Protein AF-A0A9D4YNZ3-F1 (afdb_monomer)

Structure (mmCIF, N/CA/C/O backbone):
data_AF-A0A9D4YNZ3-F1
#
_entry.id   AF-A0A9D4YNZ3-F1
#
loop_
_atom_site.group_PDB
_atom_site.id
_atom_site.type_symbol
_atom_site.label_atom_id
_atom_site.label_alt_id
_atom_site.label_comp_id
_atom_site.label_asym_id
_atom_site.label_entity_id
_atom_site.label_seq_id
_atom_site.pdbx_PDB_ins_code
_atom_site.Cartn_x
_atom_site.Cartn_y
_atom_site.Cartn_z
_atom_site.occupancy
_atom_site.B_iso_or_equiv
_atom_site.auth_seq_id
_atom_site.auth_comp_id
_atom_site.auth_asym_id
_atom_site.auth_atom_id
_atom_site.pdbx_PDB_model_num
ATOM 1 N N . MET A 1 1 ? 29.133 9.975 -15.564 1.00 50.25 1 MET A N 1
ATOM 2 C CA . MET A 1 1 ? 28.485 10.610 -14.388 1.00 50.25 1 MET A CA 1
ATOM 3 C C . MET A 1 1 ? 27.458 9.629 -13.841 1.00 50.25 1 MET A C 1
ATOM 5 O O . MET A 1 1 ? 26.631 9.204 -14.630 1.00 50.25 1 MET A O 1
ATOM 9 N N . GLN A 1 2 ? 27.549 9.213 -12.577 1.00 60.56 2 GLN A N 1
ATOM 10 C CA . GLN A 1 2 ? 26.657 8.206 -11.973 1.00 60.56 2 GLN A CA 1
ATOM 11 C C . GLN A 1 2 ? 25.435 8.859 -11.299 1.00 60.56 2 GLN A C 1
ATOM 13 O O . GLN A 1 2 ? 25.499 10.032 -10.917 1.00 60.56 2 GLN A O 1
ATOM 18 N N . LYS A 1 3 ? 24.324 8.122 -11.151 1.00 71.06 3 LYS A N 1
ATOM 19 C CA . LYS A 1 3 ? 23.135 8.571 -10.406 1.00 71.06 3 LYS A CA 1
ATOM 20 C C . LYS A 1 3 ? 23.515 8.789 -8.940 1.00 71.06 3 LYS A C 1
ATOM 22 O O . LYS A 1 3 ? 24.107 7.919 -8.307 1.00 71.06 3 LYS A O 1
ATOM 27 N N . ARG A 1 4 ? 23.169 9.957 -8.391 1.00 72.25 4 ARG A N 1
ATOM 28 C CA . ARG A 1 4 ? 23.364 10.248 -6.962 1.00 72.25 4 ARG A CA 1
ATOM 29 C C . ARG A 1 4 ? 22.368 9.443 -6.130 1.00 72.25 4 ARG A C 1
ATOM 31 O O . ARG A 1 4 ? 21.193 9.366 -6.487 1.00 72.25 4 ARG A O 1
ATOM 38 N N . THR A 1 5 ? 22.825 8.900 -5.006 1.00 79.94 5 THR A N 1
ATOM 39 C CA . THR A 1 5 ? 21.958 8.216 -4.043 1.00 79.94 5 THR A CA 1
ATOM 40 C C . THR A 1 5 ? 21.013 9.201 -3.364 1.00 79.94 5 THR A C 1
ATOM 42 O O . THR A 1 5 ? 21.410 10.307 -2.989 1.00 79.94 5 THR A O 1
ATOM 45 N N . LEU A 1 6 ? 19.769 8.784 -3.153 1.00 81.56 6 LEU A N 1
ATOM 46 C CA . LEU A 1 6 ? 18.769 9.554 -2.426 1.00 81.56 6 LEU A CA 1
ATOM 47 C C . LEU A 1 6 ? 18.964 9.383 -0.909 1.00 81.56 6 LEU A C 1
ATOM 49 O O . LEU A 1 6 ? 19.136 8.265 -0.406 1.00 81.56 6 LEU A O 1
ATOM 53 N N . SER A 1 7 ? 18.869 10.490 -0.164 1.00 85.69 7 SER A N 1
ATOM 54 C CA . SER A 1 7 ? 18.824 10.481 1.306 1.00 85.69 7 SER A CA 1
ATOM 55 C C . SER A 1 7 ? 17.396 10.185 1.776 1.00 85.69 7 SER A C 1
ATOM 57 O O . SER A 1 7 ? 16.611 11.076 2.115 1.00 85.69 7 SER A O 1
ATOM 59 N N . VAL A 1 8 ? 17.027 8.909 1.679 1.00 88.31 8 VAL A N 1
ATOM 60 C CA . VAL A 1 8 ? 15.685 8.401 1.976 1.00 88.31 8 VAL A CA 1
ATOM 61 C C . VAL A 1 8 ? 15.653 7.871 3.399 1.00 88.31 8 VAL A C 1
ATOM 63 O O . VAL A 1 8 ? 16.589 7.208 3.841 1.00 88.31 8 VAL A O 1
ATOM 66 N N . LYS A 1 9 ? 14.562 8.145 4.108 1.00 90.69 9 LYS A N 1
ATOM 67 C CA . LYS A 1 9 ? 14.295 7.603 5.441 1.00 90.69 9 LYS A CA 1
ATOM 68 C C . LYS A 1 9 ? 12.994 6.812 5.409 1.00 90.69 9 LYS A C 1
ATOM 70 O O . LYS A 1 9 ? 12.095 7.129 4.643 1.00 90.69 9 LYS A O 1
ATOM 75 N N . ALA A 1 10 ? 12.854 5.824 6.270 1.00 91.69 10 ALA A N 1
ATOM 76 C CA . ALA A 1 10 ? 11.579 5.177 6.544 1.00 91.69 10 ALA A CA 1
ATOM 77 C C . ALA A 1 10 ? 11.491 4.951 8.053 1.00 91.69 10 ALA A C 1
ATOM 79 O O . ALA A 1 10 ? 12.514 4.822 8.723 1.00 91.69 10 ALA A O 1
ATOM 80 N N . LYS A 1 11 ? 10.277 4.968 8.600 1.00 92.00 11 LYS A N 1
ATOM 81 C CA . LYS A 1 11 ? 10.041 4.702 10.020 1.00 92.00 11 LYS A CA 1
ATOM 82 C C . LYS A 1 11 ? 8.791 3.847 10.129 1.00 92.00 11 LYS A C 1
ATOM 84 O O . LYS A 1 11 ? 7.744 4.265 9.639 1.00 92.00 11 LYS A O 1
ATOM 89 N N . MET A 1 12 ? 8.922 2.691 10.770 1.00 91.50 12 MET A N 1
ATOM 90 C CA . MET A 1 12 ? 7.772 1.898 11.183 1.00 91.50 12 MET A CA 1
ATOM 91 C C . MET A 1 12 ? 7.067 2.582 12.359 1.00 91.50 12 MET A C 1
ATOM 93 O O . MET A 1 12 ? 7.757 3.053 13.268 1.00 91.50 12 MET A O 1
ATOM 97 N N . PRO A 1 13 ? 5.727 2.659 12.351 1.00 89.06 13 PRO A N 1
ATOM 98 C CA . PRO A 1 13 ? 4.981 3.101 13.521 1.00 89.06 13 PRO A CA 1
ATOM 99 C C . PRO A 1 13 ? 5.147 2.101 14.674 1.00 89.06 13 PRO A C 1
ATOM 101 O O . PRO A 1 13 ? 5.376 0.912 14.449 1.00 89.06 13 PRO A O 1
ATOM 104 N N . GLN A 1 14 ? 5.002 2.569 15.911 1.00 90.69 14 GLN A N 1
ATOM 105 C CA . GLN A 1 14 ? 4.925 1.722 17.095 1.00 90.69 14 GLN A CA 1
ATOM 106 C C . GLN A 1 14 ? 3.646 0.883 17.050 1.00 90.69 14 GLN A C 1
ATOM 108 O O . GLN A 1 14 ? 2.537 1.426 17.056 1.00 90.69 14 GLN A O 1
ATOM 113 N N . VAL A 1 15 ? 3.799 -0.442 17.022 1.00 93.12 15 VAL A N 1
ATOM 114 C CA . VAL A 1 15 ? 2.686 -1.395 16.860 1.00 93.12 15 VAL A CA 1
ATOM 115 C C . VAL A 1 15 ? 2.403 -2.243 18.094 1.00 93.12 15 VAL A C 1
ATOM 117 O O . VAL A 1 15 ? 1.441 -3.001 18.083 1.00 93.12 15 VAL A O 1
ATOM 120 N N . ASP A 1 16 ? 3.168 -2.108 19.178 1.00 93.19 16 ASP A N 1
ATOM 121 C CA . ASP A 1 16 ? 3.004 -2.969 20.358 1.00 93.19 16 ASP A CA 1
ATOM 122 C C . ASP A 1 16 ? 1.627 -2.817 21.018 1.00 93.19 16 ASP A C 1
ATOM 124 O O . ASP A 1 16 ? 1.041 -3.802 21.461 1.00 93.19 16 ASP A O 1
ATOM 128 N N . GLY A 1 17 ? 1.061 -1.605 21.017 1.00 92.69 17 GLY A N 1
ATOM 129 C CA . GLY A 1 17 ? -0.327 -1.377 21.435 1.00 92.69 17 GLY A CA 1
ATOM 130 C C . GLY A 1 17 ? -1.337 -2.137 20.566 1.00 92.69 17 GLY A C 1
ATOM 131 O O . GLY A 1 17 ? -2.235 -2.786 21.094 1.00 92.69 17 GLY A O 1
ATOM 132 N N . LEU A 1 18 ? -1.150 -2.142 19.241 1.00 95.56 18 LEU A N 1
ATOM 133 C CA . LEU A 1 18 ? -2.027 -2.861 18.306 1.00 95.56 18 LEU A CA 1
ATOM 134 C C . LEU A 1 18 ? -1.868 -4.377 18.437 1.00 95.56 18 LEU A C 1
ATOM 136 O O . LEU A 1 18 ? -2.860 -5.089 18.332 1.00 95.56 18 LEU A O 1
ATOM 140 N N . ARG A 1 19 ? -0.649 -4.873 18.686 1.00 96.75 19 ARG A N 1
ATOM 141 C CA . ARG A 1 19 ? -0.405 -6.298 18.954 1.00 96.75 19 ARG A CA 1
ATOM 142 C C . ARG A 1 19 ? -1.149 -6.744 20.208 1.00 96.75 19 ARG A C 1
ATOM 144 O O . ARG A 1 19 ? -1.895 -7.708 20.139 1.00 96.75 19 ARG A O 1
ATOM 151 N N . LYS A 1 20 ? -1.073 -5.966 21.295 1.00 96.81 20 LYS A N 1
ATOM 152 C CA . LYS A 1 20 ? -1.856 -6.226 22.515 1.00 96.81 20 LYS A CA 1
ATOM 153 C C . LYS A 1 20 ? -3.362 -6.245 22.252 1.00 96.81 20 LYS A C 1
ATOM 155 O O . LYS A 1 20 ? -4.049 -7.087 22.813 1.00 96.81 20 LYS A O 1
ATOM 160 N N . LEU A 1 21 ? -3.878 -5.345 21.407 1.00 97.25 21 LEU A N 1
ATOM 161 C CA . LEU A 1 21 ? -5.289 -5.370 21.003 1.00 97.25 21 LEU A CA 1
ATOM 162 C C . LEU A 1 21 ? -5.618 -6.632 20.197 1.00 97.25 21 LEU A C 1
ATOM 164 O O . LEU A 1 21 ? -6.591 -7.312 20.505 1.00 97.25 21 LEU A O 1
ATOM 168 N N . ARG A 1 22 ? -4.805 -6.980 19.194 1.00 96.94 22 ARG A N 1
ATOM 169 C CA . ARG A 1 22 ? -4.977 -8.217 18.421 1.00 96.94 22 ARG A CA 1
ATOM 170 C C . ARG A 1 22 ? -4.990 -9.445 19.333 1.00 96.94 22 ARG A C 1
ATOM 172 O O . ARG A 1 22 ? -5.822 -10.316 19.122 1.00 96.94 22 ARG A O 1
ATOM 179 N N . ASP A 1 23 ? -4.123 -9.501 20.339 1.00 97.06 23 ASP A N 1
ATOM 180 C CA . ASP A 1 23 ? -4.002 -10.648 21.250 1.00 97.06 23 ASP A CA 1
ATOM 181 C C . ASP A 1 23 ? -5.252 -10.861 22.130 1.00 97.06 23 ASP A C 1
ATOM 183 O O . ASP A 1 23 ? -5.405 -11.919 22.737 1.00 97.06 23 ASP A O 1
ATOM 187 N N . LEU A 1 24 ? -6.185 -9.898 22.170 1.00 97.38 24 LEU A N 1
ATOM 188 C CA . LEU A 1 24 ? -7.509 -10.077 22.781 1.00 97.38 24 LEU A CA 1
ATOM 189 C C . LEU A 1 24 ? -8.458 -10.927 21.920 1.00 97.38 24 LEU A C 1
ATOM 191 O O . LEU A 1 24 ? -9.479 -11.400 22.421 1.00 97.38 24 LEU A O 1
ATOM 195 N N . LEU A 1 25 ? -8.165 -11.103 20.628 1.00 97.12 25 LEU A N 1
ATOM 196 C CA . LEU A 1 25 ? -8.968 -1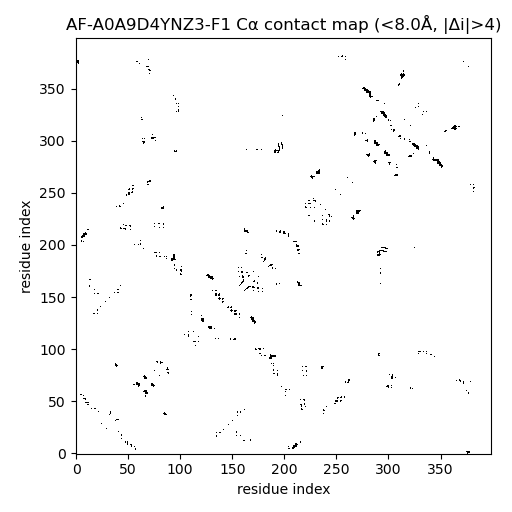1.923 19.727 1.00 97.12 25 LEU A CA 1
ATOM 197 C C . LEU A 1 25 ? -8.677 -13.406 19.980 1.00 97.12 25 LEU A C 1
ATOM 199 O O . LEU A 1 25 ? -7.547 -13.869 19.837 1.00 97.12 25 LEU A O 1
ATOM 203 N N . SER A 1 26 ? -9.722 -14.179 20.276 1.00 96.88 26 SER A N 1
ATOM 204 C CA . SER A 1 26 ? -9.644 -15.639 20.205 1.00 96.88 26 SER A CA 1
ATOM 205 C C . SER A 1 26 ? -9.397 -16.108 18.766 1.00 96.88 26 SER A C 1
ATOM 207 O O . SER A 1 26 ? -9.567 -15.347 17.811 1.00 96.88 26 SER A O 1
ATOM 209 N N . SER A 1 27 ? -9.063 -17.389 18.586 1.00 96.50 27 SER A N 1
ATOM 210 C CA . SER A 1 27 ? -8.873 -17.975 17.251 1.00 96.50 27 SER A CA 1
ATOM 211 C C . SER A 1 27 ? -10.100 -17.778 16.340 1.00 96.50 27 SER A C 1
ATOM 213 O O . SER A 1 27 ? -9.959 -17.320 15.206 1.00 96.50 27 SER A O 1
ATOM 215 N N . ASP A 1 28 ? -11.316 -17.991 16.859 1.00 97.25 28 ASP A N 1
ATOM 216 C CA . ASP A 1 28 ? -12.557 -17.791 16.096 1.00 97.25 28 ASP A CA 1
ATOM 217 C C . ASP A 1 28 ? -12.772 -16.330 15.685 1.00 97.25 28 ASP A C 1
ATOM 219 O O . ASP A 1 28 ? -13.184 -16.037 14.555 1.00 97.25 28 ASP A O 1
ATOM 223 N N . LEU A 1 29 ? -12.476 -15.396 16.597 1.00 97.75 29 LEU A N 1
ATOM 224 C CA . LEU A 1 29 ? -12.570 -13.964 16.328 1.00 97.75 29 LEU A CA 1
ATOM 225 C C . LEU A 1 29 ? -11.504 -13.519 15.327 1.00 97.75 29 LEU A C 1
ATOM 227 O O . LEU A 1 29 ? -11.801 -12.706 14.456 1.00 97.75 29 LEU A O 1
ATOM 231 N N . HIS A 1 30 ? -10.306 -14.098 15.376 1.00 97.25 30 HIS A N 1
ATOM 232 C CA . HIS A 1 30 ? -9.266 -13.866 14.382 1.00 97.25 30 HIS A CA 1
ATOM 233 C C . HIS A 1 30 ? -9.736 -14.296 12.984 1.00 97.25 30 HIS A C 1
ATOM 235 O O . HIS A 1 30 ? -9.663 -13.522 12.029 1.00 97.25 30 HIS A O 1
ATOM 241 N N . SER A 1 31 ? -10.313 -15.494 12.844 1.00 96.81 31 SER A N 1
ATOM 242 C CA . SER A 1 31 ? -10.894 -15.943 11.571 1.00 96.81 31 SER A CA 1
ATOM 243 C C . SER A 1 31 ? -12.086 -15.085 11.129 1.00 96.81 31 SER A C 1
ATOM 245 O O . SER A 1 31 ? -12.278 -14.853 9.933 1.00 96.81 31 SER A O 1
ATOM 247 N N . LYS A 1 32 ? -12.912 -14.592 12.064 1.00 98.12 32 LYS A N 1
ATOM 248 C CA . LYS A 1 32 ? -13.997 -13.639 11.765 1.00 98.12 32 LYS A CA 1
ATOM 249 C C . LYS A 1 32 ? -13.445 -12.303 11.257 1.00 98.12 32 LYS A C 1
ATOM 251 O O . LYS A 1 32 ? -13.948 -11.805 10.252 1.00 98.12 32 LYS A O 1
ATOM 256 N N . PHE A 1 33 ? -12.389 -11.780 11.878 1.00 98.25 33 PHE A N 1
ATOM 257 C CA . PHE A 1 33 ? -11.706 -10.570 11.434 1.00 98.25 33 PHE A CA 1
ATOM 258 C C . PHE A 1 33 ? -11.178 -10.740 10.009 1.00 98.25 33 PHE A C 1
ATOM 260 O O . PHE A 1 33 ? -11.494 -9.923 9.147 1.00 98.25 33 PHE A O 1
ATOM 267 N N . VAL A 1 34 ? -10.434 -11.821 9.739 1.00 96.31 34 VAL A N 1
ATOM 268 C CA . VAL A 1 34 ? -9.823 -12.055 8.420 1.00 96.31 34 VAL A CA 1
ATOM 269 C C . VAL A 1 34 ? -10.875 -12.155 7.315 1.00 96.31 34 VAL A C 1
ATOM 271 O O . VAL A 1 34 ? -10.690 -11.606 6.233 1.00 96.31 34 VAL A O 1
ATOM 274 N N . ARG A 1 35 ? -12.023 -12.785 7.593 1.00 95.81 35 ARG A N 1
ATOM 275 C CA . ARG A 1 35 ? -13.147 -12.834 6.643 1.00 95.81 35 ARG A CA 1
ATOM 276 C C . ARG A 1 35 ? -13.753 -11.459 6.347 1.00 95.81 35 ARG A C 1
ATOM 278 O O . ARG A 1 35 ? -14.262 -11.263 5.250 1.00 95.81 35 ARG A O 1
ATOM 285 N N . ARG A 1 36 ? -13.734 -10.530 7.309 1.00 96.19 36 ARG A N 1
ATOM 286 C CA . ARG A 1 36 ? -14.397 -9.219 7.194 1.00 96.19 36 ARG A CA 1
ATOM 287 C C . ARG A 1 36 ? -13.478 -8.116 6.669 1.00 96.19 36 ARG A C 1
ATOM 289 O O . ARG A 1 36 ? -13.933 -7.261 5.919 1.00 96.19 36 ARG A O 1
ATOM 296 N N . TYR A 1 37 ? -12.210 -8.132 7.064 1.00 97.00 37 TYR A N 1
ATOM 297 C CA . TYR A 1 37 ? -11.244 -7.062 6.795 1.00 97.00 37 TYR A CA 1
ATOM 298 C C . TYR A 1 37 ? -9.990 -7.564 6.073 1.00 97.00 37 TYR A C 1
ATOM 300 O O . TYR A 1 37 ? -8.989 -6.858 6.012 1.00 97.00 37 TYR A O 1
ATOM 308 N N . GLY A 1 38 ? -10.010 -8.793 5.556 1.00 95.44 38 GLY A N 1
ATOM 309 C CA . GLY A 1 38 ? -8.858 -9.391 4.896 1.00 95.44 38 GLY A CA 1
ATOM 310 C C . GLY A 1 38 ? -7.692 -9.659 5.849 1.00 95.44 38 GLY A C 1
ATOM 311 O O . GLY A 1 38 ? -7.823 -9.772 7.067 1.00 95.44 38 GLY A O 1
ATOM 312 N N . LYS A 1 39 ? -6.502 -9.762 5.275 1.00 95.88 39 LYS A N 1
ATOM 313 C CA . LYS A 1 39 ? -5.265 -10.204 5.928 1.00 95.88 39 LYS A CA 1
ATOM 314 C C . LYS A 1 39 ? -4.489 -9.079 6.617 1.00 95.88 39 LYS A C 1
ATOM 316 O O . LYS A 1 39 ? -3.306 -9.215 6.914 1.00 95.88 39 LYS A O 1
ATOM 321 N N . ILE A 1 40 ? -5.145 -7.960 6.912 1.00 97.19 40 ILE A N 1
ATOM 322 C CA . ILE A 1 40 ? -4.469 -6.767 7.435 1.00 97.19 40 ILE A CA 1
ATOM 323 C C . ILE A 1 40 ? -3.908 -6.944 8.857 1.00 97.19 40 ILE A C 1
ATOM 325 O O . ILE A 1 40 ? -2.978 -6.229 9.217 1.00 97.19 40 ILE A O 1
ATOM 329 N N . LEU A 1 41 ? -4.413 -7.899 9.656 1.00 96.25 41 LEU A N 1
ATOM 330 C CA . LEU A 1 41 ? -3.844 -8.198 10.983 1.00 96.25 41 LEU A CA 1
ATOM 331 C C . LEU A 1 41 ? -2.410 -8.711 10.895 1.00 96.25 41 LEU A C 1
ATOM 333 O O . LEU A 1 41 ? -1.578 -8.315 11.707 1.00 96.25 41 LEU A O 1
ATOM 337 N N . TYR A 1 42 ? -2.109 -9.534 9.889 1.00 95.94 42 TYR A N 1
ATOM 338 C CA . TYR A 1 42 ? -0.785 -10.130 9.721 1.00 95.94 42 TYR A CA 1
ATOM 339 C C . TYR A 1 42 ? 0.298 -9.074 9.450 1.00 95.94 42 TYR A C 1
ATOM 341 O O . TYR A 1 42 ? 1.471 -9.302 9.729 1.00 95.94 42 TYR A O 1
ATOM 349 N N . LEU A 1 43 ? -0.077 -7.873 8.987 1.00 96.88 43 LEU A N 1
ATOM 350 C CA . LEU A 1 43 ? 0.856 -6.754 8.802 1.00 96.88 43 LEU A CA 1
ATOM 351 C C . LEU A 1 43 ? 1.519 -6.316 10.119 1.00 96.88 43 LEU A C 1
ATOM 353 O O . LEU A 1 43 ? 2.611 -5.750 10.084 1.00 96.88 43 LEU A O 1
ATOM 357 N N . LEU A 1 44 ? 0.878 -6.567 11.269 1.00 95.88 44 LEU A N 1
ATOM 358 C CA . LEU A 1 44 ? 1.409 -6.234 12.596 1.00 95.88 44 LEU A CA 1
ATOM 359 C C . LEU A 1 44 ? 2.604 -7.115 12.993 1.00 95.88 44 LEU A C 1
ATOM 361 O O . LEU A 1 44 ? 3.408 -6.715 13.841 1.00 95.88 44 LEU A O 1
ATOM 365 N N . ASP A 1 45 ? 2.739 -8.288 12.377 1.00 93.50 45 ASP A N 1
ATOM 366 C CA . ASP A 1 45 ? 3.789 -9.272 12.668 1.00 93.50 45 ASP A CA 1
ATOM 367 C C . ASP A 1 45 ? 4.993 -9.170 11.735 1.00 93.50 45 ASP A C 1
ATOM 369 O O . ASP A 1 45 ? 6.041 -9.772 11.979 1.00 93.50 45 ASP A O 1
ATOM 373 N N . ILE A 1 46 ? 4.889 -8.347 10.693 1.00 94.44 46 ILE A N 1
ATOM 374 C CA . ILE A 1 46 ? 5.972 -8.159 9.737 1.00 94.44 46 ILE A CA 1
ATOM 375 C C . ILE A 1 46 ? 7.068 -7.296 10.364 1.00 94.44 46 ILE A C 1
ATOM 377 O O . ILE A 1 46 ? 6.927 -6.083 10.545 1.00 94.44 46 ILE A O 1
ATOM 381 N N . ASN A 1 47 ? 8.208 -7.923 10.648 1.00 92.62 47 ASN A N 1
ATOM 382 C CA . ASN A 1 47 ? 9.408 -7.225 11.091 1.00 92.62 47 ASN A CA 1
ATOM 383 C C . ASN A 1 47 ? 10.128 -6.578 9.896 1.00 92.62 47 ASN A C 1
ATOM 385 O O . ASN A 1 47 ? 11.016 -7.168 9.276 1.00 92.62 47 ASN A O 1
ATOM 389 N N . VAL A 1 48 ? 9.704 -5.365 9.543 1.00 95.44 48 VAL A N 1
ATOM 390 C CA . VAL A 1 48 ? 10.223 -4.639 8.379 1.00 95.44 48 VAL A CA 1
ATOM 391 C C . VAL A 1 48 ? 11.668 -4.193 8.594 1.00 95.44 48 VAL A C 1
ATOM 393 O O . VAL A 1 48 ? 11.958 -3.361 9.456 1.00 95.44 48 VAL A O 1
ATOM 396 N N . GLN A 1 49 ? 12.567 -4.644 7.718 1.00 96.00 49 GLN A N 1
ATOM 397 C CA . GLN A 1 49 ? 13.901 -4.060 7.599 1.00 96.00 49 GLN A CA 1
ATOM 398 C C . GLN A 1 49 ? 13.821 -2.776 6.761 1.00 96.00 49 GLN A C 1
ATOM 400 O O . GLN A 1 49 ? 13.853 -2.811 5.532 1.00 96.00 49 GLN A O 1
ATOM 405 N N . VAL A 1 50 ? 13.710 -1.619 7.423 1.00 95.44 50 VAL A N 1
ATOM 406 C CA . VAL A 1 50 ? 13.615 -0.304 6.751 1.00 95.44 50 VAL A CA 1
ATOM 407 C C . VAL A 1 50 ? 14.804 -0.021 5.826 1.00 95.44 50 VAL A C 1
ATOM 409 O O . VAL A 1 50 ? 14.651 0.632 4.792 1.00 95.44 50 VAL A O 1
ATOM 412 N N . ASP A 1 51 ? 15.973 -0.566 6.155 1.00 95.12 51 ASP A N 1
ATOM 413 C CA . ASP A 1 51 ? 17.179 -0.503 5.332 1.00 95.12 51 ASP A CA 1
ATOM 414 C C . ASP A 1 51 ? 16.983 -1.162 3.962 1.00 95.12 51 ASP A C 1
ATOM 416 O O . ASP A 1 51 ? 17.423 -0.615 2.952 1.00 95.12 51 ASP A O 1
ATOM 420 N N . ALA A 1 52 ? 16.230 -2.262 3.901 1.00 96.19 52 ALA A N 1
ATOM 421 C CA . ALA A 1 52 ? 15.904 -2.944 2.655 1.00 96.19 52 ALA A CA 1
ATOM 422 C C . ALA A 1 52 ? 15.048 -2.060 1.736 1.00 96.19 52 ALA A C 1
ATOM 424 O O . ALA A 1 52 ? 15.346 -1.898 0.555 1.00 96.19 52 ALA A O 1
ATOM 425 N N . LEU A 1 53 ? 14.021 -1.412 2.297 1.00 96.44 53 LEU A N 1
ATOM 426 C CA . LEU A 1 53 ? 13.109 -0.547 1.541 1.00 96.44 53 LEU A CA 1
ATOM 427 C C . LEU A 1 53 ? 13.786 0.750 1.074 1.00 96.44 53 LEU A C 1
ATOM 429 O O . LEU A 1 53 ? 13.543 1.226 -0.036 1.00 96.44 53 LEU A O 1
ATOM 433 N N . THR A 1 54 ? 14.662 1.330 1.899 1.00 94.50 54 THR A N 1
ATOM 434 C CA . THR A 1 54 ? 15.429 2.528 1.510 1.00 94.50 54 THR A CA 1
ATOM 435 C C . THR A 1 54 ? 16.532 2.223 0.491 1.00 94.50 54 THR A C 1
ATOM 437 O O . THR A 1 54 ? 16.851 3.093 -0.331 1.00 94.50 54 THR A O 1
ATOM 440 N N . ALA A 1 55 ? 17.096 1.008 0.510 1.00 94.12 55 ALA A N 1
ATOM 441 C CA . ALA A 1 55 ? 17.988 0.500 -0.530 1.00 94.12 55 ALA A CA 1
ATOM 442 C C . ALA A 1 55 ? 17.227 0.245 -1.843 1.00 94.12 55 ALA A C 1
ATOM 444 O O . ALA A 1 55 ? 17.645 0.740 -2.889 1.00 94.12 55 ALA A O 1
ATOM 445 N N . LEU A 1 56 ? 16.060 -0.405 -1.784 1.00 95.25 56 LEU A N 1
ATOM 446 C CA . LEU A 1 56 ? 15.186 -0.639 -2.938 1.00 95.25 56 LEU A CA 1
ATOM 447 C C . LEU A 1 56 ? 14.829 0.668 -3.663 1.00 95.25 56 LEU A C 1
ATOM 449 O O . LEU A 1 56 ? 14.910 0.740 -4.888 1.00 95.25 56 LEU A O 1
ATOM 453 N N . LEU A 1 57 ? 14.511 1.740 -2.927 1.00 93.81 57 LEU A N 1
ATOM 454 C CA . LEU A 1 57 ? 14.129 3.018 -3.540 1.00 93.81 57 LEU A CA 1
ATOM 455 C C . LEU A 1 57 ? 15.245 3.668 -4.381 1.00 93.81 57 LEU A C 1
ATOM 457 O O . LEU A 1 57 ? 14.958 4.519 -5.222 1.00 93.81 57 LEU A O 1
ATOM 461 N N . GLN A 1 58 ? 16.510 3.258 -4.226 1.00 91.88 58 GLN A N 1
ATOM 462 C CA . GLN A 1 58 ? 17.595 3.740 -5.095 1.00 91.88 58 GLN A CA 1
ATOM 463 C C . GLN A 1 58 ? 17.409 3.299 -6.558 1.00 91.88 58 GLN A C 1
ATOM 465 O O . GLN A 1 58 ? 17.805 4.025 -7.480 1.00 91.88 58 GLN A O 1
ATOM 470 N N . PHE A 1 59 ? 16.742 2.161 -6.766 1.00 93.44 59 PHE A N 1
ATOM 471 C CA . PHE A 1 59 ? 16.436 1.571 -8.071 1.00 93.44 59 PHE A CA 1
ATOM 472 C C . PHE A 1 59 ? 15.146 2.114 -8.688 1.00 93.44 59 PHE A C 1
ATOM 474 O O . PHE A 1 59 ? 14.826 1.778 -9.826 1.00 93.44 59 PHE A O 1
ATOM 481 N N . TYR A 1 60 ? 14.408 2.976 -7.977 1.00 94.31 60 TYR A N 1
ATOM 482 C CA . TYR A 1 60 ? 13.182 3.555 -8.513 1.00 94.31 60 TYR A CA 1
ATOM 483 C C . TYR A 1 60 ? 13.482 4.417 -9.746 1.00 94.31 60 TYR A C 1
ATOM 485 O O . TYR A 1 60 ? 14.375 5.280 -9.735 1.00 94.31 60 TYR A O 1
ATOM 493 N N . ASP A 1 61 ? 12.721 4.144 -10.801 1.00 94.06 61 ASP A N 1
ATOM 494 C CA . ASP A 1 61 ? 12.701 4.810 -12.092 1.00 94.06 61 ASP A CA 1
ATOM 495 C C . ASP A 1 61 ? 11.358 5.556 -12.227 1.00 94.06 61 ASP A C 1
ATOM 497 O O . ASP A 1 61 ? 10.343 4.969 -12.617 1.00 94.06 61 ASP A O 1
ATOM 501 N N . PRO A 1 62 ? 11.316 6.851 -11.862 1.00 91.75 62 PRO A N 1
ATOM 502 C CA . PRO A 1 62 ? 10.061 7.581 -11.744 1.00 91.75 62 PRO A CA 1
ATOM 503 C C . PRO A 1 62 ? 9.286 7.688 -13.055 1.00 91.75 62 PRO A C 1
ATOM 505 O O . PRO A 1 62 ? 8.099 7.373 -13.010 1.00 91.75 62 PRO A O 1
ATOM 508 N N . PRO A 1 63 ? 9.884 8.061 -14.210 1.00 91.50 63 PRO A N 1
ATOM 509 C CA . PRO A 1 63 ? 9.152 8.078 -15.478 1.00 91.50 63 PRO A CA 1
ATOM 510 C C . PRO A 1 63 ? 8.501 6.735 -15.824 1.00 91.50 63 PRO A C 1
ATOM 512 O O . PRO A 1 63 ? 7.425 6.713 -16.408 1.00 91.50 63 PRO A O 1
ATOM 515 N N . MET A 1 64 ? 9.128 5.625 -15.424 1.00 94.19 64 MET A N 1
ATOM 516 C CA . MET A 1 64 ? 8.627 4.278 -15.695 1.00 94.19 64 MET A CA 1
ATOM 517 C C . MET A 1 64 ? 7.637 3.766 -14.642 1.00 94.19 64 MET A C 1
ATOM 519 O O . MET A 1 64 ? 6.927 2.803 -14.912 1.00 94.19 64 MET A O 1
ATOM 523 N N . ARG A 1 65 ? 7.542 4.400 -13.464 1.00 95.31 65 ARG A N 1
ATOM 524 C CA . ARG A 1 65 ? 6.736 3.915 -12.322 1.00 95.31 65 ARG A CA 1
ATOM 525 C C . ARG A 1 65 ? 7.103 2.476 -11.936 1.00 95.31 65 ARG A C 1
ATOM 527 O O . ARG A 1 65 ? 6.240 1.646 -11.661 1.00 95.31 65 ARG A O 1
ATOM 534 N N . CYS A 1 66 ? 8.398 2.173 -11.923 1.00 96.31 66 CYS A N 1
ATOM 535 C CA . CYS A 1 66 ? 8.917 0.852 -11.575 1.00 96.31 66 CYS A CA 1
ATOM 536 C C . CYS A 1 66 ? 10.299 0.951 -10.915 1.00 96.31 66 CYS A C 1
ATOM 538 O O . CYS A 1 66 ? 10.899 2.022 -10.837 1.00 96.31 66 CYS A O 1
ATOM 540 N N . PHE A 1 67 ? 10.810 -0.176 -10.440 1.00 96.12 67 PHE A N 1
ATOM 541 C CA . PHE A 1 67 ? 12.196 -0.368 -10.042 1.00 96.12 67 PHE A CA 1
ATOM 542 C C . PHE A 1 67 ? 12.950 -0.986 -11.216 1.00 96.12 67 PHE A C 1
ATOM 544 O O . PHE A 1 67 ? 12.566 -2.044 -11.714 1.00 96.12 67 PHE A O 1
ATOM 551 N N . THR A 1 68 ? 13.998 -0.312 -11.675 1.00 95.38 68 THR A N 1
ATOM 552 C CA . THR A 1 68 ? 14.811 -0.758 -12.810 1.00 95.38 68 THR A CA 1
ATOM 553 C C . THR A 1 68 ? 16.107 -1.371 -12.287 1.00 95.38 68 THR A C 1
ATOM 555 O O . THR A 1 68 ? 16.828 -0.731 -11.524 1.00 95.38 68 THR A O 1
ATOM 558 N N . PHE A 1 69 ? 16.391 -2.607 -12.694 1.00 93.81 69 PHE A N 1
ATOM 559 C CA . PHE A 1 69 ? 17.627 -3.339 -12.408 1.00 93.81 69 PHE A CA 1
ATOM 560 C C . PHE A 1 69 ? 18.441 -3.502 -13.698 1.00 93.81 69 PHE A C 1
ATOM 562 O O . PHE A 1 69 ? 18.100 -2.916 -14.724 1.00 93.81 69 PHE A O 1
ATOM 569 N N . GLN A 1 70 ? 19.553 -4.236 -13.639 1.00 90.94 70 GLN A N 1
ATOM 570 C CA . GLN A 1 70 ? 20.499 -4.332 -14.751 1.00 90.94 70 GLN A CA 1
ATOM 571 C C . GLN A 1 70 ? 19.881 -4.968 -16.010 1.00 90.94 70 GLN A C 1
ATOM 573 O O . GLN A 1 70 ? 20.148 -4.510 -17.119 1.00 90.94 70 GLN A O 1
ATOM 578 N N . ASP A 1 71 ? 19.066 -6.004 -15.831 1.00 91.25 71 ASP A N 1
ATOM 579 C CA . ASP A 1 71 ? 18.538 -6.882 -16.884 1.00 91.25 71 ASP A CA 1
ATOM 580 C C . ASP A 1 71 ? 17.030 -7.180 -16.738 1.00 91.25 71 ASP A C 1
ATOM 582 O O . ASP A 1 71 ? 16.447 -7.899 -17.555 1.00 91.25 71 ASP A O 1
ATOM 586 N N . PHE A 1 72 ? 16.369 -6.605 -15.725 1.00 93.75 72 PHE A N 1
ATOM 587 C CA . PHE A 1 72 ? 14.917 -6.676 -15.548 1.00 93.75 72 PHE A CA 1
ATOM 588 C C . PHE A 1 72 ? 14.329 -5.437 -14.852 1.00 93.75 72 PHE A C 1
ATOM 590 O O . PHE A 1 72 ? 15.041 -4.558 -14.363 1.00 93.75 72 PHE A O 1
ATOM 597 N N . GLN A 1 73 ? 12.997 -5.377 -14.786 1.00 95.38 73 GLN A N 1
ATOM 598 C CA . GLN A 1 73 ? 12.246 -4.379 -14.023 1.00 95.38 73 GLN A CA 1
ATOM 599 C C . GLN A 1 73 ? 11.234 -5.063 -13.098 1.00 95.38 73 GLN A C 1
ATOM 601 O O . GLN A 1 73 ? 10.766 -6.163 -13.394 1.00 95.38 73 GLN A O 1
ATOM 606 N N . LEU A 1 74 ? 10.912 -4.403 -11.984 1.00 95.75 74 LEU A N 1
ATOM 607 C CA . LEU A 1 74 ? 9.877 -4.813 -11.031 1.00 95.75 74 LEU A CA 1
ATOM 608 C C . LEU A 1 74 ? 8.946 -3.651 -10.722 1.00 95.75 74 LEU A C 1
ATOM 610 O O . LEU A 1 74 ? 9.381 -2.510 -10.592 1.00 95.75 74 LEU A O 1
ATOM 614 N N . ALA A 1 75 ? 7.672 -3.935 -10.521 1.00 96.12 75 ALA A N 1
ATOM 615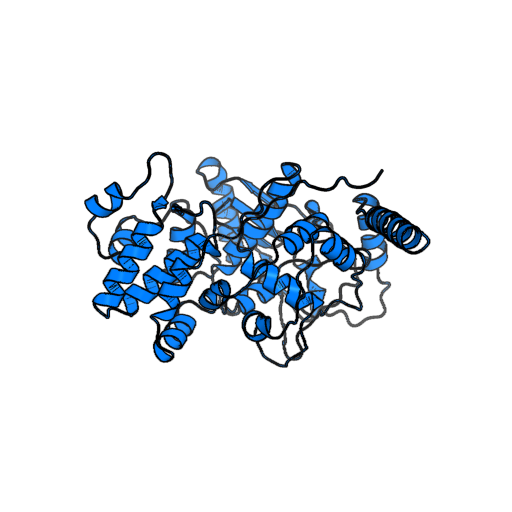 C CA . ALA A 1 75 ? 6.673 -2.955 -10.143 1.00 96.12 75 ALA A CA 1
ATOM 616 C C . ALA A 1 75 ? 5.648 -3.595 -9.194 1.00 96.12 75 ALA A C 1
ATOM 618 O O . ALA A 1 75 ? 5.169 -4.694 -9.468 1.00 96.12 75 ALA A O 1
ATOM 619 N N . PRO A 1 76 ? 5.299 -2.929 -8.082 1.00 96.19 76 PRO A N 1
ATOM 620 C CA . PRO A 1 76 ? 4.113 -3.264 -7.305 1.00 96.19 76 PRO A CA 1
ATOM 621 C C . PRO A 1 76 ? 2.861 -3.343 -8.194 1.00 96.19 76 PRO A C 1
ATOM 623 O O . PRO A 1 76 ? 2.556 -2.396 -8.916 1.00 96.19 76 PRO A O 1
ATOM 626 N N . THR A 1 77 ? 2.125 -4.455 -8.146 1.00 94.19 77 THR A N 1
ATOM 627 C CA . THR A 1 77 ? 0.904 -4.656 -8.953 1.00 94.19 77 THR A CA 1
ATOM 628 C C . THR A 1 77 ? -0.349 -4.753 -8.090 1.00 94.19 77 THR A C 1
ATOM 630 O O . THR A 1 77 ? -0.281 -5.132 -6.918 1.00 94.19 77 THR A O 1
ATOM 633 N N . LEU A 1 78 ? -1.517 -4.438 -8.660 1.00 93.50 78 LEU A N 1
ATOM 634 C CA . LEU A 1 78 ? -2.787 -4.614 -7.948 1.00 93.50 78 LEU A CA 1
ATOM 635 C C . LEU A 1 78 ? -3.001 -6.089 -7.592 1.00 93.50 78 LEU A C 1
ATOM 637 O O . LEU A 1 78 ? -3.515 -6.391 -6.522 1.00 93.50 78 LEU A O 1
ATOM 641 N N . GLU A 1 79 ? -2.598 -7.000 -8.475 1.00 90.56 79 GLU A N 1
ATOM 642 C CA . GLU A 1 79 ? -2.786 -8.439 -8.336 1.00 90.56 79 GLU A CA 1
ATOM 643 C C . GLU A 1 79 ? -1.986 -8.986 -7.145 1.00 90.56 79 GLU A C 1
ATOM 645 O O . GLU A 1 79 ? -2.520 -9.718 -6.315 1.00 90.56 79 GLU A O 1
ATOM 650 N N . GLU A 1 80 ? -0.699 -8.640 -7.032 1.00 91.31 80 GLU A N 1
ATOM 651 C CA . GLU A 1 80 ? 0.143 -9.066 -5.903 1.00 91.31 80 GLU A CA 1
ATOM 652 C C . GLU A 1 80 ? -0.310 -8.443 -4.576 1.00 91.31 80 GLU A C 1
ATOM 654 O O . GLU A 1 80 ? -0.354 -9.126 -3.552 1.00 91.31 80 GLU A O 1
ATOM 659 N N . PHE A 1 81 ? -0.671 -7.156 -4.569 1.00 94.00 81 PHE A N 1
ATOM 660 C CA . PHE A 1 81 ? -1.096 -6.486 -3.337 1.00 94.00 81 PHE A CA 1
ATOM 661 C C . PHE A 1 81 ? -2.501 -6.902 -2.900 1.00 94.00 81 PHE A C 1
ATOM 663 O O . PHE A 1 81 ? -2.739 -7.064 -1.703 1.00 94.00 81 PHE A O 1
ATOM 670 N N . GLY A 1 82 ? -3.404 -7.160 -3.847 1.00 92.81 82 GLY A N 1
ATOM 671 C CA . GLY A 1 82 ? -4.709 -7.751 -3.573 1.00 92.81 82 GLY A CA 1
ATOM 672 C C . GLY A 1 82 ? -4.568 -9.090 -2.856 1.00 92.81 82 GLY A C 1
ATOM 673 O O . GLY A 1 82 ? -5.253 -9.330 -1.867 1.00 92.81 82 GLY A O 1
ATOM 674 N N . GLU A 1 83 ? -3.610 -9.928 -3.255 1.00 90.19 83 GLU A N 1
ATOM 675 C CA . GLU A 1 83 ? -3.313 -11.172 -2.541 1.00 90.19 83 GLU A CA 1
ATOM 676 C C . GLU A 1 83 ? -2.766 -10.931 -1.135 1.00 90.19 83 GLU A C 1
ATOM 678 O O . GLU A 1 83 ? -3.292 -11.525 -0.193 1.00 90.19 83 GLU A O 1
ATOM 683 N N . ILE A 1 84 ? -1.766 -10.052 -0.974 1.00 93.44 84 ILE A N 1
ATOM 684 C CA . ILE A 1 84 ? -1.168 -9.717 0.335 1.00 93.44 84 ILE A CA 1
ATOM 685 C C . ILE A 1 84 ? -2.244 -9.284 1.337 1.00 93.44 84 ILE A C 1
ATOM 687 O O . ILE A 1 84 ? -2.214 -9.704 2.492 1.00 93.44 84 ILE A O 1
ATOM 691 N N . PHE A 1 85 ? -3.207 -8.471 0.902 1.00 94.31 85 PHE A N 1
ATOM 692 C CA . PHE A 1 85 ? -4.286 -8.002 1.768 1.00 94.31 85 PHE A CA 1
ATOM 693 C C . PHE A 1 85 ? -5.502 -8.935 1.824 1.00 94.31 85 PHE A C 1
ATOM 695 O O . PHE A 1 85 ? -6.347 -8.762 2.698 1.00 94.31 85 PHE A O 1
ATOM 702 N N . GLY A 1 86 ? -5.611 -9.934 0.947 1.00 92.12 86 GLY A N 1
ATOM 703 C CA . GLY A 1 86 ? -6.803 -10.782 0.839 1.00 92.12 86 GLY A CA 1
ATOM 704 C C . GLY A 1 86 ? -8.009 -10.083 0.194 1.00 92.12 86 GLY A C 1
ATOM 705 O O . GLY A 1 86 ? -9.145 -10.381 0.554 1.00 92.12 86 GLY A O 1
ATOM 706 N N . TYR A 1 87 ? -7.769 -9.163 -0.742 1.00 90.75 87 TYR A N 1
ATOM 707 C CA . TYR A 1 87 ? -8.774 -8.425 -1.511 1.00 90.75 87 TYR A CA 1
ATOM 708 C C . TYR A 1 87 ? -8.683 -8.780 -3.014 1.00 90.75 87 TYR A C 1
ATOM 710 O O . TYR A 1 87 ? -7.980 -8.089 -3.760 1.00 90.75 87 TYR A O 1
ATOM 718 N N . PRO A 1 88 ? -9.338 -9.864 -3.479 1.00 80.62 88 PRO A N 1
ATOM 719 C CA . PRO A 1 88 ? -9.271 -10.300 -4.877 1.00 80.62 88 PRO A CA 1
ATOM 720 C C . PRO A 1 88 ? -9.895 -9.276 -5.843 1.00 80.62 88 PRO A C 1
ATOM 722 O O . PRO A 1 88 ? -10.896 -8.640 -5.527 1.00 80.62 88 PRO A O 1
ATOM 725 N N . LEU A 1 89 ? -9.329 -9.151 -7.050 1.00 81.69 89 LEU A N 1
ATOM 726 C CA . LEU A 1 89 ? -9.680 -8.105 -8.032 1.00 81.69 89 LEU A CA 1
ATOM 727 C C . LEU A 1 89 ? -10.827 -8.462 -9.001 1.00 81.69 89 LEU A C 1
ATOM 729 O O . LEU A 1 89 ? -11.158 -7.669 -9.884 1.00 81.69 89 LEU A O 1
ATOM 733 N N . GLU A 1 90 ? -11.394 -9.666 -8.913 1.00 66.38 90 GLU A N 1
ATOM 734 C CA . GLU A 1 90 ? -12.246 -10.260 -9.961 1.00 66.38 90 GLU A CA 1
ATOM 735 C C . GLU A 1 90 ? -13.621 -9.583 -10.125 1.00 66.38 90 GLU A C 1
ATOM 737 O O . GLU A 1 90 ? -14.249 -9.719 -11.173 1.00 66.38 90 GLU A O 1
ATOM 742 N N . LYS A 1 91 ? -14.101 -8.836 -9.122 1.00 60.88 91 LYS A N 1
ATOM 743 C CA . LYS A 1 91 ? -15.418 -8.152 -9.135 1.00 60.88 91 LYS A CA 1
ATOM 744 C C . LYS A 1 91 ? -15.372 -6.771 -8.499 1.00 60.88 91 LYS A C 1
ATOM 746 O O . LYS A 1 91 ? -16.316 -6.322 -7.852 1.00 60.88 91 LYS A O 1
ATOM 751 N N . ASP A 1 92 ? -14.218 -6.149 -8.620 1.00 72.44 92 ASP A N 1
ATOM 752 C CA . ASP A 1 92 ? -13.796 -5.214 -7.615 1.00 72.44 92 ASP A CA 1
ATOM 753 C C . ASP A 1 92 ? -14.006 -3.754 -8.017 1.00 72.44 92 ASP A C 1
ATOM 755 O O . ASP A 1 92 ? -13.751 -3.360 -9.157 1.00 72.44 92 ASP A O 1
ATOM 759 N N . LYS A 1 93 ? -14.500 -2.951 -7.073 1.00 88.56 93 LYS A N 1
ATOM 760 C CA . LYS A 1 93 ? -14.741 -1.522 -7.270 1.00 88.56 93 LYS A CA 1
ATOM 761 C C . LYS A 1 93 ? -13.550 -0.763 -6.681 1.00 88.56 93 LYS A C 1
ATOM 763 O O . LYS A 1 93 ? -13.340 -0.849 -5.475 1.00 88.56 93 LYS A O 1
ATOM 768 N N . PRO A 1 94 ? -12.765 -0.009 -7.464 1.00 91.88 94 PRO A N 1
ATOM 769 C CA . PRO A 1 94 ? -11.621 0.714 -6.920 1.00 91.88 94 PRO A CA 1
ATOM 770 C C . PRO A 1 94 ? -12.078 1.789 -5.931 1.00 91.88 94 PRO A C 1
ATOM 772 O O . PRO A 1 94 ? -13.127 2.414 -6.122 1.00 91.88 94 PRO A O 1
ATOM 775 N N . TYR A 1 95 ? -11.266 2.048 -4.904 1.00 92.31 95 TYR A N 1
ATOM 776 C CA . TYR A 1 95 ? -11.446 3.244 -4.083 1.00 92.31 95 TYR A CA 1
ATOM 777 C C . TYR A 1 95 ? -11.447 4.502 -4.956 1.00 92.31 95 TYR A C 1
ATOM 779 O O . TYR A 1 95 ? -10.555 4.706 -5.782 1.00 92.31 95 TYR A O 1
ATOM 787 N N . CYS A 1 96 ? -12.451 5.349 -4.743 1.00 87.12 96 CYS A N 1
ATOM 788 C CA . CYS A 1 96 ? -12.608 6.623 -5.429 1.00 87.12 96 CYS A CA 1
ATOM 789 C C . CYS A 1 96 ? -12.922 7.720 -4.408 1.00 87.12 96 CYS A C 1
ATOM 791 O O . CYS A 1 96 ? -13.977 7.696 -3.772 1.00 87.12 96 CYS A O 1
ATOM 793 N N . TYR A 1 97 ? -12.040 8.716 -4.287 1.00 88.44 97 TYR A N 1
ATOM 794 C CA . TYR A 1 97 ? -12.289 9.874 -3.427 1.00 88.44 97 TYR A CA 1
ATOM 795 C C . TYR A 1 97 ? -13.439 10.718 -3.982 1.00 88.44 97 TYR A C 1
ATOM 797 O O . TYR A 1 97 ? -13.317 11.258 -5.074 1.00 88.44 97 TYR A O 1
ATOM 805 N N . LEU A 1 98 ? -14.534 10.891 -3.239 1.00 85.06 98 LEU A N 1
ATOM 806 C CA . LEU A 1 98 ? -15.774 11.513 -3.738 1.00 85.06 98 LEU A CA 1
ATOM 807 C C . LEU A 1 98 ? -15.774 13.058 -3.732 1.00 85.06 98 LEU A C 1
ATOM 809 O O . LEU A 1 98 ? -16.832 13.682 -3.816 1.00 85.06 98 LEU A O 1
ATOM 813 N N . GLY A 1 99 ? -14.607 13.697 -3.611 1.00 80.69 99 GLY A N 1
ATOM 814 C CA . GLY A 1 99 ? -14.478 15.160 -3.540 1.00 80.69 99 GLY A CA 1
ATOM 815 C C . GLY A 1 99 ? -14.726 15.753 -2.148 1.00 80.69 99 GLY A C 1
ATOM 816 O O . GLY A 1 99 ? -14.552 16.950 -1.953 1.00 80.69 99 GLY A O 1
ATOM 817 N N . HIS A 1 100 ? -15.117 14.925 -1.182 1.00 80.81 100 HIS A N 1
ATOM 818 C CA . HIS A 1 100 ? -15.238 15.280 0.226 1.00 80.81 100 HIS A CA 1
ATOM 819 C C . HIS A 1 100 ? -14.954 14.046 1.082 1.00 80.81 100 HIS A C 1
ATOM 821 O O . HIS A 1 100 ? -15.280 12.926 0.685 1.00 80.81 100 HIS A O 1
ATOM 827 N N . TYR A 1 101 ? -14.359 14.248 2.258 1.00 80.69 101 TYR A N 1
ATOM 828 C CA . TYR A 1 101 ? -14.189 13.169 3.229 1.00 80.69 101 TYR A CA 1
ATOM 829 C C . TYR A 1 101 ? -15.532 12.795 3.864 1.00 80.69 101 TYR A C 1
ATOM 831 O O . TYR A 1 101 ? -16.418 13.636 4.037 1.00 80.69 101 TYR A O 1
ATOM 839 N N . THR A 1 102 ? -15.671 11.519 4.214 1.00 73.00 102 THR A N 1
ATOM 840 C CA . THR A 1 102 ? -16.905 10.952 4.762 1.00 73.00 102 THR A CA 1
ATOM 841 C C . THR A 1 102 ? -17.422 11.690 6.016 1.00 73.00 102 THR A C 1
ATOM 843 O O . THR A 1 102 ? -16.659 12.202 6.832 1.00 73.00 102 THR A O 1
ATOM 846 N N . SER A 1 103 ? -18.754 11.703 6.181 1.00 79.00 103 SER A N 1
ATOM 847 C CA . SER A 1 103 ? -19.472 12.346 7.292 1.00 79.00 103 SER A CA 1
ATOM 848 C C . SER A 1 103 ? -18.979 11.931 8.686 1.00 79.00 103 SER A C 1
ATOM 850 O O . SER A 1 103 ? -18.895 10.740 9.003 1.00 79.00 103 SER A O 1
ATOM 852 N N . ILE A 1 104 ? -18.777 12.934 9.550 1.00 85.75 104 ILE A N 1
ATOM 853 C CA . ILE A 1 104 ? -18.448 12.801 10.981 1.00 85.75 104 ILE A CA 1
ATOM 854 C C . ILE A 1 104 ? -19.437 11.873 11.705 1.00 85.75 104 ILE A C 1
ATOM 856 O O . ILE A 1 104 ? -19.033 11.119 12.589 1.00 85.75 104 ILE A O 1
ATOM 860 N N . SER A 1 105 ? -20.709 11.851 11.294 1.00 89.38 105 SER A N 1
ATOM 861 C CA . SER A 1 105 ? -21.740 10.988 11.886 1.00 89.38 105 SER A CA 1
ATOM 862 C C . SER A 1 105 ? -21.382 9.500 11.826 1.00 89.38 105 SER A C 1
ATOM 864 O O . SER A 1 105 ? -21.659 8.771 12.771 1.00 89.38 105 SER A O 1
ATOM 866 N N . LYS A 1 106 ? -20.707 9.048 10.760 1.00 91.88 106 LYS A N 1
ATOM 867 C CA . LYS A 1 106 ? -20.264 7.648 10.647 1.00 91.88 106 LYS A CA 1
ATOM 868 C C . LYS A 1 106 ? -19.102 7.332 11.587 1.00 91.88 106 LYS A C 1
ATOM 870 O O . LYS A 1 106 ? -18.983 6.213 12.064 1.00 91.88 106 LYS A O 1
ATOM 875 N N . ILE A 1 107 ? -18.249 8.314 11.871 1.00 92.69 107 ILE A N 1
ATOM 876 C CA . ILE A 1 107 ? -17.134 8.161 12.818 1.00 92.69 107 ILE A CA 1
ATOM 877 C C . ILE A 1 107 ? -17.682 8.054 14.247 1.00 92.69 107 ILE A C 1
ATOM 879 O O . ILE A 1 107 ? -17.259 7.191 15.011 1.00 92.69 107 ILE A O 1
ATOM 883 N N . ILE A 1 108 ? -18.660 8.900 14.579 1.00 94.12 108 ILE A N 1
ATO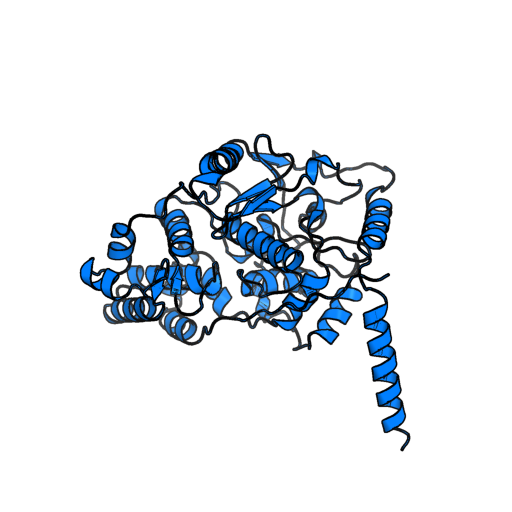M 884 C CA . ILE A 1 108 ? -19.433 8.861 15.831 1.00 94.12 108 ILE A CA 1
ATOM 885 C C . ILE A 1 108 ? -20.061 7.477 16.034 1.00 94.12 108 ILE A C 1
ATOM 887 O O . ILE A 1 108 ? -19.907 6.898 17.107 1.00 94.12 108 ILE A O 1
ATOM 891 N N . GLU A 1 109 ? -20.705 6.930 14.998 1.00 94.50 109 GLU A N 1
ATOM 892 C CA . GLU A 1 109 ? -21.320 5.597 15.018 1.00 94.50 109 GLU A CA 1
ATOM 893 C C . GLU A 1 109 ? -20.292 4.495 15.316 1.00 94.50 109 GLU A C 1
ATOM 895 O O . GLU A 1 109 ? -20.471 3.742 16.270 1.00 94.50 109 GLU A O 1
ATOM 900 N N . ILE A 1 110 ? -19.181 4.451 14.569 1.00 94.88 110 ILE A N 1
ATOM 901 C CA . ILE A 1 110 ? -18.110 3.452 14.753 1.00 94.88 110 ILE A CA 1
ATOM 902 C C . ILE A 1 110 ? -17.540 3.495 16.167 1.00 94.88 110 ILE A C 1
ATOM 904 O O . ILE A 1 110 ? -17.280 2.466 16.787 1.00 94.88 110 ILE A O 1
ATOM 908 N N . LEU A 1 111 ? -17.303 4.702 16.675 1.00 96.00 111 LEU A N 1
ATOM 909 C CA . LEU A 1 111 ? -16.684 4.880 17.978 1.00 96.00 111 LEU A CA 1
ATOM 910 C C . LEU A 1 111 ? -17.698 4.768 19.118 1.00 96.00 111 LEU A C 1
ATOM 912 O O . LEU A 1 111 ? -17.278 4.620 20.265 1.00 96.00 111 LEU A O 1
ATOM 916 N N . GLY A 1 112 ? -19.004 4.813 18.844 1.00 95.00 112 GLY A N 1
ATOM 917 C CA . GLY A 1 112 ? -20.062 4.790 19.852 1.00 95.00 112 GLY A CA 1
ATOM 918 C C . GLY A 1 112 ? -19.932 5.939 20.856 1.00 95.00 112 GLY A C 1
ATOM 919 O O . GLY A 1 112 ? -19.935 5.700 22.066 1.00 95.00 112 GLY A O 1
ATOM 920 N N . VAL A 1 113 ? -19.724 7.162 20.361 1.00 95.81 113 VAL A N 1
ATOM 921 C CA . VAL A 1 113 ? -19.563 8.392 21.164 1.00 95.81 113 VAL A CA 1
ATOM 922 C C . VAL A 1 113 ? -20.414 9.520 20.601 1.00 95.81 113 VAL A C 1
ATOM 924 O O . VAL A 1 113 ? -20.808 9.460 19.448 1.00 95.81 113 VAL A O 1
ATOM 927 N N . ASP A 1 114 ? -20.678 10.564 21.382 1.00 93.81 114 ASP A N 1
ATOM 928 C CA . ASP A 1 114 ? -21.351 11.767 20.892 1.00 93.81 114 ASP A CA 1
ATOM 929 C C . ASP A 1 114 ? -20.390 12.724 20.152 1.00 93.81 114 ASP A C 1
ATOM 931 O O . ASP A 1 114 ? -19.161 12.621 20.243 1.00 93.81 114 ASP A O 1
ATOM 935 N N . GLN A 1 115 ? -20.960 13.701 19.440 1.00 92.38 115 GLN A N 1
ATOM 936 C CA . GLN A 1 115 ? -20.197 14.691 18.678 1.00 92.38 115 GLN A CA 1
ATOM 937 C C . GLN A 1 115 ? -19.256 15.534 19.552 1.00 92.38 115 GLN A C 1
ATOM 939 O O . GLN A 1 115 ? -18.116 15.769 19.154 1.00 92.38 115 GLN A O 1
ATOM 944 N N . ASN A 1 116 ? -19.680 15.956 20.749 1.00 91.31 116 ASN A N 1
ATOM 945 C CA . ASN A 1 116 ? -18.846 16.794 21.617 1.00 91.31 116 ASN A CA 1
ATOM 946 C C . ASN A 1 116 ? -17.616 16.023 22.105 1.00 91.31 116 ASN A C 1
ATOM 948 O O . ASN A 1 116 ? -16.516 16.579 22.173 1.00 91.31 116 ASN A O 1
ATOM 952 N N . THR A 1 117 ? -17.785 14.739 22.425 1.00 92.50 117 THR A N 1
ATOM 953 C CA . THR A 1 117 ? -16.677 13.854 22.796 1.00 92.50 117 THR A CA 1
ATOM 954 C C . THR A 1 117 ? -15.678 13.712 21.648 1.00 92.50 117 THR A C 1
ATOM 956 O O . THR A 1 117 ? -14.473 13.846 21.875 1.00 92.50 117 THR A O 1
ATOM 959 N N . LEU A 1 118 ? -16.155 13.501 20.417 1.00 90.50 118 LEU A N 1
ATOM 960 C CA . LEU A 1 118 ? -15.286 13.359 19.249 1.00 90.50 118 LEU A CA 1
ATOM 961 C C . LEU A 1 118 ? -14.514 14.656 18.936 1.00 90.50 118 LEU A C 1
ATOM 963 O O . LEU A 1 118 ? -13.296 14.616 18.750 1.00 90.50 118 LEU A O 1
ATOM 967 N N . GLU A 1 119 ? -15.184 15.812 18.956 1.00 86.94 119 GLU A N 1
ATOM 968 C CA . GLU A 1 119 ? -14.558 17.116 18.679 1.00 86.94 119 GLU A CA 1
ATOM 969 C C . GLU A 1 119 ? -13.450 17.462 19.684 1.00 86.94 119 GLU A C 1
ATOM 971 O O . GLU A 1 119 ? -12.380 17.935 19.301 1.00 86.94 119 GLU A O 1
ATOM 976 N N . ARG A 1 120 ? -13.624 17.134 20.973 1.00 87.94 120 ARG A N 1
ATOM 977 C CA . ARG A 1 120 ? -12.575 17.330 21.998 1.00 87.94 120 ARG A CA 1
ATOM 978 C C . ARG A 1 120 ? -11.303 16.526 21.721 1.00 87.94 120 ARG A C 1
ATOM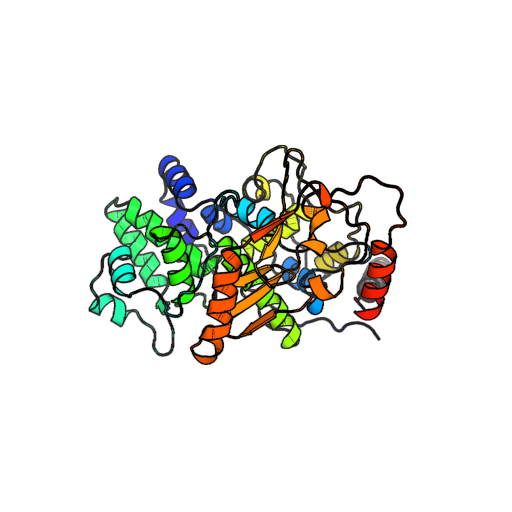 980 O O . ARG A 1 120 ? -10.219 16.884 22.192 1.00 87.94 120 ARG A O 1
ATOM 987 N N . LYS A 1 121 ? -11.414 15.415 20.991 1.00 88.38 121 LYS A N 1
ATOM 988 C CA . LYS A 1 121 ? -10.283 14.536 20.664 1.00 88.38 121 LYS A CA 1
ATOM 989 C C . LYS A 1 121 ? -9.562 14.966 19.386 1.00 88.38 121 LYS A C 1
ATOM 991 O O . LYS A 1 121 ? -8.458 14.469 19.145 1.00 88.38 121 LYS A O 1
ATOM 996 N N . ARG A 1 122 ? -10.113 15.921 18.629 1.00 88.12 122 ARG A N 1
ATOM 997 C CA . ARG A 1 122 ? -9.489 16.498 17.438 1.00 88.12 122 ARG A CA 1
ATOM 998 C C . ARG A 1 122 ? -8.280 17.369 17.824 1.00 88.12 122 ARG A C 1
ATOM 1000 O O . ARG A 1 122 ? -8.428 18.322 18.593 1.00 88.12 122 ARG A O 1
ATOM 1007 N N . PRO A 1 123 ? -7.063 17.066 17.340 1.00 86.31 123 PRO A N 1
ATOM 1008 C CA . PRO A 1 123 ? -5.913 17.932 17.561 1.00 86.31 123 PRO A CA 1
ATOM 1009 C C . PRO A 1 123 ? -6.055 19.233 16.759 1.00 86.31 123 PRO A C 1
ATOM 1011 O O . PRO A 1 123 ? -6.528 19.232 15.622 1.00 86.31 123 PRO A O 1
ATOM 1014 N N . LYS A 1 124 ? -5.597 20.355 17.328 1.00 82.44 124 LYS A N 1
ATOM 1015 C CA . LYS A 1 124 ? -5.548 21.635 16.605 1.00 82.44 124 LYS A CA 1
ATOM 1016 C C . LYS A 1 124 ? -4.623 21.514 15.389 1.00 82.44 124 LYS A C 1
ATOM 1018 O O . LYS A 1 124 ? -3.538 20.949 15.499 1.00 82.44 124 LYS A O 1
ATOM 1023 N N . GLY A 1 125 ? -5.056 22.047 14.246 1.00 79.19 125 GLY A N 1
ATOM 1024 C CA . GLY A 1 125 ? -4.256 22.098 13.015 1.00 79.19 125 GLY A CA 1
ATOM 1025 C C . GLY A 1 125 ? -4.086 20.766 12.276 1.00 79.19 125 GLY A C 1
ATOM 1026 O O . GLY A 1 125 ? -3.303 20.713 11.337 1.00 79.19 125 GLY A O 1
ATOM 1027 N N . HIS A 1 126 ? -4.801 19.707 12.670 1.00 77.75 126 HIS A N 1
ATOM 1028 C CA . HIS A 1 126 ? -4.696 18.392 12.036 1.00 77.75 126 HIS A CA 1
ATOM 1029 C C . HIS A 1 126 ? -6.041 17.926 11.466 1.00 77.75 126 HIS A C 1
ATOM 1031 O O . HIS A 1 126 ? -7.102 18.077 12.081 1.00 77.75 126 HIS A O 1
ATOM 1037 N N . SER A 1 127 ? -5.998 17.319 10.282 1.00 85.00 127 SER A N 1
ATOM 1038 C CA . SER A 1 127 ? -7.141 16.691 9.618 1.00 85.00 127 SER A CA 1
ATOM 1039 C C . SER A 1 127 ? -7.309 15.238 10.081 1.00 85.00 127 SER A C 1
ATOM 1041 O O . SER A 1 127 ? -7.070 14.305 9.322 1.00 85.00 127 SER A O 1
ATOM 1043 N N . GLY A 1 128 ? -7.708 15.032 11.340 1.00 92.00 128 GLY A N 1
ATOM 1044 C CA . GLY A 1 128 ? -7.892 13.690 11.901 1.00 92.00 128 GLY A CA 1
ATOM 1045 C C . GLY A 1 128 ? -8.147 13.672 13.403 1.00 92.00 128 GLY A C 1
ATOM 1046 O O . GLY A 1 128 ? -8.439 14.701 14.012 1.00 92.00 128 GLY A O 1
ATOM 1047 N N . PHE A 1 129 ? -8.000 12.496 14.004 1.00 94.00 129 PHE A N 1
ATOM 1048 C CA . PHE A 1 129 ? -8.264 12.250 15.421 1.00 94.00 129 PHE A CA 1
ATOM 1049 C C . PHE A 1 129 ? -7.109 11.481 16.068 1.00 94.00 129 PHE A C 1
ATOM 1051 O O . PHE A 1 129 ? -6.437 10.689 15.410 1.00 94.00 129 PHE A O 1
ATOM 1058 N N . ARG A 1 130 ? -6.873 11.706 17.367 1.00 94.19 130 ARG A N 1
ATOM 1059 C CA . ARG A 1 130 ? -5.786 11.031 18.094 1.00 94.19 130 ARG A CA 1
ATOM 1060 C C . ARG A 1 130 ? -5.972 9.516 18.079 1.00 94.19 130 ARG A C 1
ATOM 1062 O O . ARG A 1 130 ? -7.000 9.030 18.540 1.00 94.19 130 ARG A O 1
ATOM 1069 N N . ARG A 1 131 ? -4.952 8.780 17.645 1.00 95.31 131 ARG A N 1
ATOM 1070 C CA . ARG A 1 131 ? -4.895 7.312 17.640 1.00 95.31 131 ARG A CA 1
ATOM 1071 C C . ARG A 1 131 ? -5.216 6.713 19.009 1.00 95.31 131 ARG A C 1
ATOM 1073 O O . ARG A 1 131 ? -6.016 5.787 19.089 1.00 95.31 131 ARG A O 1
ATOM 1080 N N . SER A 1 132 ? -4.656 7.280 20.079 1.00 95.12 132 SER A N 1
ATOM 1081 C CA . SER A 1 132 ? -4.881 6.815 21.456 1.00 95.12 132 SER A CA 1
ATOM 1082 C C . SER A 1 132 ? -6.358 6.778 21.848 1.00 95.12 132 SER A C 1
ATOM 1084 O O . SER A 1 132 ? -6.772 5.907 22.605 1.00 95.12 132 SER A O 1
ATOM 1086 N N . PHE A 1 133 ? -7.181 7.670 21.287 1.00 95.69 133 PHE A N 1
ATOM 1087 C CA . PHE A 1 133 ? -8.622 7.634 21.505 1.00 95.69 133 PHE A CA 1
ATOM 1088 C C . PHE A 1 133 ? -9.271 6.404 20.860 1.00 95.69 133 PHE A C 1
ATOM 1090 O O . PHE A 1 133 ? -10.132 5.791 21.475 1.00 95.69 133 PHE A O 1
ATOM 1097 N N . PHE A 1 134 ? -8.848 5.990 19.665 1.00 97.12 134 PHE A N 1
ATOM 1098 C CA . PHE A 1 134 ? -9.377 4.777 19.030 1.00 97.12 134 PHE A CA 1
ATOM 1099 C C . PHE A 1 134 ? -8.948 3.528 19.794 1.00 97.12 134 PHE A C 1
ATOM 1101 O O . PHE A 1 134 ? -9.764 2.635 19.991 1.00 97.12 134 PHE A O 1
ATOM 1108 N N . GLU A 1 135 ? -7.700 3.476 20.262 1.00 97.69 135 GLU A N 1
ATOM 1109 C CA . GLU A 1 135 ? -7.215 2.364 21.089 1.00 97.69 135 GLU A CA 1
ATOM 1110 C C . GLU A 1 135 ? -8.012 2.259 22.403 1.00 97.69 135 GLU A C 1
ATOM 1112 O O . GLU A 1 135 ? -8.459 1.172 22.767 1.00 97.69 135 GLU A O 1
ATOM 1117 N N . GLU A 1 136 ? -8.288 3.391 23.063 1.00 96.88 136 GLU A N 1
ATOM 1118 C CA . GLU A 1 136 ? -9.177 3.467 24.232 1.00 96.88 136 GLU A CA 1
ATOM 1119 C C . GLU A 1 136 ? -10.585 2.942 23.901 1.00 96.88 136 GLU A C 1
ATOM 1121 O O . GLU A 1 136 ? -11.140 2.126 24.640 1.00 96.88 136 GLU A O 1
ATOM 1126 N N . ARG A 1 137 ? -11.163 3.356 22.764 1.00 97.56 137 ARG A N 1
ATOM 1127 C CA . ARG A 1 137 ? -12.483 2.880 22.318 1.00 97.56 137 ARG A CA 1
ATOM 1128 C C . ARG A 1 137 ? -12.499 1.382 22.030 1.00 97.56 137 ARG A C 1
ATOM 1130 O O . ARG A 1 137 ? -13.443 0.715 22.448 1.00 97.56 137 ARG A O 1
ATOM 1137 N N . ALA A 1 138 ? -11.463 0.844 21.390 1.00 98.25 138 ALA A N 1
ATOM 1138 C CA . ALA A 1 138 ? -11.327 -0.592 21.177 1.00 98.25 138 ALA A CA 1
ATOM 1139 C C . ALA A 1 138 ? -11.339 -1.334 22.524 1.00 98.25 138 ALA A C 1
ATOM 1141 O O . ALA A 1 138 ? -12.156 -2.228 22.727 1.00 98.25 138 ALA A O 1
ATOM 1142 N N . LEU A 1 139 ? -10.535 -0.907 23.501 1.00 98.19 139 LEU A N 1
ATOM 1143 C CA . LEU A 1 139 ? -10.532 -1.527 24.833 1.00 98.19 139 LEU A CA 1
ATOM 1144 C C . LEU A 1 139 ? -11.909 -1.485 25.511 1.00 98.19 139 LEU A C 1
ATOM 1146 O O . LEU A 1 139 ? -12.333 -2.484 26.091 1.00 98.19 139 LEU A O 1
ATOM 1150 N N . VAL A 1 140 ? -12.642 -0.372 25.400 1.00 98.25 140 VAL A N 1
ATOM 1151 C CA . VAL A 1 140 ? -14.012 -0.272 25.935 1.00 98.25 140 VAL A CA 1
ATOM 1152 C C . VAL A 1 140 ? -14.947 -1.304 25.297 1.00 98.25 140 VAL A C 1
ATOM 1154 O O . VAL A 1 140 ? -15.734 -1.928 26.012 1.00 98.25 140 VAL A O 1
ATOM 1157 N N . PHE A 1 141 ? -14.871 -1.513 23.980 1.00 98.62 141 PHE A N 1
ATOM 1158 C CA . PHE A 1 141 ? -15.679 -2.530 23.302 1.00 98.62 141 PHE A CA 1
ATOM 1159 C C . PHE A 1 141 ? -15.285 -3.953 23.710 1.00 98.62 141 PHE A C 1
ATOM 1161 O O . PHE A 1 141 ? -16.166 -4.760 24.009 1.00 98.62 141 PHE A O 1
ATOM 1168 N N . ALA A 1 142 ? -13.986 -4.240 23.840 1.00 97.88 142 ALA A N 1
ATOM 1169 C CA . ALA A 1 142 ? -13.504 -5.532 24.330 1.00 97.88 142 ALA A CA 1
ATOM 1170 C C . ALA A 1 142 ? -14.000 -5.836 25.756 1.00 97.88 142 ALA A C 1
ATOM 1172 O O . ALA A 1 142 ? -14.499 -6.930 26.016 1.00 97.88 142 ALA A O 1
ATOM 1173 N N . LEU A 1 143 ? -13.947 -4.857 26.670 1.00 97.75 143 LEU A N 1
ATOM 1174 C CA . LEU A 1 143 ? -14.453 -4.999 28.045 1.00 97.75 143 LEU A CA 1
ATOM 1175 C C . LEU A 1 143 ? -15.955 -5.306 28.087 1.00 97.75 143 LEU A C 1
ATOM 1177 O O . LEU A 1 143 ? -16.410 -6.090 28.919 1.00 97.75 143 LEU A O 1
ATOM 1181 N N . LYS A 1 144 ? -16.725 -4.719 27.165 1.00 97.88 144 LYS A N 1
ATOM 1182 C CA . LYS A 1 144 ? -18.161 -4.987 27.000 1.00 97.88 144 LYS A CA 1
ATOM 1183 C C . LYS A 1 144 ? -18.458 -6.275 26.229 1.00 97.88 144 LYS A C 1
ATOM 1185 O O . LYS A 1 144 ? -19.626 -6.623 26.085 1.00 97.88 144 LYS A O 1
ATOM 1190 N N . LYS A 1 145 ? -17.426 -6.977 25.744 1.00 97.44 145 LYS A N 1
ATOM 1191 C CA . LYS A 1 145 ? -17.525 -8.135 24.841 1.00 97.44 145 LYS A CA 1
ATOM 1192 C C . LYS A 1 145 ? -18.274 -7.828 23.538 1.00 97.44 145 LYS A C 1
ATOM 1194 O O . LYS A 1 145 ? -18.807 -8.735 22.901 1.00 97.44 145 LYS A O 1
ATOM 1199 N N . ASP A 1 146 ? -18.286 -6.562 23.125 1.00 98.31 146 ASP A N 1
ATOM 1200 C CA . ASP A 1 146 ? -18.781 -6.143 21.815 1.00 98.31 146 ASP A CA 1
ATOM 1201 C C . ASP A 1 146 ? -17.674 -6.353 20.777 1.00 98.31 146 ASP A C 1
ATOM 1203 O O . ASP A 1 146 ? -16.942 -5.441 20.385 1.00 98.31 146 ASP A O 1
ATOM 1207 N N . TRP A 1 147 ? -17.492 -7.615 20.392 1.00 98.19 147 TRP A N 1
ATOM 1208 C CA . TRP A 1 147 ? -16.394 -8.016 19.520 1.00 98.19 147 TRP A CA 1
ATOM 1209 C C . TRP A 1 147 ? -16.540 -7.497 18.091 1.00 98.19 147 TRP A C 1
ATOM 1211 O O . TRP A 1 147 ? -15.536 -7.317 17.404 1.00 98.19 147 TRP A O 1
ATOM 1221 N N . ASP A 1 148 ? -17.766 -7.234 17.637 1.00 98.06 148 ASP A N 1
ATOM 1222 C CA . ASP A 1 148 ? -17.993 -6.681 16.305 1.00 98.06 148 ASP A CA 1
ATOM 1223 C C . ASP A 1 148 ? -17.561 -5.217 16.228 1.00 98.06 148 ASP A C 1
ATOM 1225 O O . ASP A 1 148 ? -16.806 -4.870 15.317 1.00 98.06 148 ASP A O 1
ATOM 1229 N N . ALA A 1 149 ? -17.934 -4.390 17.211 1.00 98.31 149 ALA A N 1
ATOM 1230 C C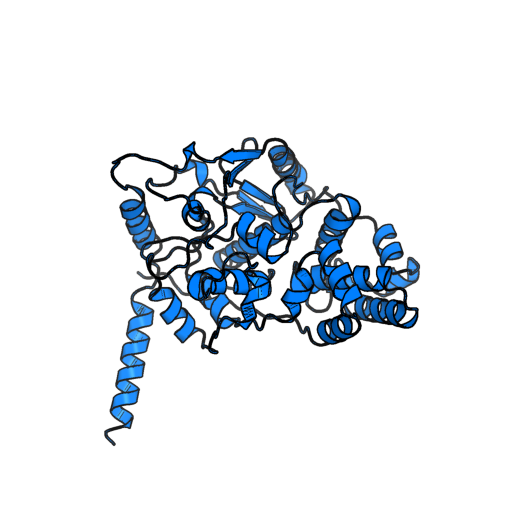A . ALA A 1 149 ? -17.430 -3.022 17.301 1.00 98.31 149 ALA A CA 1
ATOM 1231 C C . ALA A 1 149 ? -15.915 -2.989 17.569 1.00 98.31 149 ALA A C 1
ATOM 1233 O O . ALA A 1 149 ? -15.192 -2.187 16.976 1.00 98.31 149 ALA A O 1
ATOM 1234 N N . PHE A 1 150 ? -15.405 -3.902 18.404 1.00 98.69 150 PHE A N 1
ATOM 1235 C CA . PHE A 1 150 ? -13.972 -4.038 18.667 1.00 98.69 150 PHE A CA 1
ATOM 1236 C C . PHE A 1 150 ? -13.156 -4.257 17.388 1.00 98.69 150 PHE A C 1
ATOM 1238 O O . PHE A 1 150 ? -12.226 -3.498 17.110 1.00 98.69 150 PHE A O 1
ATOM 1245 N N . MET A 1 151 ? -13.500 -5.289 16.606 1.00 98.62 151 MET A N 1
ATOM 1246 C CA . MET A 1 151 ? -12.792 -5.611 15.364 1.00 98.62 151 MET A CA 1
ATOM 1247 C C . MET A 1 151 ? -12.881 -4.460 14.365 1.00 98.62 151 MET A C 1
ATOM 1249 O O . MET A 1 151 ? -11.922 -4.198 13.644 1.00 98.62 151 MET A O 1
ATOM 1253 N N . GLU A 1 152 ? -14.010 -3.755 14.341 1.00 98.38 152 GLU A N 1
ATOM 1254 C CA . GLU A 1 152 ? -14.210 -2.617 13.457 1.00 98.38 152 GLU A CA 1
ATOM 1255 C C . GLU A 1 152 ? -13.291 -1.439 13.789 1.00 98.38 152 GLU A C 1
ATOM 1257 O O . GLU A 1 152 ? -12.623 -0.910 12.898 1.00 98.38 152 GLU A O 1
ATOM 1262 N N . VAL A 1 153 ? -13.188 -1.073 15.069 1.00 98.56 153 VAL A N 1
ATOM 1263 C CA . VAL A 1 153 ? -12.250 -0.036 15.515 1.00 98.56 153 VAL A CA 1
ATOM 1264 C C . VAL A 1 153 ? -10.804 -0.486 15.307 1.00 98.56 153 VAL A C 1
ATOM 1266 O O . VAL A 1 153 ? -9.989 0.302 14.831 1.00 98.56 153 VAL A O 1
ATOM 1269 N N . LEU A 1 154 ? -10.473 -1.750 15.592 1.00 98.62 154 LEU A N 1
ATOM 1270 C CA . LEU A 1 154 ? -9.129 -2.290 15.364 1.00 98.62 154 LEU A CA 1
ATOM 1271 C C . LEU A 1 154 ? -8.731 -2.216 13.882 1.00 98.62 154 LEU A C 1
ATOM 1273 O O . LEU A 1 154 ? -7.629 -1.767 13.564 1.00 98.62 154 LEU A O 1
ATOM 1277 N N . ALA A 1 155 ? -9.629 -2.594 12.969 1.00 98.62 155 ALA A N 1
ATOM 1278 C CA . ALA A 1 155 ? -9.397 -2.479 11.533 1.00 98.62 155 ALA A CA 1
ATOM 1279 C C . ALA A 1 155 ? -9.175 -1.018 11.114 1.00 98.62 155 ALA A C 1
ATOM 1281 O O . ALA A 1 155 ? -8.227 -0.734 10.384 1.00 98.62 155 ALA A O 1
ATOM 1282 N N . LEU A 1 156 ? -9.977 -0.082 11.630 1.00 98.31 156 LEU A N 1
ATOM 1283 C CA . LEU A 1 156 ? -9.807 1.348 11.364 1.00 98.31 156 LEU A CA 1
ATOM 1284 C C . LEU A 1 156 ? -8.444 1.877 11.842 1.00 98.31 156 LEU A C 1
ATOM 1286 O O . LEU A 1 156 ? -7.783 2.626 11.120 1.00 98.31 156 LEU A O 1
ATOM 1290 N N . ILE A 1 157 ? -7.980 1.445 13.019 1.00 98.25 157 ILE A N 1
ATOM 1291 C CA . ILE A 1 157 ? -6.639 1.789 13.515 1.00 98.25 157 ILE A CA 1
ATOM 1292 C C . ILE A 1 157 ? -5.564 1.258 12.560 1.00 98.25 157 ILE A C 1
ATOM 1294 O O . ILE A 1 157 ? -4.650 1.997 12.198 1.00 98.25 157 ILE A O 1
ATOM 1298 N N . ILE A 1 158 ? -5.676 0.009 12.099 1.00 98.44 158 ILE A N 1
ATOM 1299 C CA . ILE A 1 158 ? -4.716 -0.583 11.153 1.00 98.44 158 ILE A CA 1
ATOM 1300 C C . ILE A 1 158 ? -4.715 0.180 9.821 1.00 98.44 158 ILE A C 1
ATOM 1302 O O . ILE A 1 158 ? -3.640 0.455 9.279 1.00 98.44 158 ILE A O 1
ATOM 1306 N N . PHE A 1 159 ? -5.886 0.592 9.323 1.00 98.00 159 PHE A N 1
ATOM 1307 C CA . PHE A 1 159 ? -5.991 1.434 8.130 1.00 98.00 159 PHE A CA 1
ATOM 1308 C C . PHE A 1 159 ? -5.230 2.755 8.299 1.00 98.00 159 PHE A C 1
ATOM 1310 O O . PHE A 1 159 ? -4.413 3.086 7.445 1.00 98.00 159 PHE A O 1
ATOM 1317 N N . GLY A 1 160 ? -5.438 3.477 9.404 1.00 97.06 160 GLY A N 1
ATOM 1318 C CA . GLY A 1 160 ? -4.800 4.777 9.644 1.00 97.06 160 GLY A CA 1
ATOM 1319 C C . GLY A 1 160 ? -3.313 4.723 9.993 1.00 97.06 160 GLY A C 1
ATOM 1320 O O . GLY A 1 160 ? -2.557 5.617 9.625 1.00 97.06 160 GLY A O 1
ATOM 1321 N N . VAL A 1 161 ? -2.876 3.680 10.699 1.00 97.12 161 VAL A N 1
ATOM 1322 C CA . VAL A 1 161 ? -1.509 3.601 11.237 1.00 97.12 161 VAL A CA 1
ATOM 1323 C C . VAL A 1 161 ? -0.576 2.820 10.314 1.00 97.12 161 VAL A C 1
ATOM 1325 O O . VAL A 1 161 ? 0.588 3.186 10.175 1.00 97.12 161 VAL A O 1
ATOM 1328 N N . ILE A 1 162 ? -1.059 1.744 9.686 1.00 97.62 162 ILE A N 1
ATOM 1329 C CA . ILE A 1 162 ? -0.216 0.799 8.936 1.00 97.62 162 ILE A CA 1
ATOM 1330 C C . ILE A 1 162 ? -0.417 0.917 7.433 1.00 97.62 162 ILE A C 1
ATOM 1332 O O . ILE A 1 162 ? 0.562 0.907 6.687 1.00 97.62 162 ILE A O 1
ATOM 1336 N N . ILE A 1 163 ? -1.666 0.994 6.974 1.00 98.00 163 ILE A N 1
ATOM 1337 C CA . ILE A 1 163 ? -1.987 0.939 5.543 1.00 98.00 163 ILE A CA 1
ATOM 1338 C C . ILE A 1 163 ? -1.814 2.319 4.895 1.00 98.00 163 ILE A C 1
ATOM 1340 O O . ILE A 1 163 ? -1.106 2.447 3.894 1.00 98.00 163 ILE A O 1
ATOM 1344 N N . PHE A 1 164 ? -2.374 3.356 5.519 1.00 97.12 164 PHE A N 1
ATOM 1345 C CA . PHE A 1 164 ? -2.338 4.747 5.066 1.00 97.12 164 PHE A CA 1
ATOM 1346 C C . PHE A 1 164 ? -1.659 5.664 6.093 1.00 97.12 164 PHE A C 1
ATOM 1348 O O . PHE A 1 164 ? -2.260 6.635 6.548 1.00 97.12 164 PHE A O 1
ATOM 1355 N N . PRO A 1 165 ? -0.397 5.391 6.481 1.00 95.12 165 PRO A N 1
ATOM 1356 C CA . PRO A 1 165 ? 0.270 6.214 7.472 1.00 95.12 165 PRO A CA 1
ATOM 1357 C C . PRO A 1 165 ? 0.437 7.645 6.955 1.00 95.12 165 PRO A C 1
ATOM 1359 O O . PRO A 1 165 ? 0.811 7.874 5.795 1.00 95.12 165 PRO A O 1
ATOM 1362 N N . ARG A 1 166 ? 0.251 8.610 7.854 1.00 91.25 166 ARG A N 1
ATOM 1363 C CA . ARG A 1 166 ? 0.633 10.016 7.656 1.00 91.25 166 ARG A CA 1
ATOM 1364 C C . ARG A 1 166 ? 1.348 10.550 8.886 1.00 91.25 166 ARG A C 1
ATOM 1366 O O . ARG A 1 166 ? 2.485 11.008 8.785 1.00 91.25 166 ARG A O 1
ATOM 1373 N N . ASP A 1 167 ? 0.701 10.397 10.030 1.00 89.62 167 ASP A N 1
ATOM 1374 C CA . ASP A 1 167 ? 1.219 10.691 11.356 1.00 89.62 167 ASP A CA 1
ATOM 1375 C C . ASP A 1 167 ? 1.028 9.446 12.236 1.00 89.62 167 ASP A C 1
ATOM 1377 O O . ASP A 1 167 ? 0.107 8.663 12.025 1.00 89.62 167 ASP A O 1
ATOM 1381 N N . GLU A 1 168 ? 1.941 9.211 13.170 1.00 89.75 168 GLU A N 1
ATOM 1382 C CA . GLU A 1 168 ? 1.931 8.011 14.013 1.00 89.75 168 GLU A CA 1
ATOM 1383 C C . GLU A 1 168 ? 0.893 8.088 15.144 1.00 89.75 168 GLU A C 1
ATOM 1385 O O . GLU A 1 168 ? 0.389 7.055 15.594 1.00 89.75 168 GLU A O 1
ATOM 1390 N N . GLU A 1 169 ? 0.544 9.309 15.554 1.00 92.62 169 GLU A N 1
ATOM 1391 C CA . GLU A 1 169 ? -0.355 9.616 16.667 1.00 92.62 169 GLU A CA 1
ATOM 1392 C C . GLU A 1 169 ? -1.756 10.026 16.199 1.00 92.62 169 GLU A C 1
ATOM 1394 O O . GLU A 1 169 ? -2.652 10.235 17.024 1.00 92.62 169 GLU A O 1
ATOM 1399 N N . ILE A 1 170 ? -1.973 10.166 14.887 1.00 93.56 170 ILE A N 1
ATOM 1400 C CA . ILE A 1 170 ? -3.228 10.657 14.311 1.00 93.56 170 ILE A CA 1
ATOM 1401 C C . ILE A 1 170 ? -3.708 9.713 13.216 1.00 93.56 170 ILE A C 1
ATOM 1403 O O . ILE A 1 170 ? -2.995 9.428 12.260 1.00 93.56 170 ILE A O 1
ATOM 1407 N N . ILE A 1 171 ? -4.968 9.304 13.330 1.00 95.12 171 ILE A N 1
ATOM 1408 C CA . ILE A 1 171 ? -5.709 8.663 12.247 1.00 95.12 171 ILE A CA 1
ATOM 1409 C C . ILE A 1 171 ? -6.378 9.785 11.451 1.00 95.12 171 ILE A C 1
ATOM 1411 O O . ILE A 1 171 ? -7.243 10.500 11.974 1.00 95.12 171 ILE A O 1
ATOM 1415 N N . ASP A 1 172 ? -5.916 9.993 10.220 1.00 93.00 172 ASP A N 1
ATOM 1416 C CA . ASP A 1 172 ? -6.338 11.109 9.381 1.00 93.00 172 ASP A CA 1
ATOM 1417 C C . ASP A 1 172 ? -7.671 10.840 8.659 1.00 93.00 172 ASP A C 1
ATOM 1419 O O . ASP A 1 172 ? -8.117 9.702 8.496 1.00 93.00 172 ASP A O 1
ATOM 1423 N N . LEU A 1 173 ? -8.356 11.916 8.259 1.00 93.62 173 LEU A N 1
ATOM 1424 C CA . LEU A 1 173 ? -9.630 11.815 7.539 1.00 93.62 173 LEU A CA 1
ATOM 1425 C C . LEU A 1 173 ? -9.520 11.027 6.220 1.00 93.62 173 LEU A C 1
ATOM 1427 O O . LEU A 1 173 ? -10.430 10.242 5.957 1.00 93.62 173 LEU A O 1
ATOM 1431 N N . PRO A 1 174 ? -8.447 11.163 5.413 1.00 94.12 174 PRO A N 1
ATOM 1432 C CA . PRO A 1 174 ? -8.254 10.323 4.234 1.00 94.12 174 PRO A CA 1
ATOM 1433 C C . PRO A 1 174 ? -8.226 8.813 4.523 1.00 94.12 174 PRO A C 1
ATOM 1435 O O . PRO A 1 174 ? -8.897 8.058 3.822 1.00 94.12 174 PRO A O 1
ATOM 1438 N N . ALA A 1 175 ? -7.508 8.348 5.552 1.00 96.06 175 ALA A N 1
ATOM 1439 C CA . ALA A 1 175 ? -7.487 6.925 5.897 1.00 96.06 175 ALA A CA 1
ATOM 1440 C C . ALA A 1 175 ? -8.856 6.428 6.387 1.00 96.06 175 ALA A C 1
ATOM 1442 O O . ALA A 1 175 ? -9.284 5.325 6.034 1.00 96.06 175 ALA A O 1
ATOM 1443 N N . ILE A 1 176 ? -9.564 7.258 7.163 1.00 96.19 176 ILE A N 1
ATOM 1444 C CA . ILE A 1 176 ? -10.942 6.982 7.595 1.00 96.19 176 ILE A CA 1
ATOM 1445 C C . ILE A 1 176 ? -11.874 6.885 6.380 1.00 96.19 176 ILE A C 1
ATOM 1447 O O . ILE A 1 176 ? -12.725 5.997 6.335 1.00 96.19 176 ILE A O 1
ATOM 1451 N N . ASP A 1 177 ? -11.708 7.758 5.384 1.00 95.56 177 ASP A N 1
ATOM 1452 C CA . ASP A 1 177 ? -12.508 7.738 4.161 1.00 95.56 177 ASP A CA 1
ATOM 1453 C C . ASP A 1 177 ? -12.322 6.434 3.381 1.00 95.56 177 ASP A C 1
ATOM 1455 O O . ASP A 1 177 ? -13.313 5.787 3.039 1.00 95.56 177 ASP A O 1
ATOM 1459 N N . VAL A 1 178 ? -11.074 5.987 3.192 1.00 96.62 178 VAL A N 1
ATOM 1460 C CA . VAL A 1 178 ? -10.780 4.704 2.535 1.00 96.62 178 VAL A CA 1
ATOM 1461 C C . VAL A 1 178 ? -11.366 3.526 3.320 1.00 96.62 178 VAL A C 1
ATOM 1463 O O . VAL A 1 178 ? -11.955 2.622 2.728 1.00 96.62 178 VAL A O 1
ATOM 1466 N N . PHE A 1 179 ? -11.274 3.531 4.653 1.00 97.00 179 PHE A N 1
ATOM 1467 C CA . PHE A 1 179 ? -11.900 2.492 5.475 1.00 97.00 179 PHE A CA 1
ATOM 1468 C C . PHE A 1 179 ? -13.427 2.466 5.314 1.00 97.00 179 PHE A C 1
ATOM 1470 O O . PHE A 1 179 ? -14.031 1.405 5.159 1.00 97.00 179 PHE A O 1
ATOM 1477 N N . LEU A 1 180 ? -14.072 3.634 5.318 1.00 95.50 180 LEU A N 1
ATOM 1478 C CA . LEU A 1 180 ? -15.522 3.750 5.164 1.00 95.50 180 LEU A CA 1
ATOM 1479 C C . LEU A 1 180 ? -15.984 3.413 3.744 1.00 95.50 180 LEU A C 1
ATOM 1481 O O . LEU A 1 180 ? -17.100 2.911 3.582 1.00 95.50 180 LEU A O 1
ATOM 1485 N N . ALA A 1 181 ? -15.148 3.667 2.740 1.00 94.81 181 ALA A N 1
ATOM 1486 C CA . ALA A 1 181 ? -15.334 3.228 1.366 1.00 94.81 181 ALA A CA 1
ATOM 1487 C C . ALA A 1 181 ? -15.349 1.703 1.266 1.00 94.81 181 ALA A C 1
ATOM 1489 O O . ALA A 1 181 ? -16.296 1.122 0.734 1.00 94.81 181 ALA A O 1
ATOM 1490 N N . PHE A 1 182 ? -14.345 1.066 1.864 1.00 94.94 182 PHE A N 1
ATOM 1491 C CA . PHE A 1 182 ? -14.246 -0.382 1.960 1.00 94.94 182 PHE A CA 1
ATOM 1492 C C . PHE A 1 182 ? -15.458 -0.978 2.681 1.00 94.94 182 PHE A C 1
ATOM 1494 O O . PHE A 1 182 ? -16.186 -1.786 2.106 1.00 94.94 182 PHE A O 1
ATOM 1501 N N . LYS A 1 183 ? -15.747 -0.504 3.898 1.00 92.69 183 LYS A N 1
ATOM 1502 C CA . LYS A 1 183 ? -16.831 -1.031 4.737 1.00 92.69 183 LYS A CA 1
ATOM 1503 C C . LYS A 1 183 ? -18.213 -0.847 4.104 1.00 92.69 183 LYS A C 1
ATOM 1505 O O . LYS A 1 183 ? -19.008 -1.779 4.091 1.00 92.69 183 LYS A O 1
ATOM 1510 N N . ASN A 1 184 ? -18.532 0.367 3.649 1.00 92.06 184 ASN A N 1
ATOM 1511 C CA . ASN A 1 184 ? -19.915 0.737 3.325 1.00 92.06 184 ASN A CA 1
ATOM 1512 C C . ASN A 1 184 ? -20.227 0.711 1.827 1.00 92.06 184 ASN A C 1
ATOM 1514 O O . ASN A 1 184 ? -21.398 0.707 1.460 1.00 92.06 184 ASN A O 1
ATOM 1518 N N . ARG A 1 185 ? -19.207 0.784 0.964 1.00 91.31 185 ARG A N 1
ATOM 1519 C CA . ARG A 1 185 ? -19.381 0.853 -0.497 1.00 91.31 185 ARG A CA 1
ATOM 1520 C C . ARG A 1 185 ? -18.768 -0.341 -1.227 1.00 91.31 185 ARG A C 1
ATOM 1522 O O . ARG A 1 185 ? -18.909 -0.406 -2.445 1.00 91.31 185 ARG A O 1
ATOM 1529 N N . GLY A 1 186 ? -18.110 -1.253 -0.502 1.00 91.50 186 GLY A N 1
ATOM 1530 C CA . GLY A 1 186 ? -17.423 -2.407 -1.080 1.00 91.50 186 GLY A CA 1
ATOM 1531 C C . GLY A 1 186 ? -16.261 -2.014 -1.991 1.00 91.50 186 GLY A C 1
ATOM 1532 O O . GLY A 1 186 ? -15.983 -2.721 -2.951 1.00 91.50 186 GLY A O 1
ATOM 1533 N N . GLU A 1 187 ? -15.636 -0.856 -1.750 1.00 94.06 187 GLU A N 1
ATOM 1534 C CA . GLU A 1 187 ? -14.506 -0.381 -2.555 1.00 94.06 187 GLU A CA 1
ATOM 1535 C C . GLU A 1 187 ? -13.187 -0.998 -2.072 1.00 94.06 187 GLU A C 1
ATOM 1537 O O . GLU A 1 187 ? -12.877 -0.940 -0.883 1.00 94.06 187 GLU A O 1
ATOM 1542 N N . ASN A 1 188 ? -12.368 -1.550 -2.967 1.00 94.56 188 ASN A N 1
ATOM 1543 C CA . ASN A 1 188 ? -11.104 -2.161 -2.572 1.00 94.56 188 ASN A CA 1
ATOM 1544 C C . ASN A 1 188 ? -10.007 -1.121 -2.326 1.00 94.56 188 ASN A C 1
ATOM 1546 O O . ASN A 1 188 ? -9.612 -0.391 -3.250 1.00 94.56 188 ASN A O 1
ATOM 1550 N N . PRO A 1 189 ? -9.443 -1.105 -1.106 1.00 96.06 189 PRO A N 1
ATOM 1551 C CA . PRO A 1 189 ? -8.399 -0.174 -0.717 1.00 96.06 189 PRO A CA 1
ATOM 1552 C C . PRO A 1 189 ? -7.049 -0.461 -1.383 1.00 96.06 189 PRO A C 1
ATOM 1554 O O . PRO A 1 189 ? -6.207 0.429 -1.384 1.00 96.06 189 PRO A O 1
ATOM 1557 N N . THR A 1 190 ? -6.817 -1.637 -1.981 1.00 96.06 190 THR A N 1
ATOM 1558 C CA . THR A 1 190 ? -5.568 -1.988 -2.689 1.00 96.06 190 THR A CA 1
ATOM 1559 C C . THR A 1 190 ? -5.191 -0.939 -3.732 1.00 96.06 190 THR A C 1
ATOM 1561 O O . THR A 1 190 ? -4.021 -0.580 -3.844 1.00 96.06 190 THR A O 1
ATOM 1564 N N . HIS A 1 191 ? -6.177 -0.375 -4.435 1.00 95.19 191 HIS A N 1
ATOM 1565 C CA . HIS A 1 191 ? -5.963 0.708 -5.396 1.00 95.19 191 HIS A CA 1
ATOM 1566 C C . HIS A 1 191 ? -5.361 1.950 -4.730 1.00 95.19 191 HIS A C 1
ATOM 1568 O O . HIS A 1 191 ? -4.379 2.505 -5.223 1.00 95.19 191 HIS A O 1
ATOM 1574 N N . ALA A 1 192 ? -5.905 2.338 -3.574 1.00 96.94 192 ALA A N 1
ATOM 1575 C CA . ALA A 1 192 ? -5.409 3.463 -2.795 1.00 96.94 192 ALA A CA 1
ATOM 1576 C C . ALA A 1 192 ? -4.044 3.183 -2.170 1.00 96.94 192 ALA A C 1
ATOM 1578 O O . ALA A 1 192 ? -3.195 4.072 -2.134 1.00 96.94 192 ALA A O 1
ATOM 1579 N N . VAL A 1 193 ? -3.806 1.953 -1.705 1.00 97.75 193 VAL A N 1
ATOM 1580 C CA . VAL A 1 193 ? -2.496 1.545 -1.183 1.00 97.75 193 VAL A CA 1
ATOM 1581 C C . VAL A 1 193 ? -1.438 1.691 -2.263 1.00 97.75 193 VAL A C 1
ATOM 1583 O O . VAL A 1 193 ? -0.391 2.294 -2.026 1.00 97.75 193 VAL A O 1
ATOM 1586 N N . LEU A 1 194 ? -1.718 1.162 -3.454 1.00 97.19 194 LEU A N 1
ATOM 1587 C CA . LEU A 1 194 ? -0.786 1.196 -4.567 1.00 97.19 194 LEU A CA 1
ATOM 1588 C C . LEU A 1 194 ? -0.538 2.639 -5.035 1.00 97.19 194 LEU A C 1
ATOM 1590 O O . LEU A 1 194 ? 0.613 3.016 -5.266 1.00 97.19 194 LEU A O 1
ATOM 1594 N N . ALA A 1 195 ? -1.585 3.472 -5.075 1.00 97.62 195 ALA A N 1
ATOM 1595 C CA . ALA A 1 195 ? -1.460 4.904 -5.339 1.00 97.62 195 ALA A CA 1
ATOM 1596 C C . ALA A 1 195 ? -0.518 5.584 -4.337 1.00 97.62 195 ALA A C 1
ATOM 1598 O O . ALA A 1 195 ? 0.427 6.258 -4.737 1.00 97.62 195 ALA A O 1
ATOM 1599 N N . ASP A 1 196 ? -0.727 5.373 -3.036 1.00 97.56 196 ASP A N 1
ATOM 1600 C CA . ASP A 1 196 ? 0.083 5.988 -1.982 1.00 97.56 196 ASP A CA 1
ATOM 1601 C C . ASP A 1 196 ? 1.537 5.499 -1.989 1.00 97.56 196 ASP A C 1
ATOM 1603 O O . ASP A 1 196 ? 2.446 6.274 -1.675 1.00 97.56 196 ASP A O 1
ATOM 1607 N N . MET A 1 197 ? 1.783 4.242 -2.375 1.00 97.44 197 MET A N 1
ATOM 1608 C CA . MET A 1 197 ? 3.136 3.719 -2.584 1.00 97.44 197 MET A CA 1
ATOM 1609 C C . MET A 1 197 ? 3.842 4.458 -3.716 1.00 97.44 197 MET A C 1
ATOM 1611 O O . MET A 1 197 ? 4.883 5.079 -3.487 1.00 97.44 197 MET A O 1
ATOM 1615 N N . TYR A 1 198 ? 3.256 4.459 -4.915 1.00 97.62 198 TYR A N 1
ATOM 1616 C CA . TYR A 1 198 ? 3.839 5.140 -6.069 1.00 97.62 198 TYR A CA 1
ATOM 1617 C C . TYR A 1 198 ? 3.998 6.638 -5.840 1.00 97.62 198 TYR A C 1
ATOM 1619 O O . TYR A 1 198 ? 5.035 7.209 -6.187 1.00 97.62 198 TYR A O 1
ATOM 1627 N N . TYR A 1 199 ? 3.011 7.267 -5.205 1.00 96.44 199 TYR A N 1
ATOM 1628 C CA . TYR A 1 199 ? 3.063 8.672 -4.836 1.00 96.44 199 TYR A CA 1
ATOM 1629 C C . TYR A 1 199 ? 4.225 8.931 -3.877 1.00 96.44 199 TYR A C 1
ATOM 1631 O O . TYR A 1 199 ? 5.021 9.842 -4.101 1.00 96.44 199 TYR A O 1
ATOM 1639 N N . SER A 1 200 ? 4.397 8.091 -2.849 1.00 95.50 200 SER A N 1
ATOM 1640 C CA . SER A 1 200 ? 5.519 8.208 -1.917 1.00 95.50 200 SER A CA 1
ATOM 1641 C C . SER A 1 200 ? 6.872 8.032 -2.609 1.00 95.50 200 SER A C 1
ATOM 1643 O O . SER A 1 200 ? 7.823 8.733 -2.252 1.00 95.50 200 SER A O 1
ATOM 1645 N N . PHE A 1 201 ? 6.988 7.109 -3.566 1.00 95.62 201 PHE A N 1
ATOM 1646 C CA . PHE A 1 201 ? 8.228 6.887 -4.312 1.00 95.62 201 PHE A CA 1
ATOM 1647 C C . PHE A 1 201 ? 8.550 8.080 -5.213 1.00 95.62 201 PHE A C 1
ATOM 1649 O O . PHE A 1 201 ? 9.673 8.590 -5.186 1.00 95.62 201 PHE A O 1
ATOM 1656 N N . ASN A 1 202 ? 7.550 8.570 -5.953 1.00 95.00 202 ASN A N 1
ATOM 1657 C CA . ASN A 1 202 ? 7.679 9.742 -6.815 1.00 95.00 202 ASN A CA 1
ATOM 1658 C C . ASN A 1 202 ? 8.054 10.989 -6.007 1.00 95.00 202 ASN A C 1
ATOM 1660 O O . ASN A 1 202 ? 9.017 11.674 -6.342 1.00 95.00 202 ASN A O 1
ATOM 1664 N N . TYR A 1 203 ? 7.373 11.225 -4.885 1.00 92.94 203 TYR A N 1
ATOM 1665 C CA . TYR A 1 203 ? 7.651 12.351 -4.000 1.00 92.94 203 TYR A CA 1
ATOM 1666 C C . TYR A 1 203 ? 9.080 12.315 -3.439 1.00 92.94 203 TYR A C 1
ATOM 1668 O O . TYR A 1 203 ? 9.790 13.323 -3.463 1.00 92.94 203 TYR A O 1
ATOM 1676 N N . CYS A 1 204 ? 9.538 11.146 -2.974 1.00 92.38 204 CYS A N 1
ATOM 1677 C CA . CYS A 1 204 ? 10.908 10.970 -2.488 1.00 92.38 204 CYS A CA 1
ATOM 1678 C C . CYS A 1 204 ? 11.955 11.220 -3.585 1.00 92.38 204 CYS A C 1
ATOM 1680 O O . CYS A 1 204 ? 13.037 11.739 -3.305 1.00 92.38 204 CYS A O 1
ATOM 1682 N N . TYR A 1 205 ? 11.652 10.870 -4.835 1.00 89.25 205 TYR A N 1
ATOM 1683 C CA . TYR A 1 205 ? 12.534 11.176 -5.954 1.00 89.25 205 TYR A CA 1
ATOM 1684 C C . TYR A 1 205 ? 12.576 12.680 -6.257 1.00 89.25 205 TYR A C 1
ATOM 1686 O O . TYR A 1 205 ? 13.655 13.275 -6.274 1.00 89.25 205 TYR A O 1
ATOM 1694 N N . GLU A 1 206 ? 11.417 13.314 -6.452 1.00 90.00 206 GLU A N 1
ATOM 1695 C CA . GLU A 1 206 ? 11.324 14.732 -6.822 1.00 90.00 206 GLU A CA 1
ATOM 1696 C C . GLU A 1 206 ? 11.934 15.658 -5.768 1.00 90.00 206 GLU A C 1
ATOM 1698 O O . GLU A 1 206 ? 12.608 16.637 -6.096 1.00 90.00 206 GLU A O 1
ATOM 1703 N N . LYS A 1 207 ? 11.757 15.327 -4.485 1.00 86.50 207 LYS A N 1
ATOM 1704 C CA . LYS A 1 207 ? 12.327 16.088 -3.367 1.00 86.50 207 LYS A CA 1
ATOM 1705 C C . LYS A 1 207 ? 13.761 15.663 -3.006 1.00 86.50 207 LYS A C 1
ATOM 1707 O O . LYS A 1 207 ? 14.273 16.105 -1.976 1.00 86.50 207 LYS A O 1
ATOM 1712 N N . LYS A 1 208 ? 14.429 14.867 -3.859 1.00 79.19 208 LYS A N 1
ATOM 1713 C CA . LYS A 1 208 ? 15.835 14.414 -3.741 1.00 79.19 208 LYS A CA 1
ATOM 1714 C C . LYS A 1 208 ? 16.162 13.714 -2.410 1.00 79.19 208 LYS A C 1
ATOM 1716 O O . LYS A 1 208 ? 17.232 13.903 -1.832 1.00 79.19 208 LYS A O 1
ATOM 1721 N N . GLY A 1 209 ? 15.244 12.891 -1.921 1.00 67.25 209 GLY A N 1
ATOM 1722 C CA . GLY A 1 209 ? 15.250 12.297 -0.583 1.00 67.25 209 GLY A CA 1
ATOM 1723 C C . GLY A 1 209 ? 13.897 12.515 0.085 1.00 67.25 209 GLY A C 1
ATOM 1724 O O . GLY A 1 209 ? 12.966 12.932 -0.594 1.00 67.25 209 GLY A O 1
ATOM 1725 N N . LYS A 1 210 ? 13.810 12.271 1.403 1.00 84.75 210 LYS A N 1
ATOM 1726 C CA . LYS A 1 210 ? 12.625 12.364 2.303 1.00 84.75 210 LYS A CA 1
ATOM 1727 C C . LYS 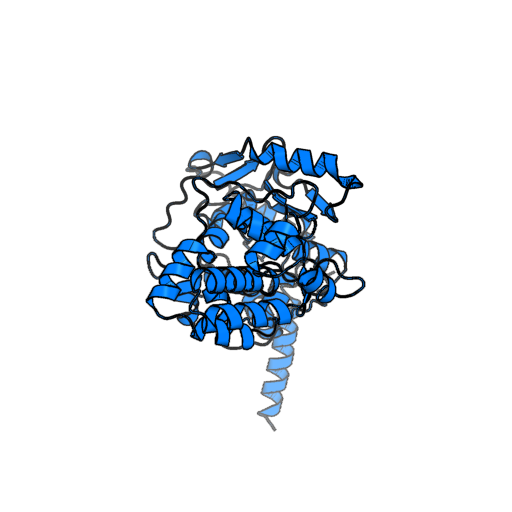A 1 210 ? 12.180 10.999 2.840 1.00 84.75 210 LYS A C 1
ATOM 1729 O O . LYS A 1 210 ? 12.840 9.979 2.662 1.00 84.75 210 LYS A O 1
ATOM 1734 N N . LYS A 1 211 ? 11.112 11.034 3.637 1.00 90.19 211 LYS A N 1
ATOM 1735 C CA . LYS A 1 211 ? 10.529 9.881 4.307 1.00 90.19 211 LYS A CA 1
ATOM 1736 C C . LYS A 1 211 ? 9.631 9.119 3.327 1.00 90.19 211 LYS A C 1
ATOM 1738 O O . LYS A 1 211 ? 8.775 9.743 2.707 1.00 90.19 211 LYS A O 1
ATOM 1743 N N . ILE A 1 212 ? 9.791 7.801 3.234 1.00 93.38 212 ILE A N 1
ATOM 1744 C CA . ILE A 1 212 ? 8.804 6.910 2.617 1.00 93.38 212 ILE A CA 1
ATOM 1745 C C . ILE A 1 212 ? 7.591 6.874 3.541 1.00 93.38 212 ILE A C 1
ATOM 1747 O O . ILE A 1 212 ? 7.718 6.552 4.726 1.00 93.38 212 ILE A O 1
ATOM 1751 N N . ILE A 1 213 ? 6.428 7.226 3.007 1.00 93.62 213 ILE A N 1
ATOM 1752 C CA . ILE A 1 213 ? 5.170 7.238 3.739 1.00 93.62 213 ILE A CA 1
ATOM 1753 C C . ILE A 1 213 ? 4.155 6.422 2.931 1.00 93.62 213 ILE A C 1
ATOM 1755 O O . ILE A 1 213 ? 3.446 6.959 2.086 1.00 93.62 213 ILE A O 1
ATOM 1759 N N . CYS A 1 214 ? 4.094 5.121 3.190 1.00 96.19 214 CYS A N 1
ATOM 1760 C CA . CYS A 1 214 ? 3.142 4.170 2.611 1.00 96.19 214 CYS A CA 1
ATOM 1761 C C . CYS A 1 214 ? 3.071 2.920 3.509 1.00 96.19 214 CYS A C 1
ATOM 1763 O O . CYS A 1 214 ? 3.755 2.869 4.534 1.00 96.19 214 CYS A O 1
ATOM 1765 N N . CYS A 1 215 ? 2.305 1.896 3.119 1.00 97.88 215 CYS A N 1
ATOM 1766 C CA . CYS A 1 215 ? 2.266 0.619 3.837 1.00 97.88 215 CYS A CA 1
ATOM 1767 C C . CYS A 1 215 ? 3.597 -0.151 3.717 1.00 97.88 215 CYS A C 1
ATOM 1769 O O . CYS A 1 215 ? 3.795 -0.952 2.801 1.00 97.88 215 CYS A O 1
ATOM 1771 N N . LEU A 1 216 ? 4.535 0.111 4.634 1.00 97.75 216 LEU A N 1
ATOM 1772 C CA . LEU A 1 216 ? 5.864 -0.510 4.625 1.00 97.75 216 LEU A CA 1
ATOM 1773 C C . LEU A 1 216 ? 5.822 -2.040 4.801 1.00 97.75 216 LEU A C 1
ATOM 1775 O O . LEU A 1 216 ? 6.554 -2.705 4.068 1.00 97.75 216 LEU A O 1
ATOM 1779 N N . PRO A 1 217 ? 4.979 -2.625 5.684 1.00 97.75 217 PRO A N 1
ATOM 1780 C CA . PRO A 1 217 ? 4.852 -4.080 5.791 1.00 97.75 217 PRO A CA 1
ATOM 1781 C C . PRO A 1 217 ? 4.493 -4.754 4.471 1.00 97.75 217 PRO A C 1
ATOM 1783 O O . PRO A 1 217 ? 5.178 -5.687 4.064 1.00 97.75 217 PRO A O 1
ATOM 1786 N N . ALA A 1 218 ? 3.485 -4.245 3.759 1.00 97.75 218 ALA A N 1
ATOM 1787 C CA . ALA A 1 218 ? 3.063 -4.824 2.487 1.00 97.75 218 ALA A CA 1
ATOM 1788 C C . ALA A 1 218 ? 4.149 -4.692 1.407 1.00 97.75 218 ALA A C 1
ATOM 1790 O O . ALA A 1 218 ? 4.416 -5.649 0.684 1.00 97.75 218 ALA A O 1
ATOM 1791 N N . LEU A 1 219 ? 4.834 -3.542 1.339 1.00 97.75 219 LEU A N 1
ATOM 1792 C CA . LEU A 1 219 ? 5.956 -3.350 0.414 1.00 97.75 219 LEU A CA 1
ATOM 1793 C C . LEU A 1 219 ? 7.116 -4.312 0.711 1.00 97.75 219 LEU A C 1
ATOM 1795 O O . LEU A 1 219 ? 7.745 -4.833 -0.208 1.00 97.75 219 LEU A O 1
ATOM 1799 N N . TYR A 1 220 ? 7.395 -4.556 1.991 1.00 97.31 220 TYR A N 1
ATOM 1800 C CA . TYR A 1 220 ? 8.446 -5.475 2.409 1.00 97.31 220 TYR A CA 1
ATOM 1801 C C . TYR A 1 220 ? 8.086 -6.931 2.104 1.00 97.31 220 TYR A C 1
ATOM 1803 O O . TYR A 1 220 ? 8.906 -7.637 1.524 1.00 97.31 220 TYR A O 1
ATOM 1811 N N . VAL A 1 221 ? 6.851 -7.356 2.395 1.00 95.44 221 VAL A N 1
ATOM 1812 C CA . VAL A 1 221 ? 6.337 -8.683 2.012 1.00 95.44 221 VAL A CA 1
ATOM 1813 C C . VAL A 1 221 ? 6.447 -8.885 0.500 1.00 95.44 221 VAL A C 1
ATOM 1815 O O . VAL A 1 221 ? 6.976 -9.906 0.068 1.00 95.44 221 VAL A O 1
ATOM 1818 N N . TRP A 1 222 ? 6.027 -7.902 -0.303 1.00 94.88 222 TRP A N 1
ATOM 1819 C CA . TRP A 1 222 ? 6.150 -7.939 -1.764 1.00 94.88 222 TRP A CA 1
ATOM 1820 C C . TRP A 1 222 ? 7.605 -8.132 -2.218 1.00 94.88 222 TRP A C 1
ATOM 1822 O O . TRP A 1 222 ? 7.903 -9.048 -2.985 1.00 94.88 222 TRP A O 1
ATOM 1832 N N . MET A 1 223 ? 8.527 -7.322 -1.694 1.00 94.56 223 MET A N 1
ATOM 1833 C CA . MET A 1 223 ? 9.944 -7.380 -2.056 1.00 94.56 223 MET A CA 1
ATOM 1834 C C . MET A 1 223 ? 10.582 -8.725 -1.679 1.00 94.56 223 MET A C 1
ATOM 1836 O O . MET A 1 223 ? 11.280 -9.328 -2.491 1.00 94.56 223 MET A O 1
ATOM 1840 N N . ILE A 1 224 ? 10.332 -9.215 -0.461 1.00 93.00 224 ILE A N 1
ATOM 1841 C CA . ILE A 1 224 ? 10.875 -10.492 0.018 1.00 93.00 224 ILE A CA 1
ATOM 1842 C C . ILE A 1 224 ? 10.285 -11.666 -0.761 1.00 93.00 224 ILE A C 1
ATOM 1844 O O . ILE A 1 224 ? 11.026 -12.574 -1.134 1.00 93.00 224 ILE A O 1
ATOM 1848 N N . ASN A 1 225 ? 8.991 -11.631 -1.086 1.00 89.19 225 ASN A N 1
ATOM 1849 C CA . ASN A 1 225 ? 8.339 -12.663 -1.888 1.00 89.19 225 ASN A CA 1
ATOM 1850 C C . ASN A 1 225 ? 9.002 -12.835 -3.269 1.00 89.19 225 ASN A C 1
ATOM 1852 O O . ASN A 1 225 ? 9.171 -13.959 -3.734 1.00 89.19 225 ASN A O 1
ATOM 1856 N N . LEU A 1 226 ? 9.445 -11.744 -3.897 1.00 88.25 226 LEU A N 1
ATOM 1857 C CA . LEU A 1 226 ? 10.128 -11.789 -5.195 1.00 88.25 226 LEU A CA 1
ATOM 1858 C C . LEU A 1 226 ? 11.569 -12.322 -5.123 1.00 88.25 226 LEU A C 1
ATOM 1860 O O . LEU A 1 226 ? 12.118 -12.709 -6.152 1.00 88.25 226 LEU A O 1
ATOM 1864 N N . MET A 1 227 ? 12.194 -12.355 -3.945 1.00 86.81 227 MET A N 1
ATOM 1865 C CA . MET A 1 227 ? 13.614 -12.713 -3.790 1.00 86.81 227 MET A CA 1
ATOM 1866 C C . MET A 1 227 ? 13.820 -14.048 -3.068 1.00 86.81 227 MET A C 1
ATOM 1868 O O . MET A 1 227 ? 14.678 -14.839 -3.455 1.00 86.81 227 MET A O 1
ATOM 1872 N N . PHE A 1 228 ? 13.029 -14.311 -2.029 1.00 82.38 228 PHE A N 1
ATOM 1873 C CA . PHE A 1 228 ? 13.279 -15.373 -1.053 1.00 82.38 228 PHE A CA 1
ATOM 1874 C C . PHE A 1 228 ? 12.141 -16.385 -0.931 1.00 82.38 228 PHE A C 1
ATOM 1876 O O . PHE A 1 228 ? 12.269 -17.311 -0.136 1.00 82.38 228 PHE A O 1
ATOM 1883 N N . ASN A 1 229 ? 11.043 -16.248 -1.688 1.00 73.94 229 ASN A N 1
ATOM 1884 C CA . ASN A 1 229 ? 9.908 -17.156 -1.524 1.00 73.94 229 ASN A CA 1
ATOM 1885 C C . ASN A 1 229 ? 10.345 -18.629 -1.730 1.00 73.94 229 ASN A C 1
ATOM 1887 O O . ASN A 1 229 ? 10.878 -18.963 -2.798 1.00 73.94 229 ASN A O 1
ATOM 1891 N N . PRO A 1 230 ? 10.093 -19.512 -0.740 1.00 61.25 230 PRO A N 1
ATOM 1892 C CA . PRO A 1 230 ? 10.475 -20.928 -0.767 1.00 61.25 230 PRO A CA 1
ATOM 1893 C C . PRO A 1 230 ? 9.721 -21.773 -1.813 1.00 61.25 230 PRO A C 1
ATOM 1895 O O . PRO A 1 230 ? 10.045 -22.940 -2.021 1.00 61.25 230 PRO A O 1
ATOM 1898 N N . GLY A 1 231 ? 8.739 -21.205 -2.520 1.00 59.03 231 GLY A N 1
ATOM 1899 C CA . GLY A 1 231 ? 8.033 -21.866 -3.618 1.00 59.03 231 GLY A CA 1
ATOM 1900 C C . GLY A 1 231 ? 6.891 -22.783 -3.174 1.00 59.03 231 GLY A C 1
ATOM 1901 O O . GLY A 1 231 ? 6.515 -23.685 -3.931 1.00 59.03 231 GLY A O 1
ATOM 1902 N N . PHE A 1 232 ? 6.325 -22.566 -1.979 1.00 56.47 232 PHE A N 1
ATOM 1903 C CA . PHE A 1 232 ? 5.149 -23.306 -1.514 1.00 56.47 232 PHE A CA 1
ATOM 1904 C C . PHE A 1 232 ? 3.948 -23.064 -2.441 1.00 56.47 232 PHE A C 1
ATOM 1906 O O . PHE A 1 232 ? 3.623 -21.934 -2.804 1.00 56.47 232 PHE A O 1
ATOM 1913 N N . ARG A 1 233 ? 3.282 -24.148 -2.854 1.00 55.56 233 ARG A N 1
ATOM 1914 C CA . ARG A 1 233 ? 2.096 -24.079 -3.717 1.00 55.56 233 ARG A CA 1
ATOM 1915 C C . ARG A 1 233 ? 0.905 -23.542 -2.910 1.00 55.56 233 ARG A C 1
ATOM 1917 O O . ARG A 1 233 ? 0.536 -24.164 -1.922 1.00 55.56 233 ARG A O 1
ATOM 1924 N N . ARG A 1 234 ? 0.250 -22.490 -3.424 1.00 60.28 234 ARG A N 1
ATOM 1925 C CA . ARG A 1 234 ? -1.083 -21.972 -3.019 1.00 60.28 234 ARG A CA 1
ATOM 1926 C C . ARG A 1 234 ? -1.189 -21.136 -1.732 1.00 60.28 234 ARG A C 1
ATOM 1928 O O . ARG A 1 234 ? -2.311 -20.845 -1.327 1.00 60.28 234 ARG A O 1
ATOM 1935 N N . SER A 1 235 ? -0.087 -20.703 -1.124 1.00 68.38 235 SER A N 1
ATOM 1936 C CA . SER A 1 235 ? -0.149 -19.825 0.056 1.00 68.38 235 SER A CA 1
ATOM 1937 C C . SER A 1 235 ? 0.065 -18.357 -0.316 1.00 68.38 235 SER A C 1
ATOM 1939 O O . SER A 1 235 ? 0.929 -18.035 -1.130 1.00 68.38 235 SER A O 1
ATOM 1941 N N . CYS A 1 236 ? -0.710 -17.457 0.291 1.00 80.88 236 CYS A N 1
ATOM 1942 C CA . CYS A 1 236 ? -0.544 -16.015 0.108 1.00 80.88 236 CYS A CA 1
ATOM 1943 C C . CYS A 1 236 ? 0.825 -15.562 0.655 1.00 80.88 236 CYS A C 1
ATOM 1945 O O . CYS A 1 236 ? 1.232 -16.062 1.708 1.00 80.88 236 CYS A O 1
ATOM 1947 N N . PRO A 1 237 ? 1.515 -14.595 0.011 1.00 85.00 237 PRO A N 1
ATOM 1948 C CA . PRO A 1 237 ? 2.832 -14.122 0.448 1.00 85.00 237 PRO A CA 1
ATOM 1949 C C . PRO A 1 237 ? 2.939 -13.767 1.935 1.00 85.00 237 PRO A C 1
ATOM 1951 O O . PRO A 1 237 ? 3.969 -14.024 2.551 1.00 85.00 237 PRO A O 1
ATOM 1954 N N . ILE A 1 238 ? 1.888 -13.176 2.514 1.00 88.25 238 ILE A N 1
ATOM 1955 C CA . ILE A 1 238 ? 1.908 -12.746 3.916 1.00 88.25 238 ILE A CA 1
ATOM 1956 C C . ILE A 1 238 ? 1.818 -13.926 4.893 1.00 88.25 238 ILE A C 1
ATOM 1958 O O . ILE A 1 238 ? 2.364 -13.838 5.987 1.00 88.25 238 ILE A O 1
ATOM 1962 N N . ASP A 1 239 ? 1.194 -15.039 4.491 1.00 85.19 239 ASP A N 1
ATOM 1963 C CA . ASP A 1 239 ? 1.013 -16.215 5.352 1.00 85.19 239 ASP A CA 1
ATOM 1964 C C . ASP A 1 239 ? 2.338 -16.968 5.552 1.00 85.19 239 ASP A C 1
ATOM 1966 O O . ASP A 1 239 ? 2.603 -17.489 6.629 1.00 85.19 239 ASP A O 1
ATOM 1970 N N . VAL A 1 240 ? 3.174 -17.013 4.510 1.00 82.00 240 VAL A N 1
ATOM 1971 C CA . VAL A 1 240 ? 4.465 -17.733 4.491 1.00 82.00 240 VAL A CA 1
ATOM 1972 C C . VAL A 1 240 ? 5.656 -16.813 4.742 1.00 82.00 240 VAL A C 1
ATOM 1974 O O . VAL A 1 240 ? 6.810 -17.210 4.586 1.00 82.00 240 VAL A O 1
ATOM 1977 N N . PHE A 1 241 ? 5.403 -15.553 5.103 1.00 85.75 241 PHE A N 1
ATOM 1978 C CA . PHE A 1 241 ? 6.466 -14.573 5.291 1.00 85.75 241 PHE A CA 1
ATOM 1979 C C . PHE A 1 241 ? 7.442 -14.993 6.398 1.00 85.75 241 PHE A C 1
ATOM 1981 O O . PHE A 1 241 ? 8.649 -14.818 6.251 1.00 85.75 241 PHE A O 1
ATOM 1988 N N . HIS A 1 242 ? 6.936 -15.589 7.481 1.00 82.31 242 HIS A N 1
ATOM 1989 C CA . HIS A 1 242 ? 7.761 -16.073 8.591 1.00 82.31 242 HIS A CA 1
ATOM 1990 C C . HIS A 1 242 ? 8.676 -17.246 8.211 1.00 82.31 242 HIS A C 1
ATOM 1992 O O . HIS A 1 242 ? 9.703 -17.432 8.857 1.00 82.31 242 HIS A O 1
ATOM 1998 N N . ASP A 1 243 ? 8.351 -17.980 7.143 1.00 81.44 243 ASP A N 1
ATOM 1999 C CA . ASP A 1 243 ? 9.184 -19.072 6.626 1.00 81.44 243 ASP A CA 1
ATOM 2000 C C . ASP A 1 243 ? 10.355 -18.553 5.776 1.00 81.44 243 ASP A C 1
ATOM 2002 O O . ASP A 1 243 ? 11.280 -19.297 5.444 1.00 81.44 243 ASP A O 1
ATOM 2006 N N . CYS A 1 244 ? 10.333 -17.270 5.401 1.00 79.25 244 CYS A N 1
ATOM 2007 C CA . CYS A 1 244 ? 11.447 -16.629 4.720 1.00 79.25 244 CYS A CA 1
ATOM 2008 C C . CYS A 1 244 ? 12.529 -16.301 5.763 1.00 79.25 244 CYS A C 1
ATOM 2010 O O . CYS A 1 244 ? 12.400 -15.325 6.502 1.00 79.25 244 CYS A O 1
ATOM 2012 N N . ASP A 1 245 ? 13.611 -17.087 5.813 1.00 75.31 245 ASP A N 1
ATOM 2013 C CA . ASP A 1 245 ? 14.774 -16.837 6.685 1.00 75.31 245 ASP A CA 1
ATOM 2014 C C . ASP A 1 245 ? 15.583 -15.607 6.215 1.00 75.31 245 ASP A C 1
ATOM 2016 O O . ASP A 1 245 ? 16.679 -15.693 5.650 1.00 75.31 245 ASP A O 1
ATOM 2020 N N . VAL A 1 246 ? 15.001 -14.417 6.383 1.00 86.69 246 VAL A N 1
ATOM 2021 C CA . VAL A 1 246 ? 15.615 -13.150 5.982 1.00 86.69 246 VAL A CA 1
ATOM 2022 C C . VAL A 1 246 ? 16.482 -12.626 7.118 1.00 86.69 246 VAL A C 1
ATOM 2024 O O . VAL A 1 246 ? 16.015 -11.936 8.028 1.00 86.69 246 VAL A O 1
ATOM 2027 N N . LYS A 1 247 ? 17.785 -12.896 7.021 1.00 89.38 247 LYS A N 1
ATOM 2028 C CA . LYS A 1 247 ? 18.791 -12.351 7.941 1.00 89.38 247 LYS A CA 1
ATOM 2029 C C . LYS A 1 247 ? 18.725 -10.823 8.002 1.00 89.38 247 LYS A C 1
ATOM 2031 O O . LYS A 1 247 ? 18.468 -10.151 6.998 1.00 89.38 247 LYS A O 1
ATOM 2036 N N . LYS A 1 248 ? 18.982 -10.265 9.188 1.00 93.62 248 LYS A N 1
ATOM 2037 C CA . LYS A 1 248 ? 19.126 -8.816 9.370 1.00 93.62 248 LYS A CA 1
ATOM 2038 C C . LYS A 1 248 ? 20.340 -8.332 8.579 1.00 93.62 248 LYS A C 1
ATOM 2040 O O . LYS A 1 248 ? 21.431 -8.852 8.776 1.00 93.62 248 LYS A O 1
ATOM 2045 N N . LYS A 1 249 ? 20.128 -7.348 7.712 1.00 93.56 249 LYS A N 1
ATOM 2046 C CA . LYS A 1 249 ? 21.158 -6.726 6.879 1.00 93.56 249 LYS A CA 1
ATOM 2047 C C . LYS A 1 249 ? 21.115 -5.215 7.052 1.00 93.56 249 LYS A C 1
ATOM 2049 O O . LYS A 1 249 ? 20.048 -4.621 7.216 1.00 93.56 249 LYS A O 1
ATOM 2054 N N . THR A 1 250 ? 22.280 -4.598 6.990 1.00 93.06 250 THR A N 1
ATOM 2055 C CA . THR A 1 250 ? 22.457 -3.154 6.868 1.00 93.06 250 THR A CA 1
ATOM 2056 C C . THR A 1 250 ? 21.972 -2.662 5.505 1.00 93.06 250 THR A C 1
ATOM 2058 O O . THR A 1 250 ? 21.794 -3.428 4.553 1.00 93.06 250 THR A O 1
ATOM 2061 N N . ARG A 1 251 ? 21.798 -1.344 5.371 1.00 90.25 251 ARG A N 1
ATOM 2062 C CA . ARG A 1 251 ? 21.453 -0.722 4.084 1.00 90.25 251 ARG A CA 1
ATOM 2063 C C . ARG A 1 251 ? 22.464 -1.043 2.979 1.00 90.25 251 ARG A C 1
ATOM 2065 O O . ARG A 1 251 ? 22.061 -1.168 1.825 1.00 90.25 251 ARG A O 1
ATOM 2072 N N . GLN A 1 252 ? 23.747 -1.167 3.318 1.00 89.94 252 GLN A N 1
ATOM 2073 C CA . GLN A 1 252 ? 24.793 -1.486 2.349 1.00 89.94 252 GLN A CA 1
ATOM 2074 C C . GLN A 1 252 ? 24.668 -2.931 1.852 1.00 89.94 252 GLN A C 1
ATOM 2076 O O . GLN A 1 252 ? 24.577 -3.138 0.647 1.00 89.94 252 GLN A O 1
ATOM 2081 N N . GLU A 1 253 ? 24.548 -3.905 2.756 1.00 93.81 253 GLU A N 1
ATOM 2082 C CA . GLU A 1 253 ? 24.364 -5.322 2.400 1.00 93.81 253 GLU A CA 1
ATOM 2083 C C . GLU A 1 253 ? 23.070 -5.552 1.600 1.00 93.81 253 GLU A C 1
ATOM 2085 O O . GLU A 1 253 ? 23.016 -6.385 0.690 1.00 93.81 253 GLU A O 1
ATOM 2090 N N . TRP A 1 254 ? 22.004 -4.798 1.902 1.00 94.56 254 TRP A N 1
ATOM 2091 C CA . TRP A 1 254 ? 20.803 -4.774 1.066 1.00 94.56 254 TRP A CA 1
ATOM 2092 C C . TRP A 1 254 ? 21.074 -4.180 -0.314 1.00 94.56 254 TRP A C 1
ATOM 2094 O O . TRP A 1 254 ? 20.616 -4.738 -1.307 1.00 94.56 254 TRP A O 1
ATOM 2104 N N . GLY A 1 255 ? 21.835 -3.087 -0.395 1.00 91.88 255 GLY A N 1
ATOM 2105 C CA . GLY A 1 255 ? 22.287 -2.510 -1.659 1.00 91.88 255 GLY A CA 1
ATOM 2106 C C . GLY A 1 255 ? 23.059 -3.517 -2.513 1.00 91.88 255 GLY A C 1
ATOM 2107 O O . GLY A 1 255 ? 22.739 -3.681 -3.685 1.00 91.88 255 GLY A O 1
ATOM 2108 N N . GLU A 1 256 ? 24.005 -4.243 -1.921 1.00 89.88 256 GLU A N 1
ATOM 2109 C CA . GLU A 1 256 ? 24.770 -5.309 -2.582 1.00 89.88 256 GLU A CA 1
ATOM 2110 C C . GLU A 1 256 ? 23.869 -6.463 -3.030 1.00 89.88 256 GLU A C 1
ATOM 2112 O O . GLU A 1 256 ? 23.961 -6.917 -4.169 1.00 89.88 256 GLU A O 1
ATOM 2117 N N . THR A 1 257 ? 22.943 -6.896 -2.167 1.00 92.06 257 THR A N 1
ATOM 2118 C CA . THR A 1 257 ? 21.951 -7.924 -2.516 1.00 92.06 257 THR A CA 1
ATOM 2119 C C . THR A 1 257 ? 21.152 -7.499 -3.749 1.00 92.06 257 THR A C 1
ATOM 2121 O O . THR A 1 257 ? 21.007 -8.287 -4.674 1.00 92.06 257 THR A O 1
ATOM 2124 N N . LEU A 1 258 ? 20.662 -6.255 -3.775 1.00 92.38 258 LEU A N 1
ATOM 2125 C CA . LEU A 1 258 ? 19.829 -5.712 -4.850 1.00 92.38 258 LEU A CA 1
ATOM 2126 C C . LEU A 1 258 ? 20.605 -5.476 -6.152 1.00 92.38 258 LEU A C 1
ATOM 2128 O O . LEU A 1 258 ? 20.055 -5.712 -7.222 1.00 92.38 258 LEU A O 1
ATOM 2132 N N . VAL A 1 259 ? 21.865 -5.032 -6.080 1.00 90.38 259 VAL A N 1
ATOM 2133 C CA . VAL A 1 259 ? 22.737 -4.881 -7.262 1.00 90.38 259 VAL A CA 1
ATOM 2134 C C . VAL A 1 259 ? 23.005 -6.229 -7.924 1.00 90.38 259 VAL A C 1
ATOM 2136 O O . VAL A 1 259 ? 23.042 -6.298 -9.146 1.00 90.38 259 VAL A O 1
ATOM 2139 N N . ASN A 1 260 ? 23.164 -7.288 -7.127 1.00 89.12 260 ASN A N 1
ATOM 2140 C CA . ASN A 1 260 ? 23.456 -8.633 -7.621 1.00 89.12 260 ASN A CA 1
ATOM 2141 C C . ASN A 1 260 ? 22.207 -9.418 -8.056 1.00 89.12 260 ASN A C 1
ATOM 2143 O O . ASN A 1 260 ? 22.336 -10.556 -8.517 1.00 89.12 260 ASN A O 1
ATOM 2147 N N . LEU A 1 261 ? 21.004 -8.846 -7.918 1.00 90.50 261 LEU A N 1
ATOM 2148 C CA . LEU A 1 261 ? 19.808 -9.456 -8.486 1.00 90.50 261 LEU A CA 1
ATOM 2149 C C . LEU A 1 261 ? 19.896 -9.445 -10.008 1.00 90.50 261 LEU A C 1
ATOM 2151 O O . LEU A 1 261 ? 20.218 -8.435 -10.625 1.00 90.50 261 LEU A O 1
ATOM 2155 N N . ASN A 1 262 ? 19.521 -10.573 -10.596 1.00 90.69 262 ASN A N 1
ATOM 2156 C CA . ASN A 1 262 ? 19.348 -10.735 -12.032 1.00 90.69 262 ASN A CA 1
ATOM 2157 C C . ASN A 1 262 ? 18.046 -11.480 -12.330 1.00 90.69 262 ASN A C 1
ATOM 2159 O O . ASN A 1 262 ? 17.407 -12.055 -11.435 1.00 90.69 262 ASN A O 1
ATOM 2163 N N . GLU A 1 263 ? 17.678 -11.523 -13.604 1.00 89.25 263 GLU A N 1
ATOM 2164 C CA . GLU A 1 263 ? 16.410 -12.093 -14.033 1.00 89.25 263 GLU A CA 1
ATOM 2165 C C . GLU A 1 263 ? 16.233 -13.585 -13.694 1.00 89.25 263 GLU A C 1
ATOM 2167 O O . GLU A 1 263 ? 15.103 -14.065 -13.631 1.00 89.25 263 GLU A O 1
ATOM 2172 N N . TYR A 1 264 ? 17.313 -14.332 -13.454 1.00 88.06 264 TYR A N 1
ATOM 2173 C CA . TYR A 1 264 ? 17.266 -15.755 -13.096 1.00 88.06 264 TYR A CA 1
ATOM 2174 C C . TYR A 1 264 ? 17.091 -15.978 -11.589 1.00 88.06 264 TYR A C 1
ATOM 2176 O O . TYR A 1 264 ? 16.634 -17.041 -11.166 1.00 88.06 264 TYR A O 1
ATOM 2184 N N . THR A 1 265 ? 17.442 -14.982 -10.772 1.00 88.38 265 THR A N 1
ATOM 2185 C CA . THR A 1 265 ? 17.318 -15.051 -9.305 1.00 88.38 265 THR A CA 1
ATOM 2186 C C . THR A 1 265 ? 15.933 -14.651 -8.800 1.00 88.38 265 THR A C 1
ATOM 2188 O O . THR A 1 265 ? 15.482 -15.167 -7.775 1.00 88.38 265 THR A O 1
ATOM 2191 N N . VAL A 1 266 ? 15.236 -13.780 -9.536 1.00 88.88 266 VAL A N 1
ATOM 2192 C CA . VAL A 1 266 ? 13.892 -13.305 -9.186 1.00 88.88 266 VAL A CA 1
ATOM 2193 C C . VAL A 1 266 ? 12.867 -14.438 -9.274 1.00 88.88 266 VAL A C 1
ATOM 2195 O O . VAL A 1 266 ? 12.770 -15.170 -10.261 1.00 88.88 266 VAL A O 1
ATOM 2198 N N . LYS A 1 267 ? 12.032 -14.553 -8.241 1.00 87.12 267 LYS A N 1
ATOM 2199 C CA . LYS A 1 267 ? 10.879 -15.455 -8.184 1.00 87.12 267 LYS A CA 1
ATOM 2200 C C . LYS A 1 267 ? 9.682 -14.813 -8.890 1.00 87.12 267 LYS A C 1
ATOM 2202 O O . LYS A 1 267 ? 8.760 -14.324 -8.251 1.00 87.12 267 LYS A O 1
ATOM 2207 N N . TRP A 1 268 ? 9.704 -14.827 -10.224 1.00 81.12 268 TRP A N 1
ATOM 2208 C CA . TRP A 1 268 ? 8.698 -14.173 -11.078 1.00 81.12 268 TRP A CA 1
ATOM 2209 C C . TRP A 1 268 ? 7.259 -14.634 -10.867 1.00 81.12 268 TRP A C 1
ATOM 2211 O O . TRP A 1 268 ? 6.333 -13.888 -11.152 1.00 81.12 268 TRP A O 1
ATOM 2221 N N . TYR A 1 269 ? 7.063 -15.879 -10.445 1.00 68.44 269 TYR A N 1
ATOM 2222 C CA . TYR A 1 269 ? 5.757 -16.512 -10.469 1.00 68.44 269 TYR A CA 1
ATOM 2223 C C . TYR A 1 269 ? 5.588 -17.489 -9.308 1.00 68.44 269 TYR A C 1
ATOM 2225 O O . TYR A 1 269 ? 6.437 -18.356 -9.082 1.00 68.44 269 TYR A O 1
ATOM 2233 N N . GLN A 1 270 ? 4.455 -17.394 -8.611 1.00 62.72 270 GLN A N 1
ATOM 2234 C CA . GLN A 1 270 ? 4.035 -18.412 -7.654 1.00 62.72 270 GLN A CA 1
ATOM 2235 C C . GLN A 1 270 ? 3.383 -19.588 -8.388 1.00 62.72 270 GLN A C 1
ATOM 2237 O O . GLN A 1 270 ? 2.366 -19.427 -9.061 1.00 62.72 270 GLN A O 1
ATOM 2242 N N . ARG A 1 271 ? 3.949 -20.794 -8.233 1.00 51.06 271 ARG A N 1
ATOM 2243 C CA . ARG A 1 271 ? 3.426 -22.027 -8.849 1.00 51.06 271 ARG A CA 1
ATOM 2244 C C . ARG A 1 271 ? 1.949 -22.250 -8.481 1.00 51.06 271 ARG A C 1
ATOM 2246 O O . ARG A 1 271 ? 1.655 -22.564 -7.330 1.00 51.06 271 ARG A O 1
ATOM 2253 N N . GLY A 1 272 ? 1.054 -22.170 -9.473 1.00 50.91 272 GLY A N 1
ATOM 2254 C CA . GLY A 1 272 ? -0.386 -22.443 -9.333 1.00 50.91 272 GLY A CA 1
ATOM 2255 C C . GLY A 1 272 ? -1.310 -21.224 -9.463 1.00 50.91 272 GLY A C 1
ATOM 2256 O O . GLY A 1 272 ? -2.515 -21.380 -9.302 1.00 50.91 272 GLY A O 1
ATOM 2257 N N . ARG A 1 273 ? -0.768 -20.034 -9.745 1.00 63.88 273 ARG A N 1
ATOM 2258 C CA . ARG A 1 273 ? -1.512 -18.799 -10.033 1.00 63.88 273 ARG A CA 1
ATOM 2259 C C . ARG A 1 273 ? -1.850 -18.715 -11.530 1.00 63.88 273 ARG A C 1
ATOM 2261 O O . ARG A 1 273 ? -0.951 -18.570 -12.343 1.00 63.88 273 ARG A O 1
ATOM 2268 N N . GLU A 1 274 ? -3.099 -18.803 -11.957 1.00 62.72 274 GLU A N 1
ATOM 2269 C CA . GLU A 1 274 ? -3.440 -18.531 -13.365 1.00 62.72 274 GLU A CA 1
ATOM 2270 C C . GLU A 1 274 ? -4.001 -17.116 -13.481 1.00 62.72 274 GLU A C 1
ATOM 2272 O O . GLU A 1 274 ? -5.202 -16.898 -13.373 1.00 62.72 274 GLU A O 1
ATOM 2277 N N . ILE A 1 275 ? -3.119 -16.125 -13.674 1.00 71.44 275 ILE A N 1
ATOM 2278 C CA . ILE A 1 275 ? -3.576 -14.796 -14.096 1.00 71.44 275 ILE A CA 1
ATOM 2279 C C . ILE A 1 275 ? -3.948 -14.896 -15.569 1.00 71.44 275 ILE A C 1
ATOM 2281 O O . ILE A 1 275 ? -3.083 -14.887 -16.452 1.00 71.44 275 ILE A O 1
ATOM 2285 N N . ASN A 1 276 ? -5.245 -15.031 -15.815 1.00 75.75 276 ASN A N 1
ATOM 2286 C CA . ASN A 1 276 ? -5.799 -15.089 -17.162 1.00 75.75 276 ASN A CA 1
ATOM 2287 C C . ASN A 1 276 ? -5.810 -13.712 -17.819 1.00 75.75 276 ASN A C 1
ATOM 2289 O O . ASN A 1 276 ? -5.527 -13.610 -19.009 1.00 75.75 276 ASN A O 1
ATOM 2293 N N . GLU A 1 277 ? -6.070 -12.663 -17.038 1.00 85.69 277 GLU A N 1
ATOM 2294 C CA . GLU A 1 277 ? -6.136 -11.290 -17.519 1.00 85.69 277 GLU A CA 1
ATOM 2295 C C . GLU A 1 277 ? -5.528 -10.306 -16.515 1.00 85.69 277 GLU A C 1
ATOM 2297 O O . GLU A 1 277 ? -5.698 -10.445 -15.304 1.00 85.69 277 GLU A O 1
ATOM 2302 N N . VAL A 1 278 ? -4.865 -9.278 -17.036 1.00 87.88 278 VAL A N 1
ATOM 2303 C CA . VAL A 1 278 ? -4.223 -8.193 -16.287 1.00 87.88 278 VAL A CA 1
ATOM 2304 C C . VAL A 1 278 ? -4.966 -6.894 -16.561 1.00 87.88 278 VAL A C 1
ATOM 2306 O O . VAL A 1 278 ? -5.326 -6.623 -17.709 1.00 87.88 278 VAL A O 1
ATOM 2309 N N . ILE A 1 279 ? -5.169 -6.062 -15.537 1.00 90.88 279 ILE A N 1
ATOM 2310 C CA . ILE A 1 279 ? -5.662 -4.691 -15.740 1.00 90.88 279 ILE A CA 1
ATOM 2311 C C . ILE A 1 279 ? -4.586 -3.917 -16.502 1.00 90.88 279 ILE A C 1
ATOM 2313 O O . ILE A 1 279 ? -3.508 -3.669 -15.971 1.00 90.88 279 ILE A O 1
ATOM 2317 N N . PHE A 1 280 ? -4.859 -3.548 -17.753 1.00 91.56 280 PHE A N 1
ATOM 2318 C CA . PHE A 1 280 ? -3.849 -2.956 -18.630 1.00 91.56 280 PHE A CA 1
ATOM 2319 C C . PHE A 1 280 ? -4.037 -1.443 -18.792 1.00 91.56 280 PHE A C 1
ATOM 2321 O O . PHE A 1 280 ? -3.058 -0.698 -18.793 1.00 91.56 280 PHE A O 1
ATOM 2328 N N . GLN A 1 281 ? -5.289 -0.997 -18.925 1.00 93.88 281 GLN A N 1
ATOM 2329 C CA . GLN A 1 281 ? -5.687 0.382 -19.232 1.00 93.88 281 GLN A CA 1
ATOM 2330 C C . GLN A 1 281 ? -7.043 0.716 -18.595 1.00 93.88 281 GLN A C 1
ATOM 2332 O O . GLN A 1 281 ? -7.853 -0.186 -18.373 1.00 93.88 281 GLN A O 1
ATOM 2337 N N . CYS A 1 282 ? -7.320 2.001 -18.354 1.00 93.25 282 CYS A N 1
ATOM 2338 C CA . CYS A 1 282 ? -8.627 2.459 -17.863 1.00 93.25 282 CYS A CA 1
ATOM 2339 C C . CYS A 1 282 ? -9.150 3.650 -18.678 1.00 93.25 282 CYS A C 1
ATOM 2341 O O . CYS A 1 282 ? -8.533 4.716 -18.719 1.00 93.25 282 CYS A O 1
ATOM 2343 N N . GLY A 1 283 ? -10.329 3.498 -19.284 1.00 93.19 283 GLY A N 1
ATOM 2344 C CA . GLY A 1 283 ? -10.977 4.524 -20.098 1.00 93.19 283 GLY A CA 1
ATOM 2345 C C . GLY A 1 283 ? -10.053 5.077 -21.184 1.00 93.19 283 GLY A C 1
ATOM 2346 O O . GLY A 1 283 ? -9.501 4.324 -21.977 1.00 93.19 283 GLY A O 1
ATOM 2347 N N . ASN A 1 284 ? -9.879 6.401 -21.201 1.00 92.19 284 ASN A N 1
ATOM 2348 C CA . ASN A 1 284 ? -9.015 7.088 -22.168 1.00 92.19 284 ASN A CA 1
ATOM 2349 C C . ASN A 1 284 ? -7.542 7.158 -21.727 1.00 92.19 284 ASN A C 1
ATOM 2351 O O . ASN A 1 284 ? -6.719 7.720 -22.450 1.00 92.19 284 ASN A O 1
ATOM 2355 N N . TYR A 1 285 ? -7.195 6.634 -20.546 1.00 94.12 285 TYR A N 1
ATOM 2356 C CA . TYR A 1 285 ? -5.809 6.610 -20.098 1.00 94.12 285 TYR A CA 1
ATOM 2357 C C . TYR A 1 285 ? -5.073 5.427 -20.736 1.00 94.12 285 TYR A C 1
ATOM 2359 O O . TYR A 1 285 ? -5.563 4.295 -20.702 1.00 94.12 285 TYR A O 1
ATOM 2367 N N . PRO A 1 286 ? -3.863 5.651 -21.277 1.00 93.00 286 PRO A N 1
ATOM 2368 C CA . PRO A 1 286 ? -3.079 4.599 -21.916 1.00 93.00 286 PRO A CA 1
ATOM 2369 C C . PRO A 1 286 ? -2.445 3.624 -20.908 1.00 93.00 286 PRO A C 1
ATOM 2371 O O . PRO A 1 286 ? -1.826 2.645 -21.323 1.00 93.00 286 PRO A O 1
ATOM 2374 N N . ASN A 1 287 ? -2.629 3.862 -19.608 1.00 94.69 287 ASN A N 1
ATOM 2375 C CA . ASN A 1 287 ? -2.215 3.028 -18.482 1.00 94.69 287 ASN A CA 1
ATOM 2376 C C . ASN A 1 287 ? -3.267 3.093 -17.357 1.00 94.69 287 ASN A C 1
ATOM 2378 O O . ASN A 1 287 ? -4.430 3.404 -17.622 1.00 94.69 287 ASN A O 1
ATOM 2382 N N . VAL A 1 288 ? -2.888 2.757 -16.119 1.00 95.44 288 VAL A N 1
ATOM 2383 C CA . VAL A 1 288 ? -3.830 2.610 -15.002 1.00 95.44 288 VAL A CA 1
ATOM 2384 C C . VAL A 1 288 ? -3.658 3.751 -13.993 1.00 95.44 288 VAL A C 1
ATOM 2386 O O . VAL A 1 288 ? -2.702 3.733 -13.210 1.00 95.44 288 VAL A O 1
ATOM 2389 N N . PRO A 1 289 ? -4.560 4.749 -13.979 1.00 96.00 289 PRO A N 1
ATOM 2390 C CA . PRO A 1 289 ? -4.538 5.837 -13.010 1.00 96.00 289 PRO A CA 1
ATOM 2391 C C . PRO A 1 289 ? -5.140 5.388 -11.672 1.00 96.00 289 PRO A C 1
ATOM 2393 O O . PRO A 1 289 ? -6.226 4.819 -11.630 1.00 96.00 289 PRO A O 1
ATOM 2396 N N . LEU A 1 290 ? -4.466 5.666 -10.560 1.00 95.75 290 LEU A N 1
ATOM 2397 C CA . LEU A 1 290 ? -4.904 5.284 -9.217 1.00 95.75 290 LEU A CA 1
ATOM 2398 C C . LEU A 1 290 ? -5.188 6.521 -8.360 1.00 95.75 290 LEU A C 1
ATOM 2400 O O . LEU A 1 290 ? -4.507 7.541 -8.487 1.00 95.75 290 LEU A O 1
ATOM 2404 N N . MET A 1 291 ? -6.159 6.404 -7.453 1.00 95.81 291 MET A N 1
ATOM 2405 C CA . MET A 1 291 ? -6.469 7.411 -6.435 1.00 95.81 291 MET A CA 1
ATOM 2406 C C . MET A 1 291 ? -6.051 6.912 -5.058 1.00 95.81 291 MET A C 1
ATOM 2408 O O . MET A 1 291 ? -6.501 5.850 -4.641 1.00 95.81 291 MET A O 1
ATOM 2412 N N . GLY A 1 292 ? -5.217 7.679 -4.359 1.00 95.50 292 GLY A N 1
ATOM 2413 C CA . GLY A 1 292 ? -4.756 7.389 -3.001 1.00 95.50 292 GLY A CA 1
ATOM 2414 C C . GLY A 1 292 ? -5.325 8.349 -1.963 1.00 95.50 292 GLY A C 1
ATOM 2415 O O . GLY A 1 292 ? -6.269 9.089 -2.227 1.00 95.50 292 GLY A O 1
ATOM 2416 N N . THR A 1 293 ? -4.717 8.366 -0.779 1.00 94.25 293 THR A N 1
ATOM 2417 C CA . THR A 1 293 ? -5.027 9.340 0.283 1.00 94.25 293 THR A CA 1
ATOM 2418 C C . THR A 1 293 ? -4.242 10.645 0.140 1.00 94.25 293 THR A C 1
ATOM 2420 O O . THR A 1 293 ? -4.519 11.630 0.829 1.00 94.25 293 THR A O 1
ATOM 2423 N N . LYS A 1 294 ? -3.222 10.650 -0.726 1.00 92.19 294 LYS A N 1
ATOM 2424 C CA . LYS A 1 294 ? -2.272 11.766 -0.894 1.00 92.19 294 LYS A CA 1
ATOM 2425 C C . LYS A 1 294 ? -2.404 12.488 -2.229 1.00 92.19 294 LYS A C 1
ATOM 2427 O O . LYS A 1 294 ? -1.841 13.564 -2.380 1.00 92.19 294 LYS A O 1
ATOM 2432 N N . GLY A 1 295 ? -3.120 11.895 -3.175 1.00 94.19 295 GLY A N 1
ATOM 2433 C CA . GLY A 1 295 ? -3.235 12.382 -4.540 1.00 94.19 295 GLY A CA 1
ATOM 2434 C C . GLY A 1 295 ? -3.525 11.235 -5.500 1.00 94.19 295 GLY A C 1
ATOM 2435 O O . GLY A 1 295 ? -3.893 10.134 -5.080 1.00 94.19 295 GLY A O 1
ATOM 2436 N N . CYS A 1 296 ? -3.331 11.489 -6.790 1.00 95.94 296 CYS A N 1
ATOM 2437 C CA . CYS A 1 296 ? -3.484 10.479 -7.834 1.00 95.94 296 CYS A CA 1
ATOM 2438 C C . CYS A 1 296 ? -2.162 10.233 -8.554 1.00 95.94 296 CYS A C 1
ATOM 2440 O O . CYS A 1 296 ? -1.370 11.154 -8.751 1.00 95.94 296 CYS A O 1
ATOM 2442 N N . ILE A 1 297 ? -1.927 8.995 -8.977 1.00 96.56 297 ILE A N 1
ATOM 2443 C CA . ILE A 1 297 ? -0.739 8.617 -9.748 1.00 96.56 297 ILE A CA 1
ATOM 2444 C C . ILE A 1 297 ? -1.032 7.384 -10.596 1.00 96.56 297 ILE A C 1
ATOM 2446 O O . ILE A 1 297 ? -1.803 6.520 -10.186 1.00 96.56 297 ILE A O 1
ATOM 2450 N N . ASN A 1 298 ? -0.435 7.286 -11.781 1.00 95.81 298 ASN A N 1
ATOM 2451 C CA . ASN A 1 298 ? -0.525 6.073 -12.589 1.00 95.81 298 ASN A CA 1
ATOM 2452 C C . ASN A 1 298 ? 0.531 5.029 -12.209 1.00 95.81 298 ASN A C 1
ATOM 2454 O O . ASN A 1 298 ? 1.625 5.368 -11.753 1.00 95.81 298 ASN A O 1
ATOM 2458 N N . TYR A 1 299 ? 0.231 3.768 -12.510 1.00 94.06 299 TYR A N 1
ATOM 2459 C CA . TYR A 1 299 ? 1.252 2.741 -12.707 1.00 94.06 299 TYR A CA 1
ATOM 2460 C C . TYR A 1 299 ? 1.157 2.155 -14.118 1.00 94.06 299 TYR A C 1
ATOM 2462 O O . TYR A 1 299 ? 0.169 2.365 -14.827 1.00 94.06 299 TYR A O 1
ATOM 2470 N N . ASN A 1 300 ? 2.209 1.445 -14.530 1.00 95.81 300 ASN A N 1
ATOM 2471 C CA . ASN A 1 300 ? 2.382 0.953 -15.896 1.00 95.81 300 ASN A CA 1
ATOM 2472 C C . ASN A 1 300 ? 2.413 -0.591 -15.912 1.00 95.81 300 ASN A C 1
ATOM 2474 O O . ASN A 1 300 ? 3.501 -1.172 -15.849 1.00 95.81 300 ASN A O 1
ATOM 2478 N N . PRO A 1 301 ? 1.254 -1.276 -16.031 1.00 93.81 301 PRO A N 1
ATOM 2479 C CA . PRO A 1 301 ? 1.180 -2.743 -16.027 1.00 93.81 301 PRO A CA 1
ATOM 2480 C C . PRO A 1 301 ? 2.066 -3.413 -17.082 1.00 93.81 301 PRO A C 1
ATOM 2482 O O . PRO A 1 301 ? 2.585 -4.503 -16.855 1.00 93.81 301 PRO A O 1
ATOM 2485 N N . VAL A 1 302 ? 2.292 -2.741 -18.218 1.00 93.88 302 VAL A N 1
ATOM 2486 C CA . VAL A 1 302 ? 3.146 -3.229 -19.314 1.00 93.88 302 VAL A CA 1
ATOM 2487 C C . VAL A 1 302 ? 4.573 -3.574 -18.861 1.00 93.88 302 VAL A C 1
ATOM 2489 O O . VAL A 1 302 ? 5.201 -4.450 -19.448 1.00 93.88 302 VAL A O 1
ATOM 2492 N N . LEU A 1 303 ? 5.071 -2.937 -17.794 1.00 94.56 303 LEU A N 1
ATOM 2493 C CA . LEU A 1 303 ? 6.403 -3.184 -17.232 1.00 94.56 303 LEU A CA 1
ATOM 2494 C C . LEU A 1 303 ? 6.425 -4.260 -16.138 1.00 94.56 303 LEU A C 1
ATOM 2496 O O . LEU A 1 303 ? 7.501 -4.696 -15.740 1.00 94.56 303 LEU A O 1
ATOM 2500 N N . ALA A 1 304 ? 5.259 -4.692 -15.655 1.00 92.31 304 ALA A N 1
ATOM 2501 C CA . ALA A 1 304 ? 5.120 -5.670 -14.575 1.00 92.31 304 ALA A CA 1
ATOM 2502 C C . ALA A 1 304 ? 4.675 -7.057 -15.069 1.00 92.31 304 ALA A C 1
ATOM 2504 O O . ALA A 1 304 ? 4.583 -7.994 -14.280 1.00 92.31 304 ALA A O 1
ATOM 2505 N N . LEU A 1 305 ? 4.414 -7.213 -16.374 1.00 90.31 305 LEU A N 1
ATOM 2506 C CA . LEU A 1 305 ? 3.839 -8.428 -16.968 1.00 90.31 305 LEU A CA 1
ATOM 2507 C C . LEU A 1 305 ? 4.575 -9.714 -16.568 1.00 90.31 305 LEU A C 1
ATOM 2509 O O . LEU A 1 305 ? 3.939 -10.740 -16.326 1.00 90.31 305 LEU A O 1
ATOM 2513 N N . ARG A 1 306 ? 5.904 -9.652 -16.419 1.00 88.50 306 ARG A N 1
ATOM 2514 C CA . ARG A 1 306 ? 6.719 -10.814 -16.044 1.00 88.50 306 ARG A CA 1
ATOM 2515 C C . ARG A 1 306 ? 6.400 -11.337 -14.639 1.00 88.50 306 ARG A C 1
ATOM 2517 O O . ARG A 1 306 ? 6.392 -12.550 -14.456 1.00 88.50 306 ARG A O 1
ATOM 2524 N N . GLN A 1 307 ? 6.064 -10.458 -13.688 1.00 88.38 307 GLN A N 1
ATOM 2525 C CA . GLN A 1 307 ? 5.587 -10.835 -12.342 1.00 88.38 307 GLN A CA 1
ATOM 2526 C C . GLN A 1 307 ? 4.212 -11.523 -12.378 1.00 88.38 307 GLN A C 1
ATOM 2528 O O . GLN A 1 307 ? 3.811 -12.217 -11.445 1.00 88.38 307 GLN A O 1
ATOM 2533 N N . LEU A 1 308 ? 3.480 -11.339 -13.477 1.00 86.00 308 LEU A N 1
ATOM 2534 C CA . LEU A 1 308 ? 2.156 -11.913 -13.706 1.00 86.00 308 LEU A CA 1
ATOM 2535 C C . LEU A 1 308 ? 2.219 -13.141 -14.633 1.00 86.00 308 LEU A C 1
ATO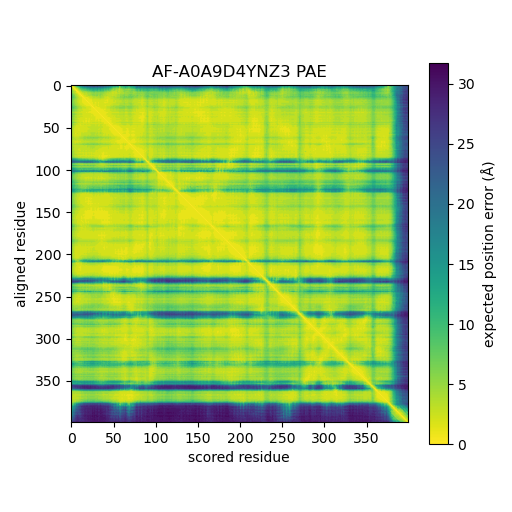M 2537 O O . LEU A 1 308 ? 1.193 -13.629 -15.098 1.00 86.00 308 LEU A O 1
ATOM 2541 N N . GLY A 1 309 ? 3.426 -13.660 -14.894 1.00 84.00 309 GLY A N 1
ATOM 2542 C CA . GLY A 1 309 ? 3.649 -14.846 -15.723 1.00 84.00 309 GLY A CA 1
ATOM 2543 C C . GLY A 1 309 ? 3.593 -14.592 -17.232 1.00 84.00 309 GLY A C 1
ATOM 2544 O O . GLY A 1 309 ? 3.556 -15.547 -18.006 1.00 84.00 309 GLY A O 1
ATOM 2545 N N . ILE A 1 310 ? 3.599 -13.330 -17.668 1.00 85.88 310 ILE A N 1
ATOM 2546 C CA . ILE A 1 310 ? 3.551 -12.942 -19.080 1.00 85.88 310 ILE A CA 1
ATOM 2547 C C . ILE A 1 310 ? 4.929 -12.397 -19.500 1.00 85.88 310 ILE A C 1
ATOM 2549 O O . ILE A 1 310 ? 5.413 -11.429 -18.911 1.00 85.88 310 ILE A O 1
ATOM 2553 N N . PRO A 1 311 ? 5.602 -12.980 -20.508 1.00 84.88 311 PRO A N 1
ATOM 2554 C CA . PRO A 1 311 ? 6.930 -12.528 -20.914 1.00 84.88 311 PRO A CA 1
ATOM 2555 C C . PRO A 1 311 ? 6.889 -11.134 -21.558 1.00 84.88 311 PRO A C 1
ATOM 2557 O O . PRO A 1 311 ? 5.999 -10.825 -22.349 1.00 84.88 311 PRO A O 1
ATOM 2560 N N . ILE A 1 312 ? 7.906 -10.313 -21.280 1.00 87.56 312 ILE A N 1
ATOM 2561 C CA . ILE A 1 312 ? 8.104 -9.013 -21.936 1.00 87.56 312 ILE A CA 1
ATOM 2562 C C . ILE A 1 312 ? 9.157 -9.185 -23.031 1.00 87.56 312 ILE A C 1
ATOM 2564 O O . ILE A 1 312 ? 10.328 -9.432 -22.753 1.00 87.56 312 ILE A O 1
ATOM 2568 N N . VAL A 1 313 ? 8.727 -9.087 -24.290 1.00 84.94 313 VAL A N 1
ATOM 2569 C CA . VAL A 1 313 ? 9.589 -9.314 -25.468 1.00 84.94 313 VAL A CA 1
ATOM 2570 C C . VAL A 1 313 ? 9.792 -8.066 -26.324 1.00 84.94 313 VAL A C 1
ATOM 2572 O O . VAL A 1 313 ? 10.728 -8.008 -27.123 1.00 84.94 313 VAL A O 1
ATOM 2575 N N . LYS A 1 314 ? 8.933 -7.058 -26.160 1.00 88.88 314 LYS A N 1
ATOM 2576 C CA . LYS A 1 314 ? 8.997 -5.790 -26.886 1.00 88.88 314 LYS A CA 1
ATOM 2577 C C . LYS A 1 314 ? 9.208 -4.636 -25.924 1.00 88.88 314 LYS A C 1
ATOM 2579 O O . LYS A 1 314 ? 8.716 -4.673 -24.799 1.00 88.88 314 LYS A O 1
ATOM 2584 N N . GLU A 1 315 ? 9.913 -3.619 -26.397 1.00 91.12 315 GLU A N 1
ATOM 2585 C CA . GLU A 1 315 ? 9.922 -2.324 -25.729 1.00 91.12 315 GLU A CA 1
ATOM 2586 C C . GLU A 1 315 ? 8.488 -1.774 -25.593 1.00 91.12 315 GLU A C 1
ATOM 2588 O O . GLU A 1 315 ? 7.657 -1.995 -26.482 1.00 91.12 315 GLU A O 1
ATOM 2593 N N . PRO A 1 316 ? 8.164 -1.117 -24.470 1.00 92.25 316 PRO A N 1
ATOM 2594 C CA . PRO A 1 316 ? 6.852 -0.519 -24.272 1.00 92.25 316 PRO A CA 1
ATOM 2595 C C . PRO A 1 316 ? 6.652 0.666 -25.222 1.00 92.25 316 PRO A C 1
ATOM 2597 O O . PRO A 1 316 ? 7.530 1.517 -25.369 1.00 92.25 316 PRO A O 1
ATOM 2600 N N . GLU A 1 317 ? 5.461 0.760 -25.809 1.00 92.25 317 GLU A N 1
ATOM 2601 C CA . GLU A 1 317 ? 5.053 1.947 -26.563 1.00 92.25 317 GLU A CA 1
ATOM 2602 C C . GLU A 1 317 ? 5.111 3.188 -25.650 1.00 92.25 317 GLU A C 1
ATOM 2604 O O . GLU A 1 317 ? 4.544 3.148 -24.551 1.00 92.25 317 GLU A O 1
ATOM 2609 N N . PRO A 1 318 ? 5.737 4.307 -26.070 1.00 93.00 318 PRO A N 1
ATOM 2610 C CA . PRO A 1 318 ? 5.890 5.490 -25.220 1.00 93.00 318 PRO A CA 1
ATOM 2611 C C . PRO A 1 318 ? 4.572 6.043 -24.660 1.00 93.00 318 PRO A C 1
ATOM 2613 O O . PRO A 1 318 ? 4.546 6.566 -23.547 1.00 93.00 318 PRO A O 1
ATOM 2616 N N . SER A 1 319 ? 3.467 5.897 -25.398 1.00 92.88 319 SER A N 1
ATOM 2617 C CA . SER A 1 319 ? 2.132 6.309 -24.950 1.00 92.88 319 SER A CA 1
ATOM 2618 C C . SER A 1 319 ? 1.648 5.524 -23.726 1.00 92.88 319 SER A C 1
ATOM 2620 O O . SER A 1 319 ? 1.014 6.100 -22.852 1.00 92.88 319 SER A O 1
ATOM 2622 N N . LEU A 1 320 ? 2.003 4.242 -23.587 1.00 92.81 320 LEU A N 1
ATOM 2623 C CA . LEU A 1 320 ? 1.656 3.428 -22.410 1.00 92.81 320 LEU A CA 1
ATOM 2624 C C . LEU A 1 320 ? 2.373 3.898 -21.138 1.00 92.81 320 LEU A C 1
ATOM 2626 O O . LEU A 1 320 ? 1.998 3.518 -20.033 1.00 92.81 320 LEU A O 1
ATOM 2630 N N . LEU A 1 321 ? 3.402 4.729 -21.286 1.00 94.44 321 LEU A N 1
ATOM 2631 C CA . LEU A 1 321 ? 4.217 5.248 -20.195 1.00 94.44 321 LEU A CA 1
ATOM 2632 C C . LEU A 1 321 ? 3.912 6.719 -19.887 1.00 94.44 321 LEU A C 1
ATOM 2634 O O . LEU A 1 321 ? 4.651 7.343 -19.125 1.00 94.44 321 LEU A O 1
ATOM 2638 N N . THR A 1 322 ? 2.844 7.292 -20.460 1.00 93.62 322 THR A N 1
ATOM 2639 C CA . THR A 1 322 ? 2.464 8.686 -20.199 1.00 93.62 322 THR A CA 1
ATOM 2640 C C . THR A 1 322 ? 2.255 8.907 -18.695 1.00 93.62 322 THR A C 1
ATOM 2642 O O . THR A 1 322 ? 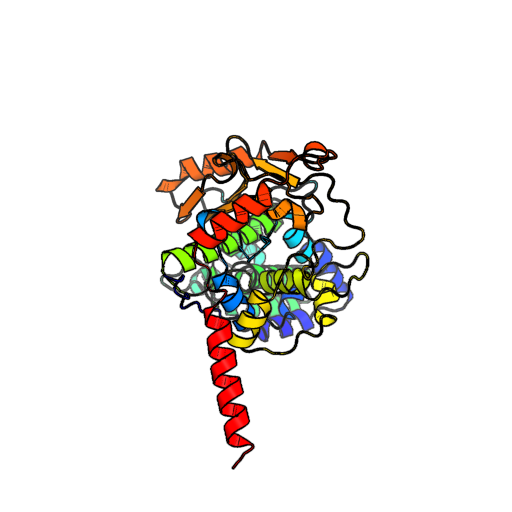1.406 8.240 -18.093 1.00 93.62 322 THR A O 1
ATOM 2645 N N . PRO A 1 323 ? 3.023 9.813 -18.062 1.00 92.75 323 PRO A N 1
ATOM 2646 C CA . PRO A 1 323 ? 2.946 10.019 -16.626 1.00 92.75 323 PRO A CA 1
ATOM 2647 C C . PRO A 1 323 ? 1.672 10.777 -16.250 1.00 92.75 323 PRO A C 1
ATOM 2649 O O . PRO A 1 323 ? 1.277 11.735 -16.910 1.00 92.75 323 PRO A O 1
ATOM 2652 N N . LEU A 1 324 ? 1.087 10.387 -15.124 1.00 94.44 324 LEU A N 1
ATOM 2653 C CA . LEU A 1 324 ? 0.026 11.106 -14.435 1.00 94.44 324 LEU A CA 1
ATOM 2654 C C . LEU A 1 324 ? 0.441 11.266 -12.975 1.00 94.44 324 LEU A C 1
ATOM 2656 O O . LEU A 1 324 ? 0.770 10.279 -12.314 1.00 94.44 324 LEU A O 1
ATOM 2660 N N . VAL A 1 325 ? 0.419 12.498 -12.472 1.00 94.88 325 VAL A N 1
ATOM 2661 C CA . VAL A 1 325 ? 0.469 12.794 -11.036 1.00 94.88 325 VAL A CA 1
ATOM 2662 C C . VAL A 1 325 ? -0.454 13.967 -10.770 1.00 94.88 325 VAL A C 1
ATOM 2664 O O . VAL A 1 325 ? -0.369 14.981 -11.456 1.00 94.88 325 VAL A O 1
ATOM 2667 N N . VAL A 1 326 ? -1.312 13.822 -9.770 1.00 93.62 326 VAL A N 1
ATOM 2668 C CA . VAL A 1 326 ? -2.123 14.906 -9.221 1.00 93.62 326 VAL A CA 1
ATOM 2669 C C . VAL A 1 326 ? -1.752 15.017 -7.754 1.00 93.62 326 VAL A C 1
ATOM 2671 O O . VAL A 1 326 ? -1.888 14.043 -7.008 1.00 93.62 326 VAL A O 1
ATOM 2674 N N . TYR A 1 327 ? -1.219 16.175 -7.378 1.00 89.25 327 TYR A N 1
ATOM 2675 C CA . TYR A 1 327 ? -0.863 16.493 -6.002 1.00 89.25 327 TYR A CA 1
ATOM 2676 C C . TYR A 1 327 ? -2.105 16.975 -5.267 1.00 89.25 327 TYR A C 1
ATOM 2678 O O . TYR A 1 327 ? -2.824 17.817 -5.793 1.00 89.25 327 TYR A O 1
ATOM 2686 N N . ASP A 1 328 ? -2.317 16.436 -4.067 1.00 82.06 328 ASP A N 1
ATOM 2687 C CA . ASP A 1 328 ? -3.439 16.769 -3.193 1.00 82.06 328 ASP A CA 1
ATOM 2688 C C . ASP A 1 328 ? -4.831 16.433 -3.781 1.00 82.06 328 ASP A C 1
ATOM 2690 O O . ASP A 1 328 ? -5.008 16.096 -4.952 1.00 82.06 328 ASP A O 1
ATOM 2694 N N . LEU A 1 329 ? -5.838 16.390 -2.906 1.00 82.06 329 LEU A N 1
ATOM 2695 C CA . LEU A 1 329 ? -7.223 16.033 -3.239 1.00 82.06 329 LEU A CA 1
ATOM 2696 C C . LEU A 1 329 ? -8.139 17.228 -2.956 1.00 82.06 329 LEU A C 1
ATOM 2698 O O . LEU A 1 329 ? -8.966 17.195 -2.041 1.00 82.06 329 LEU A O 1
ATOM 2702 N N . ASP A 1 330 ? -7.938 18.307 -3.704 1.00 81.75 330 ASP A N 1
ATOM 2703 C CA . ASP A 1 330 ? -8.605 19.591 -3.507 1.00 81.75 330 ASP A CA 1
ATOM 2704 C C . ASP A 1 330 ? -9.623 19.928 -4.612 1.00 81.75 330 ASP A C 1
ATOM 2706 O O . ASP A 1 330 ? -9.863 19.169 -5.556 1.00 81.75 330 ASP A O 1
ATOM 2710 N N . ILE A 1 331 ? -10.280 21.078 -4.440 1.00 78.12 331 ILE A N 1
ATOM 2711 C CA . ILE A 1 331 ? -11.300 21.586 -5.364 1.00 78.12 331 ILE A CA 1
ATOM 2712 C C . ILE A 1 331 ? -10.674 21.982 -6.708 1.00 78.12 331 ILE A C 1
ATOM 2714 O O . ILE A 1 331 ? -11.331 21.837 -7.737 1.00 78.12 331 ILE A O 1
ATOM 2718 N N . GLU A 1 332 ? -9.416 22.430 -6.720 1.00 84.25 332 GLU A N 1
ATOM 2719 C CA . GLU A 1 332 ? -8.716 22.845 -7.943 1.00 84.25 332 GLU A CA 1
ATOM 2720 C C . GLU A 1 332 ? -8.559 21.674 -8.920 1.00 84.25 332 GLU A C 1
ATOM 2722 O O . GLU A 1 332 ? -8.692 21.840 -10.130 1.00 84.25 332 GLU A O 1
ATOM 2727 N N . ASN A 1 333 ? -8.377 20.461 -8.395 1.00 85.81 333 ASN A N 1
ATOM 2728 C CA . ASN A 1 333 ? -8.208 19.256 -9.198 1.00 85.81 333 ASN A CA 1
ATOM 2729 C C . ASN A 1 333 ? -9.513 18.486 -9.472 1.00 85.81 333 ASN A C 1
ATOM 2731 O O . ASN A 1 333 ? -9.470 17.392 -10.044 1.00 85.81 333 ASN A O 1
ATOM 2735 N N . ILE A 1 334 ? -10.686 19.013 -9.096 1.00 86.75 334 ILE A N 1
ATOM 2736 C CA . ILE A 1 334 ? -11.940 18.239 -9.073 1.00 86.75 334 ILE A CA 1
ATOM 2737 C C . ILE A 1 334 ? -12.345 17.654 -10.436 1.00 86.75 334 ILE A C 1
ATOM 2739 O O . ILE A 1 334 ? -12.881 16.546 -10.493 1.00 86.75 334 ILE A O 1
ATOM 2743 N N . GLU A 1 335 ? -12.071 18.348 -11.542 1.00 89.56 335 GLU A N 1
ATOM 2744 C CA . GLU A 1 335 ? -12.359 17.853 -12.896 1.00 89.56 335 GLU A CA 1
ATOM 2745 C C . GLU A 1 335 ? -11.450 16.682 -13.283 1.00 89.56 335 GLU A C 1
ATOM 2747 O O . GLU A 1 335 ? -11.919 15.655 -13.789 1.00 89.56 335 GLU A O 1
ATOM 2752 N N . THR A 1 336 ? -10.159 16.788 -12.968 1.00 91.00 336 THR A N 1
ATOM 2753 C CA . THR A 1 336 ? -9.185 15.708 -13.154 1.00 91.00 336 THR A CA 1
ATOM 2754 C C . THR A 1 336 ? -9.561 14.498 -12.303 1.00 91.00 336 THR A C 1
ATOM 2756 O O . THR A 1 336 ? -9.579 13.372 -12.803 1.00 91.00 336 THR A O 1
ATOM 2759 N N . LEU A 1 337 ? -9.953 14.717 -11.043 1.00 92.12 337 LEU A N 1
ATOM 2760 C CA . LEU A 1 337 ? -10.424 13.658 -10.151 1.00 92.12 337 LEU A CA 1
ATOM 2761 C C . LEU A 1 337 ? -11.662 12.957 -10.730 1.00 92.12 337 LEU A C 1
ATOM 2763 O O . LEU A 1 337 ? -11.689 11.731 -10.817 1.00 92.12 337 LEU A O 1
ATOM 2767 N N . ARG A 1 338 ? -12.660 13.701 -11.220 1.00 91.62 338 ARG A N 1
ATOM 2768 C CA . ARG A 1 338 ? -13.839 13.111 -11.884 1.00 91.62 338 ARG A CA 1
ATOM 2769 C C . ARG A 1 338 ? -13.464 12.306 -13.128 1.00 91.62 338 ARG A C 1
ATOM 2771 O O . ARG A 1 338 ? -14.051 11.254 -13.377 1.00 91.62 338 ARG A O 1
ATOM 2778 N N . THR A 1 339 ? -12.483 12.768 -13.897 1.00 93.25 339 THR A N 1
ATOM 2779 C CA . THR A 1 339 ? -12.000 12.064 -15.095 1.00 93.25 339 THR A CA 1
ATOM 2780 C C . THR A 1 339 ? -11.344 10.733 -14.729 1.00 93.25 339 THR A C 1
ATOM 2782 O O . THR A 1 339 ? -11.678 9.700 -15.313 1.00 93.25 339 THR A O 1
ATOM 2785 N N . ILE A 1 340 ? -10.487 10.730 -13.704 1.00 93.62 340 ILE A N 1
ATOM 2786 C CA . ILE A 1 340 ? -9.861 9.512 -13.178 1.00 93.62 340 ILE A CA 1
ATOM 2787 C C . ILE A 1 340 ? -10.925 8.563 -12.608 1.00 93.62 340 ILE A C 1
ATOM 2789 O O . ILE A 1 340 ? -10.893 7.377 -12.908 1.00 93.62 340 ILE A O 1
ATOM 2793 N N . GLN A 1 341 ? -11.921 9.048 -11.862 1.00 91.56 341 GLN A N 1
ATOM 2794 C CA . GLN A 1 341 ? -13.016 8.194 -11.374 1.00 91.56 341 GLN A CA 1
ATOM 2795 C C . GLN A 1 341 ? -13.789 7.541 -12.524 1.00 91.56 341 GLN A C 1
ATOM 2797 O O . GLN A 1 341 ? -14.088 6.349 -12.494 1.00 91.56 341 GLN A O 1
ATOM 2802 N N . ASN A 1 342 ? -14.127 8.322 -13.552 1.00 92.31 342 ASN A N 1
ATOM 2803 C CA . ASN A 1 342 ? -14.932 7.838 -14.666 1.00 92.31 342 ASN A CA 1
ATOM 2804 C C . ASN A 1 342 ? -14.187 6.821 -15.533 1.00 92.31 342 ASN A C 1
ATOM 2806 O O . ASN A 1 342 ? -14.832 5.931 -16.083 1.00 92.31 342 ASN A O 1
ATOM 2810 N N . CYS A 1 343 ? -12.857 6.900 -15.640 1.00 92.75 343 CYS A N 1
ATOM 2811 C CA . CYS A 1 343 ? -12.101 5.951 -16.457 1.00 92.75 343 CYS A CA 1
ATOM 2812 C C . CYS A 1 343 ? -12.180 4.510 -15.922 1.00 92.75 343 CYS A C 1
ATOM 2814 O O . CYS A 1 343 ? -12.193 3.565 -16.707 1.00 92.75 343 CYS A O 1
ATOM 2816 N N . TRP A 1 344 ? -12.353 4.341 -14.606 1.00 92.50 344 TRP A N 1
ATOM 2817 C CA . TRP A 1 344 ? -12.532 3.037 -13.961 1.00 92.50 344 TRP A CA 1
ATOM 2818 C C . TRP A 1 344 ? -13.876 2.368 -14.265 1.00 92.50 344 TRP A C 1
ATOM 2820 O O . TRP A 1 344 ? -14.045 1.188 -13.977 1.00 92.50 344 TRP A O 1
ATOM 2830 N N . LYS A 1 345 ? -14.825 3.075 -14.891 1.00 91.19 345 LYS A N 1
ATOM 2831 C CA . LYS A 1 345 ? -16.042 2.449 -15.433 1.00 91.19 345 LYS A CA 1
ATOM 2832 C C . LYS A 1 345 ? -15.748 1.598 -16.674 1.00 91.19 345 LYS A C 1
ATOM 2834 O O . LYS A 1 345 ? -16.521 0.700 -16.977 1.00 91.19 345 LYS A O 1
ATOM 2839 N N . ASN A 1 346 ? -14.628 1.863 -17.353 1.00 92.44 346 ASN A N 1
ATOM 2840 C CA . ASN A 1 346 ? -14.215 1.217 -18.597 1.00 92.44 346 ASN A CA 1
ATOM 2841 C C . ASN A 1 346 ? -12.805 0.623 -18.442 1.00 92.44 346 ASN A C 1
ATOM 2843 O O . ASN A 1 346 ? -11.842 1.115 -19.032 1.00 92.44 346 ASN A O 1
ATOM 2847 N N . VAL A 1 347 ? -12.669 -0.412 -17.612 1.00 92.25 347 VAL A N 1
ATOM 2848 C CA . VAL A 1 347 ? -11.392 -1.117 -17.426 1.00 92.25 347 VAL A CA 1
ATOM 2849 C C . VAL A 1 347 ? -11.118 -2.035 -18.615 1.00 92.25 347 VAL A C 1
ATOM 2851 O O . VAL A 1 347 ? -11.930 -2.894 -18.947 1.00 92.25 347 VAL A O 1
ATOM 2854 N N . ILE A 1 348 ? -9.944 -1.885 -19.220 1.00 92.25 348 ILE A N 1
ATOM 2855 C CA . ILE A 1 348 ? -9.455 -2.740 -20.299 1.00 92.25 348 ILE A CA 1
ATOM 2856 C C . ILE A 1 348 ? -8.494 -3.753 -19.684 1.00 92.25 348 ILE A C 1
ATOM 2858 O O . ILE A 1 348 ? -7.388 -3.414 -19.240 1.00 92.25 348 ILE A O 1
ATOM 2862 N N . ARG A 1 349 ? -8.931 -5.009 -19.664 1.00 91.56 349 ARG A N 1
ATOM 2863 C CA . ARG A 1 349 ? -8.113 -6.148 -19.260 1.00 91.56 349 ARG A CA 1
ATOM 2864 C C . ARG A 1 349 ? -7.503 -6.809 -20.487 1.00 91.56 349 ARG A C 1
ATOM 2866 O O . ARG A 1 349 ? -8.109 -6.788 -21.554 1.00 91.56 349 ARG A O 1
ATOM 2873 N N . LYS A 1 350 ? -6.299 -7.355 -20.332 1.00 89.44 350 LYS A N 1
ATOM 2874 C CA . LYS A 1 350 ? -5.624 -8.102 -21.394 1.00 89.44 350 LYS A CA 1
ATOM 2875 C C . LYS A 1 350 ? -5.086 -9.433 -20.905 1.00 89.44 350 LYS A C 1
ATOM 2877 O O . LYS A 1 350 ? -4.512 -9.486 -19.819 1.00 89.44 350 LYS A O 1
ATOM 2882 N N . GLY A 1 351 ? -5.233 -10.480 -21.708 1.00 84.44 351 GLY A N 1
ATOM 2883 C CA . GLY A 1 351 ? -4.862 -11.846 -21.350 1.00 84.44 351 GLY A CA 1
ATOM 2884 C C . GLY A 1 351 ? -3.937 -12.505 -22.366 1.00 84.44 351 GLY A C 1
ATOM 2885 O O . GLY A 1 351 ? -2.763 -12.143 -22.498 1.00 84.44 351 GLY A O 1
ATOM 2886 N N . ASN A 1 352 ? -4.456 -13.509 -23.075 1.00 77.38 352 ASN A N 1
ATOM 2887 C CA . ASN A 1 352 ? -3.694 -14.336 -24.016 1.00 77.38 352 ASN A CA 1
ATOM 2888 C C . ASN A 1 352 ? -3.044 -13.536 -25.153 1.00 77.38 352 ASN A C 1
ATOM 2890 O O . ASN A 1 352 ? -1.991 -13.924 -25.647 1.00 77.38 352 ASN A O 1
ATOM 2894 N N . GLU A 1 353 ? -3.606 -12.394 -25.535 1.00 80.19 353 GLU A N 1
ATOM 2895 C CA . GLU A 1 353 ? -3.032 -11.489 -26.529 1.00 80.19 353 GLU A CA 1
ATOM 2896 C C . GLU A 1 353 ? -1.693 -10.869 -26.096 1.00 80.19 353 GLU A C 1
ATOM 2898 O O . GLU A 1 353 ? -0.920 -10.422 -26.945 1.00 80.19 353 GLU A O 1
ATOM 2903 N N . LEU A 1 354 ? -1.392 -10.854 -24.792 1.00 80.31 354 LEU A N 1
ATOM 2904 C CA . LEU A 1 354 ? -0.079 -10.468 -24.271 1.00 80.31 354 LEU A CA 1
ATOM 2905 C C . LEU A 1 354 ? 0.902 -11.646 -24.244 1.00 80.31 354 LEU A C 1
ATOM 2907 O O . LEU A 1 354 ? 2.117 -11.444 -24.246 1.00 80.31 354 LEU A O 1
ATOM 2911 N N . ARG A 1 355 ? 0.388 -12.882 -24.216 1.00 71.12 355 ARG A N 1
ATOM 2912 C CA . ARG A 1 355 ? 1.175 -14.120 -24.220 1.00 71.12 355 ARG A CA 1
ATOM 2913 C C . ARG A 1 355 ? 1.596 -14.428 -25.657 1.00 71.12 355 ARG A C 1
ATOM 2915 O O . ARG A 1 355 ? 1.027 -15.269 -26.341 1.00 71.12 355 ARG A O 1
ATOM 2922 N N . PHE A 1 356 ? 2.592 -13.694 -26.140 1.00 67.75 356 PHE A N 1
ATOM 2923 C CA . PHE A 1 356 ? 3.124 -13.873 -27.489 1.00 67.75 356 PHE A CA 1
ATOM 2924 C C . PHE A 1 356 ? 3.765 -15.264 -27.675 1.00 67.75 356 PHE A C 1
ATOM 2926 O O . PHE A 1 356 ? 4.617 -15.667 -26.889 1.00 67.75 356 PHE A O 1
ATOM 2933 N N . THR A 1 357 ? 3.408 -15.964 -28.759 1.00 51.97 357 THR A N 1
ATOM 2934 C CA . THR A 1 357 ? 3.847 -17.340 -29.089 1.00 51.97 357 THR A CA 1
ATOM 2935 C C . THR A 1 357 ? 4.684 -17.437 -30.379 1.00 51.97 357 THR A C 1
ATOM 2937 O O . THR A 1 357 ? 4.603 -18.423 -31.106 1.00 51.97 357 THR A O 1
ATOM 2940 N N . GLY A 1 358 ? 5.504 -16.426 -30.707 1.00 54.75 358 GLY A N 1
ATOM 2941 C CA . GLY A 1 358 ? 6.285 -16.410 -31.958 1.00 54.75 358 GLY A CA 1
ATOM 2942 C C . GLY A 1 358 ? 7.764 -16.035 -31.809 1.00 54.75 358 GLY A C 1
ATOM 2943 O O . GLY A 1 358 ? 8.131 -15.265 -30.925 1.00 54.75 358 GLY A O 1
ATOM 2944 N N . ASN A 1 359 ? 8.599 -16.514 -32.742 1.00 55.28 359 ASN A N 1
ATOM 2945 C CA . ASN A 1 359 ? 10.017 -16.152 -32.903 1.00 55.28 359 ASN A CA 1
ATOM 2946 C C . ASN A 1 359 ? 10.176 -14.713 -33.429 1.00 55.28 359 ASN A C 1
ATOM 2948 O O . ASN A 1 359 ? 10.526 -14.489 -34.588 1.00 55.28 359 ASN A O 1
ATOM 2952 N N . ARG A 1 360 ? 9.896 -13.704 -32.600 1.00 61.84 360 ARG A N 1
ATOM 2953 C CA . ARG A 1 360 ? 10.260 -12.310 -32.898 1.00 61.84 360 ARG A CA 1
ATOM 2954 C C . ARG A 1 360 ? 11.495 -11.899 -32.105 1.00 61.84 360 ARG A C 1
ATOM 2956 O O . ARG A 1 360 ? 11.701 -12.335 -30.977 1.00 61.84 360 ARG A O 1
ATOM 2963 N N . ARG A 1 361 ? 12.303 -11.026 -32.710 1.00 74.31 361 ARG A N 1
ATOM 2964 C CA . ARG A 1 361 ? 13.474 -10.403 -32.084 1.00 74.31 361 ARG A CA 1
ATOM 2965 C C . ARG A 1 361 ? 13.060 -9.736 -30.768 1.00 74.31 361 ARG A C 1
ATOM 2967 O O . ARG A 1 361 ? 12.152 -8.909 -30.771 1.00 74.31 361 ARG A O 1
ATOM 2974 N N . ASN A 1 362 ? 13.731 -10.089 -29.673 1.00 83.94 362 ASN A N 1
ATOM 2975 C CA . ASN A 1 362 ? 13.542 -9.443 -28.377 1.00 83.94 362 ASN A CA 1
ATOM 2976 C C . ASN A 1 362 ? 14.085 -8.005 -28.453 1.00 83.94 362 ASN A C 1
ATOM 2978 O O . ASN A 1 362 ? 15.300 -7.810 -28.531 1.00 83.94 362 ASN A O 1
ATOM 2982 N N . THR A 1 363 ? 13.193 -7.011 -28.486 1.00 91.56 363 THR A N 1
ATOM 2983 C CA . THR A 1 363 ? 13.568 -5.584 -28.469 1.00 91.56 363 THR A CA 1
ATOM 2984 C C . THR A 1 363 ? 13.539 -4.990 -27.065 1.00 91.56 363 THR A C 1
ATOM 2986 O O . THR A 1 363 ? 14.152 -3.950 -26.841 1.00 91.56 363 THR A O 1
ATOM 2989 N N . TYR A 1 364 ? 12.915 -5.681 -26.105 1.00 92.62 364 TYR A N 1
ATOM 2990 C CA . TYR A 1 364 ? 12.868 -5.257 -24.708 1.00 92.62 364 TYR A CA 1
ATOM 2991 C C . TYR A 1 364 ? 14.259 -5.201 -24.068 1.00 92.62 364 TYR A C 1
ATOM 2993 O O . TYR A 1 364 ? 14.612 -4.186 -23.481 1.00 92.62 364 TYR A O 1
ATOM 3001 N N . GLN A 1 365 ? 15.073 -6.251 -24.212 1.00 92.50 365 GLN A N 1
ATOM 3002 C CA . GLN A 1 365 ? 16.392 -6.302 -23.566 1.00 92.50 365 GLN A CA 1
ATOM 3003 C C . GLN A 1 365 ? 17.352 -5.191 -24.055 1.00 92.50 365 GLN A C 1
ATOM 3005 O O . GLN A 1 365 ? 17.926 -4.487 -23.221 1.00 92.50 365 GLN A O 1
ATOM 3010 N N . PRO A 1 366 ? 17.498 -4.938 -25.376 1.00 94.69 366 PRO A N 1
ATOM 3011 C CA . PRO A 1 366 ? 18.256 -3.783 -25.863 1.00 94.69 366 PRO A CA 1
ATOM 3012 C C . PRO A 1 366 ? 17.719 -2.437 -25.356 1.00 94.69 366 PRO A C 1
ATOM 3014 O O . PRO A 1 366 ? 18.506 -1.567 -24.977 1.00 94.69 366 PRO A O 1
ATOM 3017 N N . TRP A 1 367 ? 16.394 -2.267 -25.327 1.00 95.44 367 TRP A N 1
ATOM 3018 C CA . TRP A 1 367 ? 15.752 -1.056 -24.816 1.00 95.44 367 TRP A CA 1
ATOM 3019 C C . TRP A 1 367 ? 16.031 -0.844 -23.325 1.00 95.44 367 TRP A C 1
ATOM 3021 O O . TRP A 1 367 ? 16.412 0.253 -22.917 1.00 95.44 367 TRP A O 1
ATOM 3031 N N . LEU A 1 368 ? 15.917 -1.901 -22.518 1.00 94.81 368 LEU A N 1
ATOM 3032 C CA . LEU A 1 368 ? 16.173 -1.856 -21.084 1.00 94.81 368 LEU A CA 1
ATOM 3033 C C . LEU A 1 368 ? 17.633 -1.504 -20.802 1.00 94.81 368 LEU A C 1
ATOM 3035 O O . LEU A 1 368 ? 17.903 -0.642 -19.968 1.00 94.81 368 LEU A O 1
ATOM 3039 N N . LYS A 1 369 ? 18.570 -2.105 -21.541 1.00 92.50 369 LYS A N 1
ATOM 3040 C CA . LYS A 1 369 ? 19.994 -1.783 -21.422 1.00 92.50 369 LYS A CA 1
ATOM 3041 C C . LYS A 1 369 ? 20.257 -0.298 -21.690 1.00 9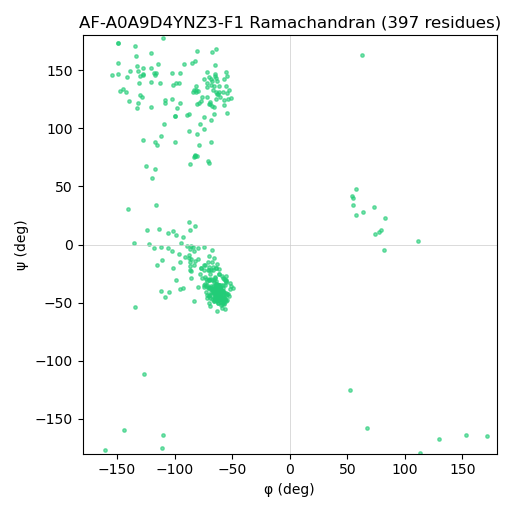2.50 369 LYS A C 1
ATOM 3043 O O . LYS A 1 369 ? 20.923 0.357 -20.891 1.00 92.50 369 LYS A O 1
ATOM 3048 N N . LYS A 1 370 ? 19.669 0.253 -22.757 1.00 93.88 370 LYS A N 1
ATOM 3049 C CA . LYS A 1 370 ? 19.744 1.691 -23.047 1.00 93.88 370 LYS A CA 1
ATOM 3050 C C . LYS A 1 370 ? 19.133 2.523 -21.915 1.00 93.88 370 LYS A C 1
ATOM 3052 O O . LYS A 1 370 ? 19.736 3.495 -21.471 1.00 93.88 370 LYS A O 1
ATOM 3057 N N . ARG A 1 371 ? 17.971 2.118 -21.390 1.00 93.88 371 ARG A N 1
ATOM 3058 C CA . ARG A 1 371 ? 17.328 2.808 -20.264 1.00 93.88 371 ARG A CA 1
ATOM 3059 C C . ARG A 1 371 ? 18.231 2.841 -19.035 1.00 93.88 371 ARG A C 1
ATOM 3061 O O . ARG A 1 371 ? 18.355 3.894 -18.418 1.00 93.88 371 ARG A O 1
ATOM 3068 N N . VAL A 1 372 ? 18.855 1.714 -18.698 1.00 91.88 372 VAL A N 1
ATOM 3069 C CA . VAL A 1 372 ? 19.811 1.571 -17.593 1.00 91.88 372 VAL A CA 1
ATOM 3070 C C . VAL A 1 372 ? 20.995 2.530 -17.753 1.00 91.88 372 VAL A C 1
ATOM 3072 O O . VAL A 1 372 ? 21.365 3.213 -16.790 1.00 91.88 372 VAL A O 1
ATOM 3075 N N . GLU A 1 373 ? 21.550 2.623 -18.963 1.00 89.38 373 GLU A N 1
ATOM 3076 C CA . GLU A 1 373 ? 22.617 3.570 -19.306 1.00 89.38 373 GLU A CA 1
ATOM 3077 C C . GLU A 1 373 ? 22.155 5.028 -19.125 1.00 89.38 373 GLU A C 1
ATOM 3079 O O . GLU A 1 373 ? 22.863 5.823 -18.496 1.00 89.38 373 GLU A O 1
ATOM 3084 N N . ASP A 1 374 ? 20.942 5.366 -19.576 1.00 90.75 374 ASP A N 1
ATOM 3085 C CA . ASP A 1 374 ? 20.371 6.716 -19.485 1.00 90.75 374 ASP A CA 1
ATOM 3086 C C . ASP A 1 374 ? 20.179 7.176 -18.030 1.00 90.75 374 ASP A C 1
ATOM 3088 O O . ASP A 1 374 ? 20.529 8.306 -17.664 1.00 90.75 374 ASP A O 1
ATOM 3092 N N . ILE A 1 375 ? 19.641 6.302 -17.171 1.00 88.44 375 ILE A N 1
ATOM 3093 C CA . ILE A 1 375 ? 19.358 6.630 -15.762 1.00 88.44 375 ILE A CA 1
ATOM 3094 C C . ILE A 1 375 ? 20.578 6.490 -14.849 1.00 88.44 375 ILE A C 1
ATOM 3096 O O . ILE A 1 375 ? 20.499 6.864 -13.674 1.00 88.44 375 ILE A O 1
ATOM 3100 N N . LYS A 1 376 ? 21.709 5.998 -15.379 1.00 83.81 376 LYS A N 1
ATOM 3101 C CA . LYS A 1 376 ? 23.020 5.951 -14.710 1.00 83.81 376 LYS A CA 1
ATOM 3102 C C . LYS A 1 376 ? 22.982 5.240 -13.356 1.00 83.81 376 LYS A C 1
ATOM 3104 O O . LYS A 1 376 ? 23.678 5.660 -12.425 1.00 83.81 376 LYS A O 1
ATOM 3109 N N . LEU A 1 377 ? 22.138 4.215 -13.219 1.00 72.12 377 LEU A N 1
ATOM 3110 C CA . LEU A 1 377 ? 21.988 3.482 -11.962 1.00 72.12 377 LEU A CA 1
ATOM 3111 C C . LEU A 1 377 ? 23.354 2.953 -11.480 1.00 72.12 377 LEU A C 1
ATOM 3113 O O . LEU A 1 377 ? 24.159 2.489 -12.292 1.00 72.12 377 LEU A O 1
ATOM 3117 N N . PRO A 1 378 ? 23.663 3.070 -10.176 1.00 58.09 378 PRO A N 1
ATOM 3118 C CA . PRO A 1 378 ? 25.006 2.837 -9.667 1.00 58.09 378 PRO A CA 1
ATOM 3119 C C . PRO A 1 378 ? 25.250 1.340 -9.431 1.00 58.09 378 PRO A C 1
ATOM 3121 O O . PRO A 1 378 ? 25.283 0.889 -8.293 1.00 58.09 378 PRO A O 1
ATOM 3124 N N . PHE A 1 379 ? 25.462 0.568 -10.496 1.00 61.84 379 PHE A N 1
ATOM 3125 C CA . PHE A 1 379 ? 25.873 -0.840 -10.369 1.00 61.84 379 PHE A CA 1
ATOM 3126 C C . PHE A 1 379 ? 27.368 -0.990 -10.024 1.00 61.84 379 PHE A C 1
ATOM 3128 O O . PHE A 1 379 ? 27.780 -2.017 -9.506 1.00 61.84 379 PHE A O 1
ATOM 3135 N N . GLN A 1 380 ? 28.190 0.040 -10.274 1.00 52.34 380 GLN A N 1
ATOM 3136 C CA . GLN A 1 380 ? 29.658 -0.045 -10.163 1.00 52.34 380 GLN A CA 1
ATOM 3137 C C . GLN A 1 380 ? 30.254 0.499 -8.850 1.00 52.34 380 GLN A C 1
ATOM 3139 O O . GLN A 1 380 ? 31.296 0.016 -8.420 1.00 52.34 380 GLN A O 1
ATOM 3144 N N . ASN A 1 381 ? 29.642 1.496 -8.196 1.00 46.25 381 ASN A N 1
ATOM 3145 C CA . ASN A 1 381 ? 30.242 2.127 -7.006 1.00 46.25 381 ASN A CA 1
ATOM 3146 C C . ASN A 1 381 ? 29.917 1.427 -5.677 1.00 46.25 381 ASN A C 1
ATOM 3148 O O . ASN A 1 381 ? 30.654 1.634 -4.723 1.00 46.25 381 ASN A O 1
ATOM 3152 N N . LEU A 1 382 ? 28.881 0.581 -5.613 1.00 46.94 382 LEU A N 1
ATOM 3153 C CA . LEU A 1 382 ? 28.646 -0.288 -4.448 1.00 46.94 382 LEU A CA 1
ATOM 3154 C C . LEU A 1 382 ? 29.704 -1.400 -4.350 1.00 46.94 382 LEU A C 1
ATOM 3156 O O . LEU A 1 382 ? 30.092 -1.770 -3.252 1.00 46.94 382 LEU A O 1
ATOM 3160 N N . LEU A 1 383 ? 30.237 -1.862 -5.486 1.00 41.28 383 LEU A N 1
ATOM 3161 C CA . LEU A 1 383 ? 31.315 -2.858 -5.539 1.00 41.28 383 LEU A CA 1
ATOM 3162 C C . LEU A 1 383 ? 32.675 -2.289 -5.093 1.00 41.28 383 LEU A C 1
ATOM 3164 O O . LEU A 1 383 ? 33.430 -2.980 -4.420 1.00 41.28 383 LEU A O 1
ATOM 3168 N N . LYS A 1 384 ? 32.977 -1.014 -5.386 1.00 42.44 384 LYS A N 1
ATOM 3169 C CA . LYS A 1 384 ? 34.238 -0.380 -4.946 1.00 42.44 384 LYS A CA 1
ATOM 3170 C C . LYS A 1 384 ? 34.325 -0.210 -3.429 1.00 42.44 384 LYS A C 1
ATOM 3172 O O . LYS A 1 384 ? 35.389 -0.401 -2.856 1.00 42.44 384 LYS A O 1
ATOM 3177 N N . THR A 1 385 ? 33.204 0.087 -2.768 1.00 44.09 385 THR A N 1
ATOM 3178 C CA . THR A 1 385 ? 33.147 0.145 -1.298 1.00 44.09 385 THR A CA 1
ATOM 3179 C C . THR A 1 385 ? 33.372 -1.239 -0.672 1.00 44.09 385 THR A C 1
ATOM 3181 O O . THR A 1 385 ? 33.965 -1.336 0.396 1.00 44.09 385 THR A O 1
ATOM 3184 N N . VAL A 1 386 ? 32.972 -2.319 -1.356 1.00 46.75 386 VAL A N 1
ATOM 3185 C CA . VAL A 1 386 ? 33.221 -3.711 -0.933 1.00 46.75 386 VAL A CA 1
ATOM 3186 C C . VAL A 1 386 ? 34.690 -4.098 -1.087 1.00 46.75 386 VAL A C 1
ATOM 3188 O O . VAL A 1 386 ? 35.254 -4.692 -0.171 1.00 46.75 386 VAL A O 1
ATOM 3191 N N . GLU A 1 387 ? 35.338 -3.730 -2.195 1.00 42.38 387 GLU A N 1
ATOM 3192 C CA . GLU A 1 387 ? 36.775 -3.970 -2.388 1.00 42.38 387 GLU A CA 1
ATOM 3193 C C . GLU A 1 387 ? 37.623 -3.207 -1.358 1.00 42.38 387 GLU A C 1
ATOM 3195 O O . GLU A 1 387 ? 38.585 -3.762 -0.827 1.00 42.38 387 GLU A O 1
ATOM 3200 N N . GLU A 1 388 ? 37.242 -1.976 -1.005 1.00 43.16 388 GLU A N 1
ATOM 3201 C CA . GLU A 1 388 ? 37.911 -1.170 0.030 1.00 43.16 388 GLU A CA 1
ATOM 3202 C C . GLU A 1 388 ? 37.718 -1.739 1.450 1.00 43.16 388 GLU A C 1
ATOM 3204 O O . GLU A 1 388 ? 38.663 -1.748 2.239 1.00 43.16 388 GLU A O 1
ATOM 3209 N N . ILE A 1 389 ? 36.540 -2.284 1.779 1.00 49.47 389 ILE A N 1
ATOM 3210 C CA . ILE A 1 389 ? 36.282 -2.935 3.079 1.00 49.47 389 ILE A CA 1
ATOM 3211 C C . ILE A 1 389 ? 36.988 -4.299 3.167 1.00 49.47 389 ILE A C 1
ATOM 3213 O O . ILE A 1 389 ? 37.594 -4.621 4.192 1.00 49.47 389 ILE A O 1
ATOM 3217 N N . ALA A 1 390 ? 36.979 -5.089 2.089 1.00 45.34 390 ALA A N 1
ATOM 3218 C CA . ALA A 1 390 ? 37.665 -6.380 2.030 1.00 45.34 390 ALA A CA 1
ATOM 3219 C C . ALA A 1 390 ? 39.194 -6.231 2.119 1.00 45.34 390 ALA A C 1
ATOM 3221 O O . ALA A 1 390 ? 39.851 -7.029 2.786 1.00 45.34 390 ALA A O 1
ATOM 3222 N N . SER A 1 391 ? 39.760 -5.182 1.511 1.00 47.16 391 SER A N 1
ATOM 3223 C CA . SER A 1 391 ? 41.199 -4.883 1.575 1.00 47.16 391 SER A CA 1
ATOM 3224 C C . SER A 1 391 ? 41.651 -4.250 2.900 1.00 47.16 391 SER A C 1
ATOM 3226 O O . SER A 1 391 ? 42.828 -4.341 3.252 1.00 47.16 391 SER A O 1
ATOM 3228 N N . GLN A 1 392 ? 40.738 -3.658 3.677 1.00 47.12 392 GLN A N 1
ATOM 3229 C CA . GLN A 1 392 ? 41.005 -3.248 5.061 1.00 47.12 392 GLN A CA 1
ATOM 3230 C C . GLN A 1 392 ? 40.926 -4.430 6.038 1.00 47.12 392 GLN A C 1
ATOM 3232 O O . GLN A 1 392 ? 41.753 -4.518 6.942 1.00 47.12 392 GLN A O 1
ATOM 3237 N N . SER A 1 393 ? 40.003 -5.377 5.833 1.00 46.44 393 SER A N 1
ATOM 3238 C CA . SER A 1 393 ? 39.888 -6.580 6.673 1.00 46.44 393 SER A CA 1
ATOM 3239 C C . SER A 1 393 ? 41.047 -7.567 6.493 1.00 46.44 393 SER A C 1
ATOM 3241 O O . SER A 1 393 ? 41.383 -8.271 7.442 1.00 46.44 393 SER A O 1
ATOM 3243 N N . SER A 1 394 ? 41.666 -7.639 5.311 1.00 47.12 394 SER A N 1
ATOM 3244 C CA . SER A 1 394 ? 42.842 -8.488 5.078 1.00 47.12 394 SER A CA 1
ATOM 3245 C C . SER A 1 394 ? 44.128 -7.910 5.675 1.00 47.12 394 SER A C 1
ATOM 3247 O O . SER A 1 394 ? 44.977 -8.672 6.119 1.00 47.12 394 SER A O 1
ATOM 3249 N N . ARG A 1 395 ? 44.248 -6.580 5.787 1.00 48.94 395 ARG A N 1
ATOM 3250 C CA . ARG A 1 395 ? 45.404 -5.917 6.423 1.00 48.94 395 ARG A CA 1
ATOM 3251 C C . ARG A 1 395 ? 45.421 -6.007 7.951 1.00 48.94 395 ARG A C 1
ATOM 3253 O O . ARG A 1 395 ? 46.484 -5.865 8.539 1.00 48.94 395 ARG A O 1
ATOM 3260 N N . VAL A 1 396 ? 44.272 -6.238 8.588 1.00 50.84 396 VAL A N 1
ATOM 3261 C CA . VAL A 1 396 ? 44.166 -6.405 10.053 1.00 50.84 396 VAL A CA 1
ATOM 3262 C C . VAL A 1 396 ? 44.496 -7.838 10.497 1.00 50.84 396 VAL A C 1
ATOM 3264 O O . VAL A 1 396 ? 44.822 -8.046 11.656 1.00 50.84 396 VAL A O 1
ATOM 3267 N N . ASN A 1 397 ? 44.478 -8.814 9.583 1.00 44.03 397 ASN A N 1
ATOM 3268 C CA . ASN A 1 397 ? 44.860 -10.205 9.865 1.00 44.03 397 ASN A CA 1
ATOM 3269 C C . ASN A 1 397 ? 46.336 -10.521 9.537 1.00 44.03 397 ASN A C 1
ATOM 3271 O O . ASN A 1 397 ? 46.755 -11.666 9.691 1.00 44.03 397 ASN A O 1
ATOM 3275 N N . GLU A 1 398 ? 47.110 -9.533 9.073 1.00 44.03 398 GLU A N 1
ATOM 3276 C CA . GLU A 1 398 ? 48.552 -9.648 8.783 1.00 44.03 398 GLU A CA 1
ATOM 3277 C C . GLU A 1 398 ? 49.430 -8.788 9.722 1.00 44.03 398 GLU A C 1
ATOM 3279 O O . GLU A 1 398 ? 50.622 -8.608 9.469 1.00 44.03 398 GLU A O 1
ATOM 3284 N N . GLN A 1 399 ? 48.863 -8.279 10.821 1.00 38.34 399 GLN A N 1
ATOM 3285 C CA . GLN A 1 399 ? 49.588 -7.711 11.968 1.00 38.34 399 GLN A CA 1
ATOM 3286 C C . GLN A 1 399 ? 49.268 -8.522 13.218 1.00 38.34 399 GLN A C 1
ATOM 3288 O O . GLN A 1 399 ? 50.192 -8.675 14.049 1.00 38.34 399 GLN A O 1
#

Sequence (399 aa):
MQKRTLSVKAKMPQVDGLRKLRDLLSSDLHSKFVRRYGKILYLLDINVQVDALTALLQFYDPPMRCFTFQDFQLAPTLEEFGEIFGYPLEKDKPYCYLGHYTSISKIIEILGVDQNTLERKRPKGHSGFRRSFFEERALVFALKKDWDAFMEVLALIIFGVIIFPRDEEIIDLPAIDVFLAFKNRGENPTHAVLADMYYSFNYCYEKKGKKIICCLPALYVWMINLMFNPGFRRSCPIDVFHDCDVKKKTRQEWGETLVNLNEYTVKWYQRGREINEVIFQCGNYPNVPLMGTKGCINYNPVLALRQLGIPIVKEPEPSLLTPLVVYDLDIENIETLRTIQNCWKNVIRKGNELRFTGNRRNTYQPWLKKRVEDIKLPFQNLLKTVEEIASQSSRVNEQ

Secondary structure (DSSP, 8-state):
-PPPPPEEE--PPP-HHHHHHHTTS-HHHHHHHHHHHGGGGGGGG----HHHHHHHGGGEETTTTEEE-SS-EE---HHHHHHHHT--STTPEEP---SSPPPHHHHHHHHT--HHHHHHHSPTT-SEEEHHHHHHHHHHHHHTT-HHHHHHHHHHHHIIIIIS-S-SSEEEHHHHHHHHHHHHH-EETHHHHHHHHHHHHHHHHHTTEEE--S-HHHHHHHHHHHHH----TT--TTTTGGGS------HHHHHHHHHT--TTTS----TT-----EEEEETTBSSEEEE-SSEEEEE-GGGTGGGGT----SPPPGGGG---EEES--STTHHHHHHHHHHTTSEEEE-GGGS--S-----HHHHHHHHHHHHT--SSHHHHHHHHHHHHHHHSS--

Organism: Pisum sativum (NCBI:txid3888)

Radius of gyration: 22.03 Å; Cα contacts (8 Å, |Δi|>4): 615; chains: 1; bounding box: 71×47×61 Å

Mean predicted aligned error: 7.2 Å

Foldseek 3Di:
DFFDQFAAFEDAFDCPLLVVLVVLADPVLVVVLCVQFNPLSLLSVQPFQRLLVSLQLLQDDLLQQWRFAQFAIAHDALCLLCLLRVNHDPPAAADADPLDFDDPVVVCVLLVHDPVVQVVQDDPPAQFGFLVSLSVSLVVCSVVVVSVSNSLSSSLSSQQQAAQDDDSGGRHSLSVRLSCCCNPVVHDCSLQQSFLQSVQSNVCVVVRYYYRGGNSSSVRLVVLCFAQPPQDAPDRSSVCVVVRPDDRDGSLVSNVVRLPDDPVRTPLDRPPDDPQKGQAFFAPQLGQWGHHSFWIWTHQVLRNVSSVVFDQQADDDVSSSDTDTGGGSHPVCVVVSVVNSRRNVGTDMDGCVSRDDDPDHRHHRVVSNVVCVVNNRPSDVSVVVVVVVVVVVVVVVVD

InterPro domains:
  IPR056647 Domain of unknown function DUF7745 [PF24924] (18-373)

Solvent-accessible surface area (backbone atoms only — not comparable to full-atom values): 22366 Å² total; per-residue (Å²): 130,70,48,79,81,60,62,52,45,63,75,84,64,91,50,67,71,57,50,58,56,55,69,70,48,50,73,69,50,46,55,51,44,38,75,73,64,22,42,58,70,60,48,77,72,51,84,67,60,53,34,47,57,51,33,54,57,66,34,52,35,69,77,62,49,29,33,54,52,80,79,46,61,46,42,96,46,67,70,63,47,14,48,44,36,56,49,74,73,92,84,59,39,67,40,66,85,78,86,61,74,68,63,67,67,59,54,31,58,64,62,71,50,56,70,71,64,53,58,72,47,40,50,86,98,51,73,37,35,41,38,68,57,52,55,52,43,24,50,54,25,51,76,70,64,37,57,70,56,18,52,52,41,49,51,49,48,45,35,8,48,47,45,46,34,83,43,84,59,34,34,33,44,49,28,51,30,49,48,49,35,32,74,76,67,61,18,42,52,52,43,22,45,51,13,26,39,54,44,26,53,43,50,24,54,79,65,62,14,46,62,56,49,37,34,56,41,61,54,45,44,54,55,45,42,34,63,54,58,89,71,68,73,84,65,47,59,62,79,53,45,84,75,41,88,74,75,92,61,54,41,63,58,32,37,53,54,60,63,69,49,44,70,86,61,46,50,44,61,69,63,87,69,81,68,61,60,42,78,41,27,22,51,93,41,60,19,37,76,26,40,29,75,64,22,34,24,45,44,36,43,85,62,28,33,45,62,57,70,28,73,75,45,58,58,78,61,72,65,43,48,64,83,52,76,41,83,53,89,52,80,90,47,44,68,61,51,51,50,56,54,56,18,65,79,42,65,40,66,49,34,68,87,57,54,77,90,70,100,65,83,64,42,20,63,63,47,47,45,51,50,43,61,74,61,22,64,64,70,66,63,64,53,52,57,48,54,55,51,54,57,52,58,56,57,66,76,75,112

pLDDT: mean 87.48, std 13.48, range [38.34, 98.69]